Protein AF-A0A1A8R084-F1 (afdb_monomer)

Nearest PDB structures (foldseek):
  5sy1-assembly1_B  TM=9.649E-01  e=4.635E-43  Danio rerio

Sequence (522 aa):
ISITAISLVIMLILAILARRTKAGDKQKGLAGLLSPVNFLDQTQHKGLAVAVFGVLLCKLWGLLVSPNPLPFTTDAKNKQNWVILGVFYYPALYYPLLACGTLHNKVGYVLGSLLSWTHFGVLVWQKIDCPKTPLIHKYYSLFSSLPQIACLAFLSFQYPLLLFKGFKSSETADATEDLNSSYYGDYVKKMLSEKKSRNISTSSADKPKLSQRVRDAVKSYVYTPEDAFRFPLKLAISCVVSFITLYQMGLVLISLVVPTIQTARYGVDEDIANVLAGFQIILSPDKREVVRIVVYYMWCVEVCYISAMTLSSLVNLVLLMRSMVLHRSNLKGLYRGDIYNVYNCQRSLRASRPALVCWMGYTSFTAAHICIGMIIQTFVFFLCLLITVFLVIIPILQRQNLIVFHILWSMWPFWLMILLAVLFQHITARFCFIKKTAGTHDLNNRGNLFLLTYLLFPVNVLIGVLLALWRLIITALFNIVHMGRLDISLLNRNVEAFDPAYRCYAHYLKIEVSQSHPVMKA

Solvent-accessible surface area (backbone atoms only — not comparable to full-atom values): 28818 Å² total; per-residue (Å²): 113,69,68,59,51,53,37,51,53,50,45,52,52,51,33,53,47,49,69,71,43,88,62,54,78,91,41,50,42,88,94,51,37,68,47,45,67,73,62,73,44,54,82,64,84,53,64,64,60,37,27,52,53,40,35,51,51,44,51,55,52,48,37,73,71,40,85,62,49,45,98,86,54,88,70,64,90,54,43,69,63,45,41,58,51,40,68,56,46,54,58,63,57,54,40,49,55,40,37,21,64,62,65,80,38,71,68,26,25,53,54,29,25,55,51,27,44,52,56,37,50,53,50,52,52,55,44,69,80,53,44,66,41,97,80,78,33,59,49,44,70,47,63,66,39,46,65,34,51,53,26,30,51,51,43,42,51,47,28,50,51,52,38,54,48,51,64,70,41,71,84,77,69,67,95,63,58,79,71,67,41,67,63,36,56,48,35,53,51,48,58,59,49,53,67,72,63,66,70,76,78,87,67,86,75,72,85,70,55,71,69,54,52,51,50,51,52,52,53,71,37,52,72,72,91,53,98,74,64,72,66,51,38,57,56,58,34,25,54,52,38,34,52,53,39,53,50,53,50,51,50,49,58,48,49,61,48,51,56,53,54,50,51,56,52,73,69,62,48,63,65,54,45,56,53,36,47,73,72,74,50,79,85,56,97,46,47,70,57,39,40,54,52,53,47,49,53,50,49,50,52,52,52,29,47,54,50,15,46,52,50,36,51,50,52,51,55,51,50,51,37,35,47,54,46,50,49,51,53,44,53,53,33,51,75,72,64,41,41,45,82,67,64,78,41,91,67,83,60,68,83,45,75,70,30,52,56,28,44,74,45,44,50,59,51,46,28,52,33,38,52,53,22,47,55,54,33,22,53,51,42,23,53,54,39,45,54,44,40,65,61,44,51,48,18,65,75,70,72,44,80,54,60,60,59,51,54,55,57,72,42,45,67,61,57,49,51,54,53,50,51,54,50,50,51,56,48,44,45,60,74,62,28,47,41,80,54,99,92,45,83,43,84,37,66,64,69,62,51,52,52,51,53,60,72,41,41,71,60,48,53,57,52,47,53,54,52,51,53,48,52,51,52,54,51,52,53,50,47,48,71,48,46,41,49,36,91,54,53,90,51,58,85,95,49,29,78,74,32,66,51,24,38,30,41,53,25,27,54,35,42,50,54,67,74,47,39,58,79,82,63,83

Secondary structure (DSSP, 8-state):
-HHHHHHHHHHHHHHHHHHHTT--GGGB-GGGPBPS--TT-SSS--HHHHHHHHHHHHHHHHHHH-SS-STT----TTHHHHHHHHHHHHHHHHHHHHHHHHS-SHHHHHHHHHHHHHHHHHHHHHHHH----SSSSTTHHHHHHHHHHHHHHHHHHHHHHHHHHHHHHTTT--TTGGGG-HHHHHHHHHHHHHHHS-------PPPPPHHHHHHHHHHHHSPPP-TT----HHHHHHHHHHHHHHHHHHHHHHHHHHHHHHHHHHT--THHHHHHHHTT----S-HHHHHHHHHHHHHHHHHHHHHHHHHHHHHHHHHHHHHHHHHHHHHHHHHHT-HHHHHSS-------HHHHHHHHHHHHHHHHHHHHHHHHHHHHHHHHHHHHIIIIIHHHHH----HHHHHHHHTHHHHHHHHHHHHHHHHHIIIIIEEEETTEEEE--HHHHHHHHHHTHHHHHHHHHHHHHHHHHHHHHHHHHHTT-SSS-SS-GGGGGG-HHHHHHHHHHHHHHHH--HHHH-

Structure (mmCIF, N/CA/C/O backbone):
data_AF-A0A1A8R084-F1
#
_entry.id   AF-A0A1A8R084-F1
#
loop_
_atom_site.group_PDB
_atom_site.id
_atom_site.type_symbol
_atom_site.label_atom_id
_atom_site.label_alt_id
_atom_site.label_comp_id
_atom_site.label_asym_id
_atom_site.label_entity_id
_atom_site.label_seq_id
_atom_site.pdbx_PDB_ins_code
_atom_site.Cartn_x
_atom_site.Cartn_y
_atom_site.Cartn_z
_atom_site.occupancy
_atom_site.B_iso_or_equiv
_atom_site.auth_seq_id
_atom_site.auth_comp_id
_atom_site.auth_asym_id
_atom_site.auth_atom_id
_atom_site.pdbx_PDB_model_num
ATOM 1 N N . ILE A 1 1 ? -5.254 -15.218 -30.954 1.00 58.19 1 ILE A N 1
ATOM 2 C CA . ILE A 1 1 ? -4.369 -15.859 -31.958 1.00 58.19 1 ILE A CA 1
ATOM 3 C C . ILE A 1 1 ? -3.667 -14.812 -32.837 1.00 58.19 1 ILE A C 1
ATOM 5 O O . ILE A 1 1 ? -2.457 -14.892 -32.996 1.00 58.19 1 ILE A O 1
ATOM 9 N N . SER A 1 2 ? -4.361 -13.780 -33.335 1.00 74.44 2 SER A N 1
ATOM 10 C CA . SER A 1 2 ? -3.740 -12.710 -34.144 1.00 74.44 2 SER A CA 1
ATOM 11 C C . SER A 1 2 ? -2.675 -11.888 -33.392 1.00 74.44 2 SER A C 1
ATOM 13 O O . SER A 1 2 ? -1.547 -11.771 -33.856 1.00 74.44 2 SER A O 1
ATOM 15 N N . ILE A 1 3 ? -2.981 -11.380 -32.192 1.00 80.25 3 ILE A N 1
ATOM 16 C CA . ILE A 1 3 ? -2.055 -10.525 -31.414 1.00 80.25 3 ILE A CA 1
ATOM 17 C C . ILE A 1 3 ? -0.789 -11.277 -30.966 1.00 80.25 3 ILE A C 1
ATOM 19 O O . ILE A 1 3 ? 0.303 -10.716 -30.957 1.00 80.25 3 ILE A O 1
ATOM 23 N N . THR A 1 4 ? -0.913 -12.561 -30.624 1.00 79.75 4 THR A N 1
ATOM 24 C CA . THR A 1 4 ? 0.227 -13.409 -30.239 1.00 79.75 4 THR A CA 1
ATOM 25 C C . THR A 1 4 ? 1.189 -13.630 -31.397 1.00 79.75 4 THR A C 1
ATOM 27 O O . THR A 1 4 ? 2.398 -13.563 -31.197 1.00 79.75 4 THR A O 1
ATOM 30 N N . ALA A 1 5 ? 0.662 -13.838 -32.607 1.00 84.12 5 ALA A N 1
ATOM 31 C CA . ALA A 1 5 ? 1.480 -13.970 -33.806 1.00 84.12 5 ALA A CA 1
ATOM 32 C C . ALA A 1 5 ? 2.237 -12.665 -34.104 1.00 84.12 5 ALA A C 1
ATOM 34 O O . ALA A 1 5 ? 3.441 -12.699 -34.340 1.00 84.12 5 ALA A O 1
ATOM 35 N N . ILE A 1 6 ? 1.564 -11.513 -33.995 1.00 84.88 6 ILE A N 1
ATOM 36 C CA . ILE A 1 6 ? 2.183 -10.190 -34.186 1.00 84.88 6 ILE A CA 1
ATOM 37 C C . ILE A 1 6 ? 3.309 -9.954 -33.166 1.00 84.88 6 ILE A C 1
ATOM 39 O O . ILE A 1 6 ? 4.409 -9.554 -33.543 1.00 84.88 6 ILE A O 1
ATOM 43 N N . SER A 1 7 ? 3.060 -10.243 -31.885 1.00 84.38 7 SER A N 1
ATOM 44 C CA . SER A 1 7 ? 4.057 -10.108 -30.813 1.00 84.38 7 SER A CA 1
ATOM 45 C C . SER A 1 7 ? 5.300 -10.973 -31.082 1.00 84.38 7 SER A C 1
ATOM 47 O O . SER A 1 7 ? 6.428 -10.486 -30.987 1.00 84.38 7 SER A O 1
ATOM 49 N N . LEU A 1 8 ? 5.108 -12.221 -31.525 1.00 85.00 8 LEU A N 1
ATOM 50 C CA . LEU A 1 8 ? 6.197 -13.145 -31.852 1.00 85.00 8 LEU A CA 1
ATOM 51 C C . LEU A 1 8 ? 7.014 -12.685 -33.070 1.00 85.00 8 LEU A C 1
ATOM 53 O O . LEU A 1 8 ? 8.244 -12.686 -33.012 1.00 85.00 8 LEU A O 1
ATOM 57 N N . VAL A 1 9 ? 6.353 -12.235 -34.141 1.00 87.25 9 VAL A N 1
ATOM 58 C CA . VAL A 1 9 ? 7.026 -11.681 -35.331 1.00 87.25 9 VAL A CA 1
ATOM 59 C C . VAL A 1 9 ? 7.894 -10.481 -34.949 1.00 87.25 9 VAL A C 1
ATOM 61 O O . VAL A 1 9 ? 9.052 -10.399 -35.357 1.00 87.25 9 VAL A O 1
ATOM 64 N N . ILE A 1 10 ? 7.379 -9.580 -34.111 1.00 84.44 10 ILE A N 1
ATOM 65 C CA . ILE A 1 10 ? 8.134 -8.403 -33.671 1.00 84.44 10 ILE A CA 1
ATOM 66 C C . ILE A 1 10 ? 9.321 -8.804 -32.791 1.00 84.44 10 ILE A C 1
ATOM 68 O O . ILE A 1 10 ? 10.407 -8.260 -32.981 1.00 84.44 10 ILE A O 1
ATOM 72 N N . MET A 1 11 ? 9.182 -9.792 -31.899 1.00 83.69 11 MET A N 1
ATOM 73 C CA . MET A 1 11 ? 10.332 -10.312 -31.143 1.00 83.69 11 MET A CA 1
ATOM 74 C C . MET A 1 11 ? 11.445 -10.840 -32.054 1.00 83.69 11 MET A C 1
ATOM 76 O O . MET A 1 11 ? 12.617 -10.553 -31.809 1.00 83.69 11 MET A O 1
ATOM 80 N N . LEU A 1 12 ? 11.098 -11.571 -33.118 1.00 84.31 12 LEU A N 1
ATOM 81 C CA . LEU A 1 12 ? 12.080 -12.078 -34.082 1.00 84.31 12 LEU A CA 1
ATOM 82 C C . LEU A 1 12 ? 12.770 -10.939 -34.844 1.00 84.31 12 LEU A C 1
ATOM 84 O O . LEU A 1 12 ? 13.995 -10.946 -34.978 1.00 84.31 12 LEU A O 1
ATOM 88 N N . ILE A 1 13 ? 12.014 -9.926 -35.281 1.00 84.62 13 ILE A N 1
ATOM 89 C CA . ILE A 1 13 ? 12.566 -8.728 -35.936 1.00 84.62 13 ILE A CA 1
ATOM 90 C C . ILE A 1 13 ? 13.545 -8.007 -35.000 1.00 84.62 13 ILE A C 1
ATOM 92 O O . ILE A 1 13 ? 14.652 -7.656 -35.412 1.00 84.62 13 ILE A O 1
ATOM 96 N N . LEU A 1 14 ? 13.170 -7.828 -33.731 1.00 79.81 14 LEU A N 1
ATOM 97 C CA . LEU A 1 14 ? 14.016 -7.207 -32.711 1.00 79.81 14 LEU A CA 1
ATOM 98 C C . LEU A 1 14 ? 15.291 -8.023 -32.454 1.00 79.81 14 LEU A C 1
ATOM 100 O O . LEU A 1 14 ? 16.368 -7.441 -32.340 1.00 79.81 14 LEU A O 1
ATOM 104 N N . ALA A 1 15 ? 15.205 -9.355 -32.430 1.00 80.62 15 ALA A N 1
ATOM 105 C CA . ALA A 1 15 ? 16.372 -10.225 -32.284 1.00 80.62 15 ALA A CA 1
ATOM 106 C C . ALA A 1 15 ? 17.337 -10.117 -33.481 1.00 80.62 15 ALA A C 1
ATOM 108 O O . ALA A 1 15 ? 18.554 -10.076 -33.296 1.00 80.62 15 ALA A O 1
ATOM 109 N N . ILE A 1 16 ? 16.816 -10.019 -34.710 1.00 82.81 16 ILE A N 1
ATOM 110 C CA . ILE A 1 16 ? 17.635 -9.798 -35.914 1.00 82.81 16 ILE A CA 1
ATOM 111 C C . ILE A 1 16 ? 18.295 -8.415 -35.863 1.00 82.81 16 ILE A C 1
ATOM 113 O O . ILE A 1 16 ? 19.494 -8.297 -36.122 1.00 82.81 16 ILE A O 1
ATOM 117 N N . LEU A 1 17 ? 17.542 -7.376 -35.489 1.00 77.00 17 LEU A N 1
ATOM 118 C CA . LEU A 1 17 ? 18.061 -6.015 -35.328 1.00 77.00 17 LEU A CA 1
ATOM 119 C C . LEU A 1 17 ? 19.170 -5.957 -34.275 1.00 77.00 17 LEU A C 1
ATOM 121 O O . LEU A 1 17 ? 20.210 -5.374 -34.551 1.00 77.00 17 LEU A O 1
ATOM 125 N N . ALA A 1 18 ? 18.996 -6.621 -33.131 1.00 72.19 18 ALA A N 1
ATOM 126 C CA . ALA A 1 18 ? 19.987 -6.685 -32.055 1.00 72.19 18 ALA A CA 1
ATOM 127 C C . ALA A 1 18 ? 21.287 -7.404 -32.442 1.00 72.19 18 ALA A C 1
ATOM 129 O O . ALA A 1 18 ? 22.337 -7.149 -31.854 1.00 72.19 18 ALA A O 1
ATOM 130 N N . ARG A 1 19 ? 21.225 -8.334 -33.405 1.00 74.06 19 ARG A N 1
ATOM 131 C CA . ARG A 1 19 ? 22.420 -8.970 -33.980 1.00 74.06 19 ARG A CA 1
ATOM 132 C C . ARG A 1 19 ? 23.123 -8.064 -34.988 1.00 74.06 19 ARG A C 1
ATOM 134 O O . ARG A 1 19 ? 24.340 -8.144 -35.112 1.00 74.06 19 ARG A O 1
ATOM 141 N N . ARG A 1 20 ? 22.364 -7.240 -35.719 1.00 72.31 20 ARG A N 1
ATOM 142 C CA . ARG A 1 20 ? 22.883 -6.336 -36.759 1.00 72.31 20 ARG A CA 1
ATOM 143 C C . ARG A 1 20 ? 23.459 -5.048 -36.186 1.00 72.31 20 ARG A C 1
ATOM 145 O O . ARG A 1 20 ? 24.485 -4.577 -36.666 1.00 72.31 20 ARG A O 1
ATOM 152 N N . THR A 1 21 ? 22.822 -4.473 -35.173 1.00 63.50 21 THR A N 1
ATOM 153 C CA . THR A 1 21 ? 23.419 -3.383 -34.410 1.00 63.50 21 THR A CA 1
ATOM 154 C C . THR A 1 21 ? 24.486 -3.988 -33.502 1.00 63.50 21 THR A C 1
ATOM 156 O O . THR A 1 21 ? 24.261 -5.019 -32.870 1.00 63.50 21 THR A O 1
ATOM 159 N N . LYS A 1 22 ? 25.672 -3.373 -33.406 1.00 58.94 22 LYS A N 1
ATOM 160 C CA . LYS A 1 22 ? 26.651 -3.696 -32.351 1.00 58.94 22 LYS A CA 1
ATOM 161 C C . LYS A 1 22 ? 26.116 -3.205 -30.994 1.00 58.94 22 LYS A C 1
ATOM 163 O O . LYS A 1 22 ? 26.756 -2.404 -30.324 1.00 58.94 22 LYS A O 1
ATOM 168 N N . ALA A 1 23 ? 24.910 -3.633 -30.617 1.00 56.34 23 ALA A N 1
ATOM 169 C CA . ALA A 1 23 ? 24.348 -3.419 -29.297 1.00 56.34 23 ALA A CA 1
ATOM 170 C C . ALA A 1 23 ? 25.354 -3.989 -28.293 1.00 56.34 23 ALA A C 1
ATOM 172 O O . ALA A 1 23 ? 25.722 -5.167 -28.391 1.00 56.34 23 ALA A O 1
ATOM 173 N N . GLY A 1 24 ? 25.870 -3.129 -27.412 1.00 56.88 24 GLY A N 1
ATOM 174 C CA . GLY A 1 24 ? 26.932 -3.496 -26.479 1.00 56.88 24 GLY A CA 1
ATOM 175 C C . GLY A 1 24 ? 26.531 -4.700 -25.626 1.00 56.88 24 GLY A C 1
ATOM 176 O O . GLY A 1 24 ? 25.343 -4.924 -25.386 1.00 56.88 24 GLY A O 1
ATOM 177 N N . ASP A 1 25 ? 27.512 -5.457 -25.129 1.00 52.22 25 ASP A N 1
ATOM 178 C CA . ASP A 1 25 ? 27.296 -6.705 -24.370 1.00 52.22 25 ASP A CA 1
ATOM 179 C C . ASP A 1 25 ? 26.306 -6.566 -23.198 1.00 52.22 25 ASP A C 1
ATOM 181 O O . ASP A 1 25 ? 25.647 -7.527 -22.816 1.00 52.22 25 ASP A O 1
ATOM 185 N N . LYS A 1 26 ? 26.114 -5.347 -22.676 1.00 53.00 26 LYS A N 1
ATOM 186 C CA . LYS A 1 26 ? 25.152 -5.015 -21.610 1.00 53.00 26 LYS A CA 1
ATOM 187 C C . LYS A 1 26 ? 23.672 -5.082 -22.031 1.00 53.00 26 LYS A C 1
ATOM 189 O O . LYS A 1 26 ? 22.803 -5.063 -21.163 1.00 53.00 26 LYS A O 1
ATOM 194 N N . GLN A 1 27 ? 23.366 -5.125 -23.329 1.00 55.97 27 GLN A N 1
ATOM 195 C CA . GLN A 1 27 ? 21.995 -5.132 -23.867 1.00 55.97 27 GLN A CA 1
ATOM 196 C C . GLN A 1 27 ? 21.533 -6.513 -24.355 1.00 55.97 27 GLN A C 1
ATOM 198 O O . GLN A 1 27 ? 20.348 -6.676 -24.657 1.00 55.97 27 GLN A O 1
ATOM 203 N N . LYS A 1 28 ? 22.431 -7.507 -24.409 1.00 60.41 28 LYS A N 1
ATOM 204 C CA . LYS A 1 28 ? 22.127 -8.876 -24.846 1.00 60.41 28 LYS A CA 1
ATOM 205 C C . LYS A 1 28 ? 21.840 -9.764 -23.633 1.00 60.41 28 LYS A C 1
ATOM 207 O O . LYS A 1 28 ? 22.674 -9.914 -22.747 1.00 60.41 28 LYS A O 1
ATOM 212 N N . GLY A 1 29 ? 20.641 -10.337 -23.584 1.00 60.38 29 GLY A N 1
ATOM 213 C CA . GLY A 1 29 ? 20.258 -11.360 -22.614 1.00 60.38 29 GLY A CA 1
ATOM 214 C C . GLY A 1 29 ? 20.706 -12.766 -23.030 1.00 60.38 29 GLY A C 1
ATOM 215 O O . GLY A 1 29 ? 21.324 -12.966 -24.080 1.00 60.38 29 GLY A O 1
ATOM 216 N N . LEU A 1 30 ? 20.342 -13.764 -22.219 1.00 57.88 30 LEU A N 1
ATOM 217 C CA . LEU A 1 30 ? 20.530 -15.178 -22.556 1.00 57.88 30 LEU A CA 1
ATOM 218 C C . LEU A 1 30 ? 19.811 -15.479 -23.891 1.00 57.88 30 LEU A C 1
ATOM 220 O O . LEU A 1 30 ? 18.666 -15.073 -24.075 1.00 57.88 30 LEU A O 1
ATOM 224 N N . ALA A 1 31 ? 20.496 -16.146 -24.827 1.00 63.75 31 ALA A N 1
ATOM 225 C CA . ALA A 1 31 ? 20.059 -16.410 -26.211 1.00 63.75 31 ALA A CA 1
ATOM 226 C C . ALA A 1 31 ? 20.015 -15.202 -27.183 1.00 63.75 31 ALA A C 1
ATOM 228 O O . ALA A 1 31 ? 19.530 -15.333 -28.309 1.00 63.75 31 ALA A O 1
ATOM 229 N N . GLY A 1 32 ? 20.567 -14.041 -26.808 1.00 64.06 32 GLY A N 1
ATOM 230 C CA . GLY A 1 32 ? 20.700 -12.892 -27.715 1.00 64.06 32 GLY A CA 1
ATOM 231 C C . GLY A 1 32 ? 19.421 -12.070 -27.916 1.00 64.06 32 GLY A C 1
ATOM 232 O O . GLY A 1 32 ? 19.376 -11.246 -28.828 1.00 64.06 32 GLY A O 1
ATOM 233 N N . LEU A 1 33 ? 18.398 -12.267 -27.072 1.00 72.25 33 LEU A N 1
ATOM 234 C CA . LEU A 1 33 ? 17.266 -11.340 -26.954 1.00 72.25 33 LEU A CA 1
ATOM 235 C C . LEU A 1 33 ? 17.710 -10.013 -26.321 1.00 72.25 33 LEU A C 1
ATOM 237 O O . LEU A 1 33 ? 18.658 -9.969 -25.537 1.00 72.25 33 LEU A O 1
ATOM 241 N N . LEU A 1 34 ? 16.989 -8.935 -26.624 1.00 73.44 34 LEU A N 1
ATOM 242 C CA . LEU A 1 34 ? 17.232 -7.618 -26.033 1.00 73.44 34 LEU A CA 1
ATOM 243 C C . LEU A 1 34 ? 16.818 -7.579 -24.557 1.00 73.44 34 LEU A C 1
ATOM 245 O O . LEU A 1 34 ? 15.772 -8.093 -24.161 1.00 73.44 34 LEU A O 1
ATOM 249 N N . SER A 1 35 ? 17.598 -6.901 -23.724 1.00 79.06 35 SER A N 1
ATOM 250 C CA . SER A 1 35 ? 17.113 -6.514 -22.398 1.00 79.06 35 SER A CA 1
ATOM 251 C C . SER A 1 35 ? 15.937 -5.529 -22.541 1.00 79.06 35 SER A C 1
ATOM 253 O O . SER A 1 35 ? 16.025 -4.609 -23.360 1.00 79.06 35 SER A O 1
ATOM 255 N N . PRO A 1 36 ? 14.828 -5.697 -21.788 1.00 76.44 36 PRO A N 1
ATOM 256 C CA . PRO A 1 36 ? 13.613 -4.915 -21.997 1.00 76.44 36 PRO A CA 1
ATOM 257 C C . PRO A 1 36 ? 13.759 -3.446 -21.604 1.00 76.44 36 PRO A C 1
ATOM 259 O O . PRO A 1 36 ? 13.189 -2.616 -22.291 1.00 76.44 36 PRO A O 1
ATOM 262 N N . VAL A 1 37 ? 14.471 -3.120 -20.515 1.00 81.62 37 VAL A N 1
ATOM 263 C CA . VAL A 1 37 ? 14.805 -1.750 -20.065 1.00 81.62 37 VAL A CA 1
ATOM 264 C C . VAL A 1 37 ? 16.014 -1.823 -19.124 1.00 81.62 37 VAL A C 1
ATOM 266 O O . VAL A 1 37 ? 16.172 -2.804 -18.391 1.00 81.62 37 VAL A O 1
ATOM 269 N N . ASN A 1 38 ? 16.846 -0.777 -19.082 1.00 83.75 38 ASN A N 1
ATOM 270 C CA . ASN A 1 38 ? 17.882 -0.647 -18.061 1.00 83.75 38 ASN A CA 1
ATOM 271 C C . ASN A 1 38 ? 17.291 -0.140 -16.730 1.00 83.75 38 ASN A C 1
ATOM 273 O O . ASN A 1 38 ? 17.146 1.056 -16.502 1.00 83.75 38 ASN A O 1
ATOM 277 N N . PHE A 1 39 ? 16.968 -1.059 -15.816 1.00 84.56 39 PHE A N 1
ATOM 278 C CA . PHE A 1 39 ? 16.387 -0.715 -14.509 1.00 84.56 39 PHE A CA 1
ATOM 279 C C . PHE A 1 39 ? 17.301 0.087 -13.577 1.00 84.56 39 PHE A C 1
ATOM 281 O O . PHE A 1 39 ? 16.792 0.710 -12.647 1.00 84.56 39 PHE A O 1
ATOM 288 N N . LEU A 1 40 ? 18.616 0.048 -13.806 1.00 83.06 40 LEU A N 1
ATOM 289 C CA . LEU A 1 40 ? 19.619 0.730 -12.983 1.00 83.06 40 LEU A CA 1
ATOM 290 C C . LEU A 1 40 ? 19.962 2.124 -13.514 1.00 83.06 40 LEU A C 1
ATOM 292 O O . LEU A 1 40 ? 20.861 2.788 -12.982 1.00 83.06 40 LEU A O 1
ATOM 296 N N . ASP A 1 41 ? 19.288 2.563 -14.575 1.00 79.69 41 ASP A N 1
ATOM 297 C CA . ASP A 1 41 ? 19.438 3.910 -15.087 1.00 79.69 41 ASP A CA 1
ATOM 298 C C . ASP A 1 41 ? 18.463 4.891 -14.420 1.00 79.69 41 ASP A C 1
ATOM 300 O O . ASP A 1 41 ? 17.285 4.598 -14.196 1.00 79.69 41 ASP A O 1
ATOM 304 N N . GLN A 1 42 ? 18.974 6.070 -14.072 1.00 76.31 42 GLN A N 1
ATOM 305 C CA . GLN A 1 42 ? 18.219 7.115 -13.376 1.00 76.31 42 GLN A CA 1
ATOM 306 C C . GLN A 1 42 ? 17.759 8.230 -14.322 1.00 76.31 42 GLN A C 1
ATOM 308 O O . GLN A 1 42 ? 16.790 8.939 -14.002 1.00 76.31 42 GLN A O 1
ATOM 313 N N . THR A 1 43 ? 18.440 8.390 -15.460 1.00 75.44 43 THR A N 1
ATOM 314 C CA . THR A 1 43 ? 18.221 9.472 -16.429 1.00 75.44 43 THR A CA 1
ATOM 315 C C . THR A 1 43 ? 17.225 9.083 -17.519 1.00 75.44 43 THR A C 1
ATOM 317 O O . THR A 1 43 ? 16.499 9.964 -17.983 1.00 75.44 43 THR A O 1
ATOM 320 N N . GLN A 1 44 ? 17.107 7.787 -17.835 1.00 74.94 44 GLN A N 1
ATOM 321 C CA . GLN A 1 44 ? 16.188 7.262 -18.846 1.00 74.94 44 GLN A CA 1
ATOM 322 C C . GLN A 1 44 ? 14.722 7.684 -18.626 1.00 74.94 44 GLN A C 1
ATOM 324 O O . GLN A 1 44 ? 14.216 7.787 -17.499 1.00 74.94 44 GLN A O 1
ATOM 329 N N . HIS A 1 45 ? 13.997 7.876 -19.733 1.00 80.19 45 HIS A N 1
ATOM 330 C CA . HIS A 1 45 ? 12.557 8.121 -19.730 1.00 80.19 45 HIS A CA 1
ATOM 331 C C . HIS A 1 45 ? 11.776 6.958 -19.093 1.00 80.19 45 HIS A C 1
ATOM 333 O O . HIS A 1 45 ? 11.626 5.879 -19.660 1.00 80.19 45 HIS A O 1
ATOM 339 N N . LYS A 1 46 ? 11.204 7.215 -17.913 1.00 86.19 46 LYS A N 1
ATOM 340 C CA . LYS A 1 46 ? 10.561 6.202 -17.052 1.00 86.19 46 LYS A CA 1
ATOM 341 C C . LYS A 1 46 ? 9.151 5.812 -17.495 1.00 86.19 46 LYS A C 1
ATOM 343 O O . LYS A 1 46 ? 8.660 4.752 -17.115 1.00 86.19 46 LYS A O 1
ATOM 348 N N . GLY A 1 47 ? 8.498 6.667 -18.286 1.00 87.25 47 GLY A N 1
ATOM 349 C CA . GLY A 1 47 ? 7.077 6.545 -18.624 1.00 87.25 47 GLY A CA 1
ATOM 350 C C . GLY A 1 47 ? 6.717 5.231 -19.318 1.00 87.25 47 GLY A C 1
ATOM 351 O O . GLY A 1 47 ? 5.713 4.620 -18.968 1.00 87.25 47 GLY A O 1
ATOM 352 N N . LEU A 1 48 ? 7.558 4.764 -20.248 1.00 89.88 48 LEU A N 1
ATOM 353 C CA . LEU A 1 48 ? 7.329 3.522 -20.998 1.00 89.88 48 LEU A CA 1
ATOM 354 C C . LEU A 1 48 ? 7.264 2.307 -20.063 1.00 89.88 48 LEU A C 1
ATOM 356 O O . LEU A 1 48 ? 6.290 1.558 -20.075 1.00 89.88 48 LEU A O 1
ATOM 360 N N . ALA A 1 49 ? 8.273 2.154 -19.201 1.00 91.44 49 ALA A N 1
ATOM 361 C CA . ALA A 1 49 ? 8.335 1.051 -18.249 1.00 91.44 49 ALA A CA 1
ATOM 362 C C . ALA A 1 49 ? 7.160 1.091 -17.267 1.00 91.44 49 ALA A C 1
ATOM 364 O O . ALA A 1 49 ? 6.467 0.094 -17.081 1.00 91.44 49 ALA A O 1
ATOM 365 N N . VAL A 1 50 ? 6.893 2.264 -16.691 1.00 93.94 50 VAL A N 1
ATOM 366 C CA . VAL A 1 50 ? 5.790 2.471 -15.745 1.00 93.94 50 VAL A CA 1
ATOM 367 C C . VAL A 1 50 ? 4.442 2.067 -16.354 1.00 93.94 50 VAL A C 1
ATOM 369 O O . VAL A 1 50 ? 3.682 1.335 -15.719 1.00 93.94 50 VAL A O 1
ATOM 372 N N . ALA A 1 51 ? 4.161 2.483 -17.591 1.00 94.06 51 ALA A N 1
ATOM 373 C CA . ALA A 1 51 ? 2.900 2.169 -18.252 1.00 94.06 51 ALA A CA 1
ATOM 374 C C . ALA A 1 51 ? 2.754 0.672 -18.570 1.00 94.06 51 ALA A C 1
ATOM 376 O O . ALA A 1 51 ? 1.698 0.100 -18.301 1.00 94.06 51 ALA A O 1
ATOM 377 N N . VAL A 1 52 ? 3.801 0.004 -19.073 1.00 94.38 52 VAL A N 1
ATOM 378 C CA . VAL A 1 52 ? 3.724 -1.438 -19.377 1.00 94.38 52 VAL A CA 1
ATOM 379 C C . VAL A 1 52 ? 3.550 -2.273 -18.106 1.00 94.38 52 VAL A C 1
ATOM 381 O O . VAL A 1 52 ? 2.716 -3.178 -18.090 1.00 94.38 52 VAL A O 1
ATOM 384 N N . PHE A 1 53 ? 4.261 -1.956 -17.018 1.00 94.19 53 PHE A N 1
ATOM 385 C CA . PHE A 1 53 ? 4.049 -2.634 -15.731 1.00 94.19 53 PHE A CA 1
ATOM 386 C C . PHE A 1 53 ? 2.634 -2.397 -15.178 1.00 94.19 53 PHE A C 1
ATOM 388 O O . PHE A 1 53 ? 2.040 -3.319 -14.619 1.00 94.19 53 PHE A O 1
ATOM 395 N N . GLY A 1 54 ? 2.059 -1.209 -15.393 1.00 94.44 54 GLY A N 1
ATOM 396 C CA . GLY A 1 54 ? 0.657 -0.929 -15.073 1.00 94.44 54 GLY A CA 1
ATOM 397 C C . GLY A 1 54 ? -0.328 -1.799 -15.866 1.00 94.44 54 GLY A C 1
ATOM 398 O O . GLY A 1 54 ? -1.251 -2.374 -15.284 1.00 94.44 54 GLY A O 1
ATOM 399 N N . VAL A 1 55 ? -0.102 -1.972 -17.175 1.00 94.56 55 VAL A N 1
ATOM 400 C CA . VAL A 1 55 ? -0.911 -2.867 -18.028 1.00 94.56 55 VAL A CA 1
ATOM 401 C C . VAL A 1 55 ? -0.789 -4.324 -17.579 1.00 94.56 55 VAL A C 1
ATOM 403 O O . VAL A 1 55 ? -1.807 -5.011 -17.463 1.00 94.56 55 VAL A O 1
ATOM 406 N N . LEU A 1 56 ? 0.431 -4.785 -17.290 1.00 94.00 56 LEU A N 1
ATOM 407 C CA . LEU A 1 56 ? 0.691 -6.145 -16.810 1.00 94.00 56 LEU A CA 1
ATOM 408 C C . LEU A 1 56 ? -0.043 -6.434 -15.500 1.00 94.00 56 LEU A C 1
ATOM 410 O O . LEU A 1 56 ? -0.701 -7.468 -15.391 1.00 94.00 56 LEU A O 1
ATOM 414 N N . LEU A 1 57 ? 0.007 -5.504 -14.542 1.00 93.94 57 LEU A N 1
ATOM 415 C CA . LEU A 1 57 ? -0.719 -5.633 -13.281 1.00 93.94 57 LEU A CA 1
ATOM 416 C C . LEU A 1 57 ? -2.234 -5.748 -13.513 1.00 93.94 57 LEU A C 1
ATOM 418 O O . LEU A 1 57 ? -2.875 -6.621 -12.935 1.00 93.94 57 LEU A O 1
ATOM 422 N N . CYS A 1 58 ? -2.808 -4.919 -14.390 1.00 93.12 58 CYS A N 1
ATOM 423 C CA . CYS A 1 58 ? -4.241 -4.978 -14.698 1.00 93.12 58 CYS A CA 1
ATOM 424 C C . CYS A 1 58 ? -4.648 -6.311 -15.348 1.00 93.12 58 CYS A C 1
ATOM 426 O O . CYS A 1 58 ? -5.725 -6.836 -15.067 1.00 93.12 58 CYS A O 1
ATOM 428 N N . LYS A 1 59 ? -3.795 -6.891 -16.203 1.00 90.69 59 LYS A N 1
ATOM 429 C CA . LYS A 1 59 ? -4.051 -8.220 -16.782 1.00 90.69 59 LYS A CA 1
ATOM 430 C C . LYS A 1 59 ? -3.919 -9.342 -15.763 1.00 90.69 59 LYS A C 1
ATOM 432 O O . LYS A 1 59 ? -4.743 -10.251 -15.780 1.00 90.69 59 LYS A O 1
ATOM 437 N N . LEU A 1 60 ? -2.949 -9.254 -14.857 1.00 90.44 60 LEU A N 1
ATOM 438 C CA . LEU A 1 60 ? -2.808 -10.198 -13.750 1.00 90.44 60 LEU A CA 1
ATOM 439 C C . LEU A 1 60 ? -4.017 -10.135 -12.806 1.00 90.44 60 LEU A C 1
ATOM 441 O O . LEU A 1 60 ? -4.504 -11.167 -12.359 1.00 90.44 60 LEU A O 1
ATOM 445 N N . TRP A 1 61 ? -4.560 -8.941 -12.579 1.00 88.94 61 TRP A N 1
ATOM 446 C CA . TRP A 1 61 ? -5.811 -8.767 -11.847 1.00 88.94 61 TRP A CA 1
ATOM 447 C C . TRP A 1 61 ? -6.988 -9.463 -12.544 1.00 88.94 61 TRP A C 1
ATOM 449 O O . TRP A 1 61 ? -7.695 -10.273 -11.943 1.00 88.94 61 TRP A O 1
ATOM 459 N N . GLY A 1 62 ? -7.153 -9.217 -13.848 1.00 84.62 62 GLY A N 1
ATOM 460 C CA . GLY A 1 62 ? -8.182 -9.871 -14.658 1.00 84.62 62 GLY A CA 1
ATOM 461 C C . GLY A 1 62 ? -8.046 -11.397 -14.710 1.00 84.62 62 GLY A C 1
ATOM 462 O O . GLY A 1 62 ? -9.057 -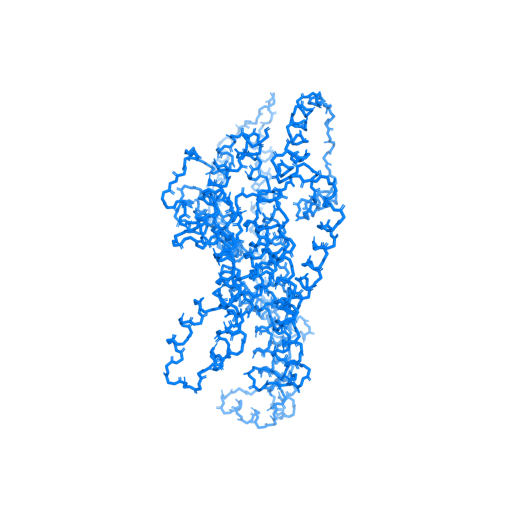12.089 -14.766 1.00 84.62 62 GLY A O 1
ATOM 463 N N . LEU A 1 63 ? -6.821 -11.927 -14.639 1.00 86.44 63 LEU A N 1
ATOM 464 C CA . LEU A 1 63 ? -6.540 -13.365 -14.615 1.00 86.44 63 LEU A CA 1
ATOM 465 C C . LEU A 1 63 ? -7.124 -14.057 -13.373 1.00 86.44 63 LEU A C 1
ATOM 467 O O . LEU A 1 63 ? -7.626 -15.173 -13.483 1.00 86.44 63 LEU A O 1
ATOM 471 N N . LEU A 1 64 ? -7.074 -13.398 -12.211 1.00 83.44 64 LEU A N 1
ATOM 472 C CA . LEU A 1 64 ? -7.610 -13.935 -10.954 1.00 83.44 64 LEU A CA 1
ATOM 473 C C . LEU A 1 64 ? -9.142 -13.945 -10.943 1.00 83.44 64 LEU A C 1
ATOM 475 O O . LEU A 1 64 ? -9.759 -14.881 -10.439 1.00 83.44 64 LEU A O 1
ATOM 479 N N . VAL A 1 65 ? -9.746 -12.902 -11.513 1.00 82.69 65 VAL A N 1
ATOM 480 C CA . VAL A 1 65 ? -11.194 -12.676 -11.456 1.00 82.69 65 VAL A CA 1
ATOM 481 C C . VAL A 1 65 ? -11.942 -13.401 -12.582 1.00 82.69 65 VAL A C 1
ATOM 483 O O . VAL A 1 65 ? -13.063 -13.863 -12.384 1.00 82.69 65 VAL A O 1
ATOM 486 N N . SER A 1 66 ? -11.338 -13.536 -13.766 1.00 79.69 66 SER A N 1
ATOM 487 C CA . SER A 1 66 ? -11.997 -14.123 -14.937 1.00 79.69 66 SER A CA 1
ATOM 488 C C . SER A 1 66 ? -12.298 -15.624 -14.760 1.00 79.69 66 SER A C 1
ATOM 490 O O . SER A 1 66 ? -11.469 -16.369 -14.221 1.00 79.69 66 SER A O 1
ATOM 492 N N . PRO A 1 67 ? -13.455 -16.121 -15.245 1.00 74.44 67 PRO A N 1
ATOM 493 C CA . PRO A 1 67 ? -13.711 -17.557 -15.346 1.00 74.44 67 PRO A CA 1
ATOM 494 C C . PRO A 1 67 ? -12.775 -18.221 -16.366 1.00 74.44 67 PRO A C 1
ATOM 496 O O . PRO A 1 67 ? -12.241 -19.289 -16.079 1.00 74.44 67 PRO A O 1
ATOM 499 N N . ASN A 1 68 ? -12.498 -17.539 -17.485 1.00 76.12 68 ASN A N 1
ATOM 500 C CA . ASN A 1 68 ? -11.598 -17.996 -18.543 1.00 76.12 68 ASN A CA 1
ATOM 501 C C . ASN A 1 68 ? -10.298 -17.170 -18.500 1.00 76.12 68 ASN A C 1
ATOM 503 O O . ASN A 1 68 ? -10.295 -16.009 -18.926 1.00 76.12 68 ASN A O 1
ATOM 507 N N . PRO A 1 69 ? -9.206 -17.713 -17.929 1.00 73.25 69 PRO A N 1
ATOM 508 C CA . PRO A 1 69 ? -7.967 -16.966 -17.698 1.00 73.25 69 PRO A CA 1
ATOM 509 C C . PRO A 1 69 ? -7.192 -16.641 -18.985 1.00 73.25 69 PRO A C 1
ATOM 511 O O . PRO A 1 69 ? -6.504 -15.617 -19.061 1.00 73.25 69 PRO A O 1
ATOM 514 N N . LEU A 1 70 ? -7.301 -17.503 -19.999 1.00 79.88 70 LEU A N 1
ATOM 515 C CA . LEU A 1 70 ? -6.585 -17.392 -21.265 1.00 79.88 70 LEU A CA 1
ATOM 516 C C . LEU A 1 70 ? -7.569 -17.262 -22.432 1.00 79.88 70 LEU A C 1
ATOM 518 O O . LEU A 1 70 ? -8.609 -17.915 -22.436 1.00 79.88 70 LEU A O 1
ATOM 522 N N . PRO A 1 71 ? -7.241 -16.460 -23.461 1.00 73.50 71 PRO A N 1
ATOM 523 C CA . PRO A 1 71 ? -8.159 -16.178 -24.566 1.00 73.50 71 PRO A CA 1
ATOM 524 C C . PRO A 1 71 ? -8.359 -17.356 -25.534 1.00 73.50 71 PRO A C 1
ATOM 526 O O . PRO A 1 71 ? -9.143 -17.240 -26.467 1.00 73.50 71 PRO A O 1
ATOM 529 N N . PHE A 1 72 ? -7.620 -18.454 -25.363 1.00 74.38 72 PHE A N 1
ATOM 530 C CA . PHE A 1 72 ? -7.636 -19.626 -26.245 1.00 74.38 72 PHE A CA 1
ATOM 531 C C . PHE A 1 72 ? -8.117 -20.904 -25.548 1.00 74.38 72 PHE A C 1
ATOM 533 O O . PHE A 1 72 ? -8.125 -21.958 -26.177 1.00 74.38 72 PHE A O 1
ATOM 540 N N . THR A 1 73 ? -8.517 -20.835 -24.274 1.00 70.00 73 THR A N 1
ATOM 541 C CA . THR A 1 73 ? -9.020 -22.000 -23.537 1.00 70.00 73 THR A CA 1
ATOM 542 C C . THR A 1 73 ? -10.455 -21.764 -23.086 1.00 70.00 73 THR A C 1
ATOM 544 O O . THR A 1 73 ? -10.795 -20.715 -22.543 1.00 70.00 73 THR A O 1
ATOM 547 N N . THR A 1 74 ? -11.309 -22.753 -23.334 1.00 66.06 74 THR A N 1
ATOM 548 C CA . THR A 1 74 ? -12.696 -22.810 -22.846 1.00 66.06 74 THR A CA 1
ATOM 549 C C . THR A 1 74 ? -12.869 -23.851 -21.738 1.00 66.06 74 THR A C 1
ATOM 551 O O . THR A 1 74 ? -13.938 -23.945 -21.142 1.00 66.06 74 THR A O 1
ATOM 554 N N . ASP A 1 75 ? -11.819 -24.628 -21.445 1.00 70.12 75 ASP A N 1
ATOM 555 C CA . ASP A 1 75 ? -11.850 -25.698 -20.453 1.00 70.12 75 ASP A CA 1
ATOM 556 C C . ASP A 1 75 ? -11.701 -25.158 -19.022 1.00 70.12 75 ASP A C 1
ATOM 558 O O . ASP A 1 75 ? -10.628 -24.711 -18.601 1.00 70.12 75 ASP A O 1
ATOM 562 N N . ALA A 1 76 ? -12.795 -25.243 -18.265 1.00 66.69 76 ALA A N 1
ATOM 563 C CA . ALA A 1 76 ? -12.870 -24.832 -16.870 1.00 66.69 76 ALA A CA 1
ATOM 564 C C . ALA A 1 76 ? -12.257 -25.855 -15.894 1.00 66.69 76 ALA A C 1
ATOM 566 O O . ALA A 1 76 ? -11.914 -25.473 -14.772 1.00 66.69 76 ALA A O 1
ATOM 567 N N . LYS A 1 77 ? -12.079 -27.130 -16.289 1.00 74.56 77 LYS A N 1
ATOM 568 C CA . LYS A 1 77 ? -11.630 -28.197 -15.368 1.00 74.56 77 LYS A CA 1
ATOM 569 C C . LYS A 1 77 ? -10.206 -27.974 -14.855 1.00 74.56 77 LYS A C 1
ATOM 571 O O . LYS A 1 77 ? -9.929 -28.233 -13.691 1.00 74.56 77 LYS A O 1
ATOM 576 N N . ASN A 1 78 ? -9.326 -27.421 -15.692 1.00 80.31 78 ASN A N 1
ATOM 577 C CA . ASN A 1 78 ? -7.915 -27.174 -15.370 1.00 80.31 78 ASN A CA 1
ATOM 578 C C . ASN A 1 78 ? -7.585 -25.686 -15.148 1.00 80.31 78 ASN A C 1
ATOM 580 O O . ASN A 1 78 ? -6.457 -25.253 -15.400 1.00 80.31 78 ASN A O 1
ATOM 584 N N . LYS A 1 79 ? -8.551 -24.878 -14.678 1.00 80.81 79 LYS A N 1
ATOM 585 C CA . LYS A 1 79 ? -8.397 -23.416 -14.514 1.00 80.81 79 LYS A CA 1
ATOM 586 C C . LYS A 1 79 ? -7.100 -23.020 -13.800 1.00 80.81 79 LYS A C 1
ATOM 588 O O . LYS A 1 79 ? -6.440 -22.072 -14.216 1.00 80.81 79 LYS A O 1
ATOM 593 N N . GLN A 1 80 ? -6.717 -23.743 -12.751 1.00 85.00 80 GLN A N 1
ATOM 594 C CA . GLN A 1 80 ? -5.542 -23.420 -11.940 1.00 85.00 80 GLN A CA 1
ATOM 595 C C . GLN A 1 80 ? -4.233 -23.522 -12.744 1.00 85.00 80 GLN A C 1
ATOM 597 O O . GLN A 1 80 ? -3.406 -22.613 -12.691 1.00 85.00 80 GLN A O 1
ATOM 602 N N . ASN A 1 81 ? -4.097 -24.553 -13.583 1.00 85.75 81 ASN A N 1
ATOM 603 C CA . ASN A 1 81 ? -2.949 -24.721 -14.481 1.00 85.75 81 ASN A CA 1
ATOM 604 C C . ASN A 1 81 ? -2.910 -23.616 -15.547 1.00 85.75 81 ASN A C 1
ATOM 606 O O . ASN A 1 81 ? -1.847 -23.076 -15.858 1.00 85.75 81 ASN A O 1
ATOM 610 N N . TRP A 1 82 ? -4.077 -23.216 -16.058 1.00 84.94 82 TRP A N 1
ATOM 611 C CA . TRP A 1 82 ? -4.184 -22.112 -17.011 1.00 84.94 82 TRP A CA 1
ATOM 612 C C . TRP A 1 82 ? -3.842 -20.751 -16.397 1.00 84.94 82 TRP A C 1
ATOM 614 O O . TRP A 1 82 ? -3.242 -19.915 -17.071 1.00 84.94 82 TRP A O 1
ATOM 624 N N . VAL A 1 83 ? -4.162 -20.530 -15.119 1.00 86.56 83 VAL A N 1
ATOM 625 C CA . VAL A 1 83 ? -3.726 -19.335 -14.382 1.00 86.56 83 VAL A CA 1
ATOM 626 C C . VAL A 1 83 ? -2.203 -19.313 -14.255 1.00 86.56 83 VAL A C 1
ATOM 628 O O . VAL A 1 83 ? -1.595 -18.288 -14.556 1.00 86.56 83 VAL A O 1
ATOM 631 N N . ILE A 1 84 ? -1.572 -20.439 -13.900 1.00 89.75 84 ILE A N 1
ATOM 632 C CA . ILE A 1 84 ? -0.104 -20.538 -13.819 1.00 89.75 84 ILE A CA 1
ATOM 633 C C . ILE A 1 84 ? 0.532 -20.174 -15.167 1.00 89.75 84 ILE A C 1
ATOM 635 O O . ILE A 1 84 ? 1.419 -19.324 -15.217 1.00 89.75 84 ILE A O 1
ATOM 639 N N . LEU A 1 85 ? 0.036 -20.742 -16.271 1.00 89.31 85 LEU A N 1
ATOM 640 C CA . LEU A 1 85 ? 0.520 -20.406 -17.613 1.00 89.31 85 LEU A CA 1
ATOM 641 C C . LEU A 1 85 ? 0.273 -18.927 -17.968 1.00 89.31 85 LEU A C 1
ATOM 643 O O . LEU A 1 85 ? 1.135 -18.274 -18.560 1.00 89.31 85 LEU A O 1
ATOM 647 N N . GLY A 1 86 ? -0.875 -18.377 -17.565 1.00 87.25 86 GLY A N 1
ATOM 648 C CA . GLY A 1 86 ? -1.243 -16.974 -17.759 1.00 87.25 86 GLY A CA 1
ATOM 649 C C . GLY A 1 86 ? -0.247 -15.986 -17.153 1.00 87.25 86 GLY A C 1
ATOM 650 O O . GLY A 1 86 ? 0.064 -14.974 -17.786 1.00 87.25 86 GLY A O 1
ATOM 651 N N . VAL A 1 87 ? 0.310 -16.300 -15.979 1.00 91.00 87 VAL A N 1
ATOM 652 C CA . VAL A 1 87 ? 1.325 -15.464 -15.310 1.00 91.00 87 VAL A CA 1
ATOM 653 C C . VAL A 1 87 ? 2.584 -15.301 -16.168 1.00 91.00 87 VAL A C 1
ATOM 655 O O . VAL A 1 87 ? 3.180 -14.226 -16.159 1.00 91.00 87 VAL A O 1
ATOM 658 N N . PHE A 1 88 ? 2.962 -16.312 -16.955 1.00 91.31 88 PHE A N 1
ATOM 659 C CA . PHE A 1 88 ? 4.108 -16.239 -17.872 1.00 91.31 88 PHE A CA 1
ATOM 660 C C . PHE A 1 88 ? 3.737 -15.691 -19.255 1.00 91.31 88 PHE A C 1
ATOM 662 O O . PHE A 1 88 ? 4.534 -14.998 -19.890 1.00 91.31 88 PHE A O 1
ATOM 669 N N . TYR A 1 89 ? 2.512 -15.951 -19.709 1.00 90.69 89 TYR A N 1
ATOM 670 C CA . TYR A 1 89 ? 2.028 -15.543 -21.024 1.00 90.69 89 TYR A CA 1
ATOM 671 C C . TYR A 1 89 ? 1.923 -14.019 -21.189 1.00 90.69 89 TYR A C 1
ATOM 673 O O . TYR A 1 89 ? 2.387 -13.482 -22.193 1.00 90.69 89 TYR A O 1
ATOM 681 N N . TYR A 1 90 ? 1.340 -13.293 -20.226 1.00 90.94 90 TYR A N 1
ATOM 682 C CA . TYR A 1 90 ? 1.151 -11.841 -20.373 1.00 90.94 90 TYR A CA 1
ATOM 683 C C . TYR A 1 90 ? 2.468 -11.046 -20.411 1.00 90.94 90 TYR A C 1
ATOM 685 O O . TYR A 1 90 ? 2.593 -10.181 -21.282 1.00 90.94 90 TYR A O 1
ATOM 693 N N . PRO A 1 91 ? 3.472 -11.322 -19.553 1.00 91.94 91 PRO A N 1
ATOM 694 C CA . PRO A 1 91 ? 4.797 -10.726 -19.699 1.00 91.94 91 PRO A CA 1
ATOM 695 C C . PRO A 1 91 ? 5.412 -10.979 -21.077 1.00 91.94 91 PRO A C 1
ATOM 697 O O . PRO A 1 91 ? 5.928 -10.040 -21.677 1.00 91.94 91 PRO A O 1
ATOM 700 N N . ALA A 1 92 ? 5.300 -12.200 -21.611 1.00 90.00 92 ALA A N 1
ATOM 701 C CA . ALA A 1 92 ? 5.794 -12.521 -22.950 1.00 90.00 92 ALA A CA 1
ATOM 702 C C . ALA A 1 92 ? 5.040 -11.754 -24.052 1.00 90.00 92 ALA A C 1
ATOM 704 O O . ALA A 1 92 ? 5.657 -11.248 -24.985 1.00 90.00 92 ALA A O 1
ATOM 705 N N . LEU A 1 93 ? 3.718 -11.599 -23.919 1.00 90.62 93 LEU A N 1
ATOM 706 C CA . LEU A 1 93 ? 2.882 -10.868 -24.875 1.00 90.62 93 LEU A CA 1
ATOM 707 C C . LEU A 1 93 ? 3.268 -9.383 -24.975 1.00 90.62 93 LEU A C 1
ATOM 709 O O . LEU A 1 93 ? 3.354 -8.854 -26.083 1.00 90.62 93 LEU A O 1
ATOM 713 N N . TYR A 1 94 ? 3.481 -8.720 -23.832 1.00 91.38 94 TYR A N 1
ATOM 714 C CA . TYR A 1 94 ? 3.764 -7.280 -23.759 1.00 91.38 94 TYR A CA 1
ATOM 715 C C . TYR A 1 94 ? 5.259 -6.935 -23.772 1.00 91.38 94 TYR A C 1
ATOM 717 O O . TYR A 1 94 ? 5.607 -5.758 -23.878 1.00 91.38 94 TYR A O 1
ATOM 725 N N . TYR A 1 95 ? 6.149 -7.926 -23.701 1.00 90.44 95 TYR A N 1
ATOM 726 C CA . TYR A 1 95 ? 7.599 -7.731 -23.763 1.00 90.44 95 TYR A CA 1
ATOM 727 C C . TYR A 1 95 ? 8.064 -6.881 -24.966 1.00 90.44 95 TYR A C 1
ATOM 729 O O . TYR A 1 95 ? 8.873 -5.971 -24.746 1.00 90.44 95 TYR A O 1
ATOM 737 N N . PRO A 1 96 ? 7.536 -7.062 -26.199 1.00 90.44 96 PRO A N 1
ATOM 738 C CA . PRO A 1 96 ? 7.947 -6.248 -27.343 1.00 90.44 96 PRO A CA 1
ATOM 739 C C . PRO A 1 96 ? 7.730 -4.749 -27.160 1.00 90.44 96 PRO A C 1
ATOM 741 O O . PRO A 1 96 ? 8.528 -3.968 -27.664 1.00 90.44 96 PRO A O 1
ATOM 744 N N . LEU A 1 97 ? 6.705 -4.327 -26.405 1.00 90.00 97 LEU A N 1
ATOM 745 C CA . LEU A 1 97 ? 6.484 -2.904 -26.128 1.00 90.00 97 LEU A CA 1
ATOM 746 C C . LEU A 1 97 ? 7.709 -2.301 -25.425 1.00 90.00 97 LEU A C 1
ATOM 748 O O . LEU A 1 97 ? 8.225 -1.267 -25.848 1.00 90.00 97 LEU A O 1
ATOM 752 N N . LEU A 1 98 ? 8.235 -2.970 -24.396 1.00 89.06 98 LEU A N 1
ATOM 753 C CA . LEU A 1 98 ? 9.430 -2.494 -23.694 1.00 89.06 98 LEU A CA 1
ATOM 754 C C . LEU A 1 98 ? 10.675 -2.557 -24.578 1.00 89.06 98 LEU A C 1
ATOM 756 O O . LEU A 1 98 ? 11.399 -1.568 -24.681 1.00 89.06 98 LEU A O 1
ATOM 760 N N . ALA A 1 99 ? 10.874 -3.677 -25.272 1.00 86.25 99 ALA A N 1
ATOM 761 C CA . ALA A 1 99 ? 12.038 -3.880 -26.129 1.00 86.25 99 ALA A CA 1
ATOM 762 C C . ALA A 1 99 ? 12.109 -2.879 -27.303 1.00 86.25 99 ALA A C 1
ATOM 764 O O . ALA A 1 99 ? 13.193 -2.459 -27.698 1.00 86.25 99 ALA A O 1
ATOM 765 N N . CYS A 1 100 ? 10.970 -2.418 -27.831 1.00 85.00 100 CYS A N 1
ATOM 766 C CA . CYS A 1 100 ? 10.931 -1.344 -28.828 1.00 85.00 100 CYS A CA 1
ATOM 767 C C . CYS A 1 100 ? 11.510 -0.017 -28.305 1.00 85.00 100 CYS A C 1
ATOM 769 O O . CYS A 1 100 ? 12.057 0.760 -29.087 1.00 85.00 100 CYS A O 1
ATOM 771 N N . GLY A 1 101 ? 11.403 0.242 -26.998 1.00 79.00 101 GLY A N 1
ATOM 772 C CA . GLY A 1 101 ? 11.917 1.454 -26.364 1.00 79.00 101 GLY A CA 1
ATOM 773 C C . GLY A 1 101 ? 13.432 1.460 -26.151 1.00 79.00 101 GLY A C 1
ATOM 774 O O . GLY A 1 101 ? 14.005 2.540 -26.063 1.00 79.00 101 GLY A O 1
ATOM 775 N N . THR A 1 102 ? 14.092 0.298 -26.091 1.00 76.06 102 THR A N 1
ATOM 776 C CA . THR A 1 102 ? 15.540 0.213 -25.805 1.00 76.06 102 THR A CA 1
ATOM 777 C C . THR A 1 102 ? 16.425 0.394 -27.021 1.00 76.06 102 THR A C 1
ATOM 779 O O . THR A 1 102 ? 17.589 0.755 -26.878 1.00 76.06 102 THR A O 1
ATOM 782 N N . LEU A 1 103 ? 15.886 0.165 -28.219 1.00 71.75 103 LEU A N 1
ATOM 783 C CA . LEU A 1 103 ? 16.639 0.329 -29.457 1.00 71.75 103 LEU A CA 1
ATOM 784 C C . LEU A 1 103 ? 16.867 1.794 -29.836 1.00 71.75 103 LEU A C 1
ATOM 786 O O . LEU A 1 103 ? 17.718 2.037 -30.678 1.00 71.75 103 LEU A O 1
ATOM 790 N N . HIS A 1 104 ? 16.087 2.737 -29.289 1.00 74.56 104 HIS A N 1
ATOM 791 C CA . HIS A 1 104 ? 16.127 4.178 -29.599 1.00 74.56 104 HIS A CA 1
ATOM 792 C C . HIS A 1 104 ? 16.163 4.541 -31.102 1.00 74.56 104 HIS A C 1
ATOM 794 O O . HIS A 1 104 ? 16.476 5.666 -31.477 1.00 74.56 104 HIS A O 1
ATOM 800 N N . ASN A 1 105 ? 15.749 3.614 -31.969 1.00 79.06 105 ASN A N 1
ATOM 801 C CA . ASN A 1 105 ? 15.791 3.741 -33.421 1.00 79.06 105 ASN A CA 1
ATOM 802 C C . ASN A 1 105 ? 14.393 3.986 -33.998 1.00 79.06 105 ASN A C 1
ATOM 804 O O . ASN A 1 105 ? 13.391 3.517 -33.451 1.00 79.06 105 ASN A O 1
ATOM 808 N N . LYS A 1 106 ? 14.329 4.621 -35.179 1.00 83.75 106 LYS A N 1
ATOM 809 C CA . LYS A 1 106 ? 13.075 4.896 -35.916 1.00 83.75 106 LYS A CA 1
ATOM 810 C C . LYS A 1 106 ? 12.203 3.638 -36.067 1.00 83.75 106 LYS A C 1
ATOM 812 O O . LYS A 1 106 ? 11.012 3.675 -35.779 1.00 83.75 106 LYS A O 1
ATOM 817 N N . VAL A 1 107 ? 12.816 2.503 -36.420 1.00 85.31 107 VAL A N 1
ATOM 818 C CA . VAL A 1 107 ? 12.130 1.203 -36.563 1.00 85.31 107 VAL A CA 1
ATOM 819 C C . VAL A 1 107 ? 11.482 0.750 -35.250 1.00 85.31 107 VAL A C 1
ATOM 821 O O . VAL A 1 107 ? 10.339 0.299 -35.253 1.00 85.31 107 VAL A O 1
ATOM 824 N N . GLY A 1 108 ? 12.179 0.909 -34.119 1.00 85.25 108 GLY A N 1
ATOM 825 C CA . GLY A 1 108 ? 11.666 0.532 -32.800 1.00 85.25 108 GLY A CA 1
ATOM 826 C C . GLY A 1 108 ? 10.415 1.325 -32.426 1.00 85.25 108 GLY A C 1
ATOM 827 O O . GLY A 1 108 ? 9.414 0.735 -32.022 1.00 85.25 108 GLY A O 1
ATOM 828 N N . TYR A 1 109 ? 10.426 2.643 -32.639 1.00 88.31 109 TYR A N 1
ATOM 829 C CA . TYR A 1 109 ? 9.273 3.490 -32.328 1.00 88.31 109 TYR A CA 1
ATOM 830 C C . TYR A 1 109 ? 8.078 3.273 -33.268 1.00 88.31 109 TYR A C 1
ATOM 832 O O . TYR A 1 109 ? 6.939 3.338 -32.805 1.00 88.31 109 TYR A O 1
ATOM 840 N N . VAL A 1 110 ? 8.300 2.965 -34.554 1.00 91.44 110 VAL A N 1
ATOM 841 C CA . VAL A 1 110 ? 7.215 2.597 -35.487 1.00 91.44 110 VAL A CA 1
ATOM 842 C C . VAL A 1 110 ? 6.536 1.299 -35.039 1.00 91.44 110 VAL A C 1
ATOM 844 O O . VAL A 1 110 ? 5.313 1.261 -34.901 1.00 91.44 110 VAL A O 1
ATOM 847 N N . LEU A 1 111 ? 7.322 0.260 -34.731 1.00 90.25 111 LEU A N 1
ATOM 848 C CA . LEU A 1 111 ? 6.796 -1.020 -34.242 1.00 90.25 111 LEU A CA 1
ATOM 849 C C . LEU A 1 111 ? 6.074 -0.866 -32.893 1.00 90.25 111 LEU A C 1
ATOM 851 O O . LEU A 1 111 ? 4.982 -1.407 -32.713 1.00 90.25 111 LEU A O 1
ATOM 855 N N . GLY A 1 112 ? 6.635 -0.082 -31.966 1.00 91.00 112 GLY A N 1
ATOM 856 C CA . GLY A 1 112 ? 6.008 0.222 -30.676 1.00 91.00 112 GLY A CA 1
ATOM 857 C C . GLY A 1 112 ? 4.702 1.015 -30.810 1.00 91.00 112 GLY A C 1
ATOM 858 O O . GLY A 1 112 ? 3.732 0.744 -30.096 1.00 91.00 112 GLY A O 1
ATOM 859 N N . SER A 1 113 ? 4.629 1.944 -31.767 1.00 92.19 113 SER A N 1
ATOM 860 C CA . SER A 1 113 ? 3.401 2.692 -32.072 1.00 92.19 113 SER A CA 1
ATOM 86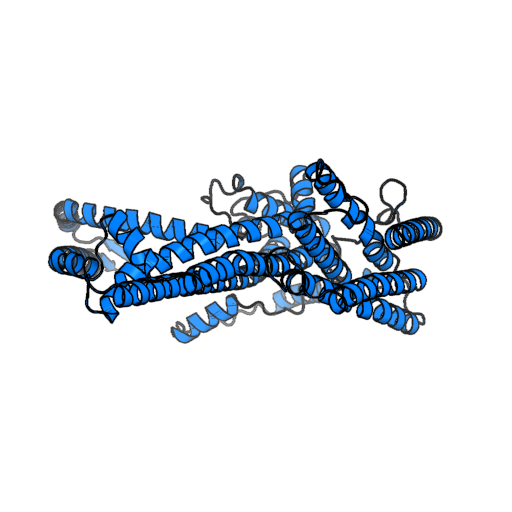1 C C . SER A 1 113 ? 2.316 1.755 -32.601 1.00 92.19 113 SER A C 1
ATOM 863 O O . SER A 1 113 ? 1.228 1.707 -32.038 1.00 92.19 113 SER A O 1
ATOM 865 N N . LEU A 1 114 ? 2.625 0.916 -33.594 1.00 92.69 114 LEU A N 1
ATOM 866 C CA . LEU A 1 114 ? 1.663 -0.050 -34.134 1.00 92.69 114 LEU A CA 1
ATOM 867 C C . LEU A 1 114 ? 1.141 -1.019 -33.055 1.00 92.69 114 LEU A C 1
ATOM 869 O O . LEU A 1 114 ? -0.062 -1.270 -32.957 1.00 92.69 114 LEU A O 1
ATOM 873 N N . LEU A 1 115 ? 2.028 -1.531 -32.197 1.00 91.81 115 LEU A N 1
ATOM 874 C CA . LEU A 1 115 ? 1.649 -2.414 -31.090 1.00 91.81 115 LEU A CA 1
ATOM 875 C C . LEU A 1 115 ? 0.781 -1.720 -30.036 1.00 91.81 115 LEU A C 1
ATOM 877 O O . LEU A 1 115 ? -0.211 -2.281 -29.574 1.00 91.81 115 LEU A O 1
ATOM 881 N N . SER A 1 116 ? 1.135 -0.499 -29.640 1.00 93.81 116 SER A N 1
ATOM 882 C CA . SER A 1 116 ? 0.339 0.241 -28.656 1.00 93.81 116 SER A CA 1
ATOM 883 C C . SER A 1 116 ? -1.052 0.578 -29.199 1.00 93.81 116 SER A C 1
ATOM 885 O O . SER A 1 116 ? -2.035 0.387 -28.485 1.00 93.81 116 SER A O 1
ATOM 887 N N . TRP A 1 117 ? -1.157 0.970 -30.472 1.00 94.31 117 TRP A N 1
ATOM 888 C CA . TRP A 1 117 ? -2.427 1.280 -31.133 1.00 94.31 117 TRP A CA 1
ATOM 889 C C . TRP A 1 117 ? -3.306 0.043 -31.311 1.00 94.31 117 TRP A C 1
ATOM 891 O O . TRP A 1 117 ? -4.504 0.109 -31.051 1.00 94.31 117 TRP A O 1
ATOM 901 N N . THR A 1 118 ? -2.729 -1.102 -31.684 1.00 92.81 118 THR A N 1
ATOM 902 C CA . THR A 1 118 ? -3.484 -2.362 -31.802 1.00 92.81 118 THR A CA 1
ATOM 903 C C . THR A 1 118 ? -4.025 -2.826 -30.450 1.00 92.81 118 THR A C 1
ATOM 905 O O . THR A 1 118 ? -5.213 -3.128 -30.338 1.00 92.81 118 THR A O 1
ATOM 908 N N . HIS A 1 119 ? -3.205 -2.829 -29.394 1.00 92.44 119 HIS A N 1
ATOM 909 C CA . HIS A 1 119 ? -3.671 -3.187 -28.051 1.00 92.44 119 HIS A CA 1
ATOM 910 C C . HIS A 1 119 ? -4.711 -2.208 -27.499 1.00 92.44 119 HIS A C 1
ATOM 912 O O . HIS A 1 119 ? -5.673 -2.643 -26.862 1.00 92.44 119 HIS A O 1
ATOM 918 N N . PHE A 1 120 ? -4.521 -0.908 -27.727 1.00 94.06 120 PHE A N 1
ATOM 919 C CA . PHE A 1 120 ? -5.461 0.126 -27.310 1.00 94.06 120 PHE A CA 1
ATOM 920 C C . PHE A 1 120 ? -6.791 0.010 -28.061 1.00 94.06 120 PHE A C 1
ATOM 922 O O . PHE A 1 120 ? -7.837 -0.104 -27.426 1.00 94.06 120 PHE A O 1
ATOM 929 N N . GLY A 1 121 ? -6.747 -0.054 -29.394 1.00 93.38 121 GLY A N 1
ATOM 930 C CA . GLY A 1 121 ? -7.925 -0.148 -30.254 1.00 93.38 121 GLY A CA 1
ATOM 931 C C . GLY A 1 121 ? -8.766 -1.385 -29.955 1.00 93.38 121 GLY A C 1
ATOM 932 O O . GLY A 1 121 ? -9.967 -1.262 -29.741 1.00 93.38 121 GLY A O 1
ATOM 933 N N . VAL A 1 122 ? -8.137 -2.561 -29.829 1.00 91.62 122 VAL A N 1
ATOM 934 C CA . VAL A 1 122 ? -8.853 -3.802 -29.478 1.00 91.62 122 VAL A CA 1
ATOM 935 C C . VAL A 1 122 ? -9.502 -3.700 -28.097 1.00 91.62 122 VAL A C 1
ATOM 937 O O . VAL A 1 122 ? -10.642 -4.125 -27.928 1.00 91.62 122 VAL A O 1
ATOM 940 N N . LEU A 1 123 ? -8.806 -3.139 -27.103 1.00 91.25 123 LEU A N 1
ATOM 941 C CA . LEU A 1 123 ? -9.367 -3.004 -25.759 1.00 91.25 123 LEU A CA 1
ATOM 942 C C . LEU A 1 123 ? -10.561 -2.045 -25.738 1.00 91.25 123 LEU A C 1
ATOM 944 O O . LEU A 1 123 ? -11.577 -2.366 -25.128 1.00 91.25 123 LEU A O 1
ATOM 948 N N . VAL A 1 124 ? -10.438 -0.884 -26.381 1.00 93.56 124 VAL A N 1
ATOM 949 C CA . VAL A 1 124 ? -11.508 0.120 -26.437 1.00 93.56 124 VAL A CA 1
ATOM 950 C C . VAL A 1 124 ? -12.716 -0.436 -27.185 1.00 93.56 124 VAL A C 1
ATOM 952 O O . VAL A 1 124 ? -13.822 -0.377 -26.655 1.00 93.56 124 VAL A O 1
ATOM 955 N N . TRP A 1 125 ? -12.496 -1.067 -28.341 1.00 92.69 125 TRP A N 1
ATOM 956 C CA . TRP A 1 125 ? -13.546 -1.730 -29.116 1.00 92.69 125 TRP A CA 1
ATOM 957 C C . TRP A 1 125 ? -14.325 -2.730 -28.254 1.00 92.69 125 TRP A C 1
ATOM 959 O O . TRP A 1 125 ? -15.542 -2.629 -28.124 1.00 92.69 125 TRP A O 1
ATOM 969 N N . GLN A 1 126 ? -13.626 -3.654 -27.583 1.00 88.69 126 GLN A N 1
ATOM 970 C CA . GLN A 1 126 ? -14.263 -4.679 -26.745 1.00 88.69 126 GLN A CA 1
ATOM 971 C C . GLN A 1 126 ? -15.130 -4.094 -25.622 1.00 88.69 126 GLN A C 1
ATOM 973 O O . GLN A 1 126 ? -16.113 -4.713 -25.213 1.00 88.69 126 GLN A O 1
ATOM 978 N N . LYS A 1 127 ? -14.756 -2.927 -25.088 1.00 89.88 127 LYS A N 1
ATOM 979 C CA . LYS A 1 127 ? -15.486 -2.275 -23.992 1.00 89.88 127 LYS A CA 1
ATOM 980 C C . LYS A 1 127 ? -16.663 -1.434 -24.471 1.00 89.88 127 LYS A C 1
ATOM 982 O O . LYS A 1 127 ? -17.607 -1.282 -23.699 1.00 89.88 127 LYS A O 1
ATOM 987 N N . ILE A 1 128 ? -16.615 -0.918 -25.700 1.00 90.31 128 ILE A N 1
ATOM 988 C CA . ILE A 1 128 ? -17.728 -0.195 -26.326 1.00 90.31 128 ILE A CA 1
ATOM 989 C C . ILE A 1 128 ? -18.853 -1.169 -26.688 1.00 90.31 128 ILE A C 1
ATOM 991 O O . ILE A 1 128 ? -20.000 -0.906 -26.335 1.00 90.31 128 ILE A O 1
ATOM 995 N N . ASP A 1 129 ? -18.524 -2.307 -27.304 1.00 88.62 129 ASP A N 1
ATOM 996 C CA . ASP A 1 129 ? -19.530 -3.293 -27.726 1.00 88.62 129 ASP A CA 1
ATOM 997 C C . ASP A 1 129 ? -20.207 -3.980 -26.532 1.00 88.62 129 ASP A C 1
ATOM 999 O O . ASP A 1 129 ? -21.428 -4.129 -26.487 1.00 88.62 129 ASP A O 1
ATOM 1003 N N . CYS A 1 130 ? -19.417 -4.376 -25.528 1.00 85.12 130 CYS A N 1
ATOM 1004 C CA . CYS A 1 130 ? -19.894 -5.153 -24.383 1.00 85.12 130 CYS A CA 1
ATOM 1005 C C . CYS A 1 130 ? -19.496 -4.505 -23.044 1.00 85.12 130 CYS A C 1
ATOM 1007 O O . CYS A 1 130 ? -18.652 -5.038 -22.313 1.00 85.12 130 CYS A O 1
ATOM 1009 N N . PRO A 1 131 ? -20.123 -3.376 -22.658 1.00 83.00 131 PRO A N 1
ATOM 1010 C CA . PRO A 1 131 ? -19.826 -2.709 -21.391 1.00 83.00 131 PRO A CA 1
ATOM 1011 C C . PRO A 1 131 ? -20.385 -3.469 -20.180 1.00 83.00 131 PRO A C 1
ATOM 1013 O O . PRO A 1 131 ? -19.899 -3.293 -19.060 1.00 83.00 131 PRO A O 1
ATOM 1016 N N . LYS A 1 132 ? -21.418 -4.299 -20.392 1.00 84.88 132 LYS A N 1
ATOM 1017 C CA . LYS A 1 132 ? -22.113 -5.046 -19.341 1.00 84.88 132 LYS A CA 1
ATOM 1018 C C . LYS A 1 132 ? -21.639 -6.494 -19.308 1.00 84.88 132 LYS A C 1
ATOM 1020 O O . LYS A 1 132 ? -21.759 -7.201 -20.301 1.00 84.88 132 LYS A O 1
ATOM 1025 N N . THR A 1 133 ? -21.149 -6.946 -18.156 1.00 79.50 133 THR A N 1
ATOM 1026 C CA . THR A 1 133 ? -20.674 -8.329 -17.967 1.00 79.50 133 THR A CA 1
ATOM 1027 C C . THR A 1 133 ? -21.218 -8.923 -16.666 1.00 79.50 133 THR A C 1
ATOM 1029 O O . THR A 1 133 ? -21.071 -8.270 -15.630 1.00 79.50 133 THR A O 1
ATOM 1032 N N . PRO A 1 134 ? -21.767 -10.152 -16.665 1.00 75.50 134 PRO A N 1
ATOM 1033 C CA . PRO A 1 134 ? -22.395 -10.770 -15.490 1.00 75.50 134 PRO A CA 1
ATOM 1034 C C . PRO A 1 134 ? -21.377 -11.378 -14.501 1.00 75.50 134 PRO A C 1
ATOM 1036 O O . PRO A 1 134 ? -21.593 -12.459 -13.975 1.00 75.50 134 PRO A O 1
ATOM 1039 N N . LEU A 1 135 ? -20.229 -10.726 -14.284 1.00 72.00 135 LEU A N 1
ATOM 1040 C CA . LEU A 1 135 ? -19.098 -11.330 -13.566 1.00 72.00 135 LEU A CA 1
ATOM 1041 C C . LEU A 1 135 ? -19.157 -11.108 -12.046 1.00 72.00 135 LEU A C 1
ATOM 1043 O O . LEU A 1 135 ? -19.219 -12.057 -11.282 1.00 72.00 135 LEU A O 1
ATOM 1047 N N . ILE A 1 136 ? -19.131 -9.844 -11.617 1.00 74.56 136 ILE A N 1
ATOM 1048 C CA . ILE A 1 136 ? -19.229 -9.434 -10.201 1.00 74.56 136 ILE A CA 1
ATOM 1049 C C . ILE A 1 136 ? -20.321 -8.377 -10.075 1.00 74.56 136 ILE A C 1
ATOM 1051 O O . ILE A 1 136 ? -21.251 -8.498 -9.293 1.00 74.56 136 ILE A O 1
ATOM 1055 N N . HIS A 1 137 ? -20.224 -7.341 -10.905 1.00 80.31 137 HIS A N 1
ATOM 1056 C CA . HIS A 1 137 ? -21.217 -6.286 -11.010 1.00 80.31 137 HIS A CA 1
ATOM 1057 C C . HIS A 1 137 ? -21.399 -5.914 -12.482 1.00 80.31 137 HIS A C 1
ATOM 1059 O O . HIS A 1 137 ? -20.465 -6.059 -13.279 1.00 80.31 137 HIS A O 1
ATOM 1065 N N . LYS A 1 138 ? -22.577 -5.382 -12.830 1.00 83.44 138 LYS A N 1
ATOM 1066 C CA . LYS A 1 138 ? -22.989 -5.054 -14.205 1.00 83.44 138 LYS A CA 1
ATOM 1067 C C . LYS A 1 138 ? -21.907 -4.316 -15.000 1.00 83.44 138 LYS A C 1
ATOM 1069 O O . LYS A 1 138 ? -21.679 -4.662 -16.149 1.00 83.44 138 LYS A O 1
ATOM 1074 N N . TYR A 1 139 ? -21.205 -3.366 -14.376 1.00 86.75 139 TYR A N 1
ATOM 1075 C CA . TYR A 1 139 ? -20.154 -2.545 -15.003 1.00 86.75 139 TYR A CA 1
ATOM 1076 C C . TYR A 1 139 ? -18.733 -2.812 -14.476 1.00 86.75 139 TYR A C 1
ATOM 1078 O O . TYR A 1 139 ? -17.812 -2.048 -14.763 1.00 86.75 139 TYR A O 1
ATOM 1086 N N . TYR A 1 140 ? -18.521 -3.883 -13.707 1.00 88.56 140 TYR A N 1
ATOM 1087 C CA . TYR A 1 140 ? -17.226 -4.168 -13.074 1.00 88.56 140 TYR A CA 1
ATOM 1088 C C . TYR A 1 140 ? -16.074 -4.251 -14.088 1.00 88.56 140 TYR A C 1
ATOM 1090 O O . TYR A 1 140 ? -15.022 -3.639 -13.908 1.00 88.56 140 TYR A O 1
ATOM 1098 N N . SER A 1 141 ? -16.297 -4.974 -15.190 1.00 88.12 141 SER A N 1
ATOM 1099 C CA . SER A 1 141 ? -15.300 -5.181 -16.245 1.00 88.12 141 SER A CA 1
ATOM 1100 C C . SER A 1 141 ? -14.862 -3.869 -16.903 1.00 88.12 141 SER A C 1
ATOM 1102 O O . SER A 1 141 ? -13.698 -3.742 -17.289 1.00 88.12 141 SER A O 1
ATOM 1104 N N . LEU A 1 142 ? -15.761 -2.885 -17.016 1.00 90.06 142 LEU A N 1
ATOM 1105 C CA . LEU A 1 142 ? -15.445 -1.558 -17.542 1.00 90.06 142 LEU A CA 1
ATOM 1106 C C . LEU A 1 142 ? -14.547 -0.794 -16.561 1.00 90.06 142 LEU A C 1
ATOM 1108 O O . LEU A 1 142 ? -13.431 -0.420 -16.927 1.00 90.06 142 LEU A O 1
ATOM 1112 N N . PHE A 1 143 ? -14.985 -0.649 -15.306 1.00 91.81 143 PHE A N 1
ATOM 1113 C CA . PHE A 1 143 ? -14.244 0.091 -14.278 1.00 91.81 143 PHE A CA 1
ATOM 1114 C C . PHE A 1 143 ? -12.862 -0.511 -13.998 1.00 91.81 143 PHE A C 1
ATOM 1116 O O . PHE A 1 143 ? -11.870 0.214 -13.972 1.00 91.81 143 PHE A O 1
ATOM 1123 N N . SER A 1 144 ? -12.751 -1.839 -13.903 1.00 91.56 144 SER A N 1
ATOM 1124 C CA . SER A 1 144 ? -11.460 -2.502 -13.671 1.00 91.56 144 SER A CA 1
ATOM 1125 C C . SER A 1 144 ? -10.477 -2.291 -14.832 1.00 91.56 144 SER A C 1
ATOM 1127 O O . SER A 1 144 ? -9.263 -2.270 -14.626 1.00 91.56 144 SER A O 1
ATOM 1129 N N . SER A 1 145 ? -10.976 -2.063 -16.053 1.00 91.69 145 SER A N 1
ATOM 1130 C CA . SER A 1 145 ? -10.129 -1.794 -17.219 1.00 91.69 145 SER A CA 1
ATOM 1131 C C . SER A 1 145 ? -9.684 -0.335 -17.372 1.00 91.69 145 SER A C 1
ATOM 1133 O O . SER A 1 145 ? -8.799 -0.082 -18.186 1.00 91.69 145 SER A O 1
ATOM 1135 N N . LEU A 1 146 ? -10.211 0.616 -16.588 1.00 94.19 146 LEU A N 1
ATOM 1136 C CA . LEU A 1 146 ? -9.861 2.040 -16.714 1.00 94.19 146 LEU A CA 1
ATOM 1137 C C . LEU A 1 146 ? -8.355 2.327 -16.561 1.00 94.19 146 LEU A C 1
ATOM 1139 O O . LEU A 1 146 ? -7.810 3.011 -17.431 1.00 94.19 146 LEU A O 1
ATOM 1143 N N . PRO A 1 147 ? -7.634 1.779 -15.558 1.00 95.44 147 PRO A N 1
ATOM 1144 C CA . PRO A 1 147 ? -6.189 1.987 -15.468 1.00 95.44 147 PRO A CA 1
ATOM 1145 C C . PRO A 1 147 ? -5.449 1.378 -16.664 1.00 95.44 147 PRO A C 1
ATOM 1147 O O . PRO A 1 147 ? -4.484 1.953 -17.158 1.00 95.44 147 PRO A O 1
ATOM 1150 N N . GLN A 1 148 ? -5.937 0.245 -17.184 1.00 94.31 148 GLN A N 1
ATOM 1151 C CA . GLN A 1 148 ? -5.358 -0.404 -18.358 1.00 94.31 148 GLN A CA 1
ATOM 1152 C C . GLN A 1 148 ? -5.519 0.464 -19.618 1.00 94.31 148 GLN A C 1
ATOM 1154 O O . GLN A 1 148 ? -4.566 0.604 -20.385 1.00 94.31 148 GLN A O 1
ATOM 1159 N N . ILE A 1 149 ? -6.702 1.058 -19.818 1.00 95.00 149 ILE A N 1
ATOM 1160 C CA . ILE A 1 149 ? -6.992 1.981 -20.925 1.00 95.00 149 ILE A CA 1
ATOM 1161 C C . ILE A 1 149 ? -6.100 3.219 -20.812 1.00 95.00 149 ILE A C 1
ATOM 1163 O O . ILE A 1 149 ? -5.460 3.587 -21.792 1.00 95.00 149 ILE A O 1
ATOM 1167 N N . ALA A 1 150 ? -5.987 3.814 -19.620 1.00 95.44 150 ALA A N 1
ATOM 1168 C CA . ALA A 1 150 ? -5.146 4.987 -19.390 1.00 95.44 150 ALA A CA 1
ATOM 1169 C C . ALA A 1 150 ? -3.655 4.708 -19.661 1.00 95.44 150 ALA A C 1
ATOM 1171 O O . ALA A 1 150 ? -2.991 5.498 -20.334 1.00 95.44 150 ALA A O 1
ATOM 1172 N N . CYS A 1 151 ? -3.124 3.569 -19.200 1.00 95.44 151 CYS A N 1
ATOM 1173 C CA . CYS A 1 151 ? -1.736 3.187 -19.471 1.00 95.44 151 CYS A CA 1
ATOM 1174 C C . CYS A 1 151 ? -1.479 2.927 -20.965 1.00 95.44 151 CYS A C 1
ATOM 1176 O O . CYS A 1 151 ? -0.438 3.332 -21.480 1.00 95.44 151 CYS A O 1
ATOM 1178 N N . LEU A 1 152 ? -2.410 2.280 -21.676 1.00 94.44 152 LEU A N 1
ATOM 1179 C CA . LEU A 1 152 ? -2.278 2.052 -23.120 1.00 94.44 152 LEU A CA 1
ATOM 1180 C C . LEU A 1 152 ? -2.426 3.345 -23.929 1.00 94.44 152 LEU A C 1
ATOM 1182 O O . LEU A 1 152 ? -1.663 3.537 -24.871 1.00 94.44 152 LEU A O 1
ATOM 1186 N N . ALA A 1 153 ? -3.326 4.246 -23.526 1.00 95.12 153 ALA A N 1
ATOM 1187 C CA . ALA A 1 153 ? -3.460 5.573 -24.122 1.00 95.12 153 ALA A CA 1
ATOM 1188 C C . ALA A 1 153 ? -2.161 6.379 -23.967 1.00 95.12 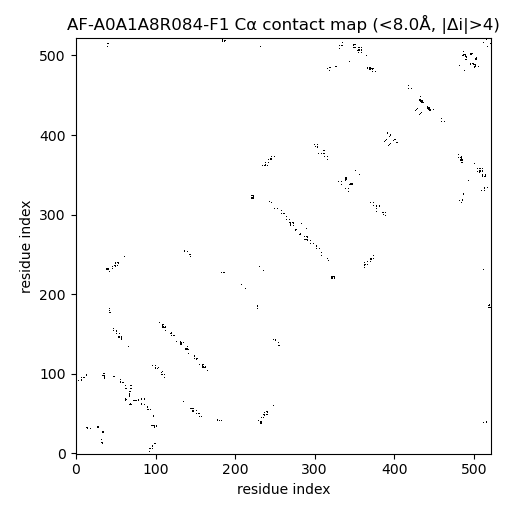153 ALA A C 1
ATOM 1190 O O . ALA A 1 153 ? -1.666 6.982 -24.916 1.00 95.12 153 ALA A O 1
ATOM 1191 N N . PHE A 1 154 ? -1.544 6.339 -22.782 1.00 95.19 154 PHE A N 1
ATOM 1192 C CA . PHE A 1 154 ? -0.242 6.969 -22.571 1.00 95.19 154 PHE A CA 1
ATOM 1193 C C . PHE A 1 154 ? 0.818 6.415 -23.537 1.00 95.19 154 PHE A C 1
ATOM 1195 O O . PHE A 1 154 ? 1.545 7.188 -24.160 1.00 95.19 154 PHE A O 1
ATOM 1202 N N . LEU A 1 155 ? 0.881 5.092 -23.720 1.00 93.25 155 LEU A N 1
ATOM 1203 C CA . LEU A 1 155 ? 1.808 4.474 -24.674 1.00 93.25 155 LEU A CA 1
ATOM 1204 C C . LEU A 1 155 ? 1.506 4.877 -26.125 1.00 93.25 155 LEU A C 1
ATOM 1206 O O . LEU A 1 155 ? 2.443 5.191 -26.862 1.00 93.25 155 LEU A O 1
ATOM 1210 N N . SER A 1 156 ? 0.231 4.927 -26.524 1.00 93.62 156 SER A N 1
ATOM 1211 C CA . SER A 1 156 ? -0.161 5.296 -27.890 1.00 93.62 156 SER A CA 1
ATOM 1212 C C . SER A 1 156 ? 0.200 6.734 -28.252 1.00 93.62 156 SER A C 1
ATOM 1214 O O . SER A 1 156 ? 0.427 7.000 -29.427 1.00 93.62 156 SER A O 1
ATOM 1216 N N . PHE A 1 157 ? 0.295 7.642 -27.273 1.00 93.56 157 PHE A N 1
ATOM 1217 C CA . PHE A 1 157 ? 0.810 9.002 -27.481 1.00 93.56 157 PHE A CA 1
ATOM 1218 C C . PHE A 1 157 ? 2.339 9.080 -27.373 1.00 93.56 157 PHE A C 1
ATOM 1220 O O . PHE A 1 157 ? 2.982 9.796 -28.145 1.00 93.56 157 PHE A O 1
ATOM 1227 N N . GLN A 1 158 ? 2.943 8.336 -26.444 1.00 91.56 158 GLN A N 1
ATOM 1228 C CA . GLN A 1 158 ? 4.369 8.450 -26.145 1.00 91.56 158 GLN A CA 1
ATOM 1229 C C . GLN A 1 158 ? 5.267 7.885 -27.256 1.00 91.56 158 GLN A C 1
ATOM 1231 O O . GLN A 1 158 ? 6.275 8.515 -27.578 1.00 91.56 158 GLN A O 1
ATOM 1236 N N . TYR A 1 159 ? 4.939 6.729 -27.854 1.00 90.25 159 TYR A N 1
ATOM 1237 C CA . TYR A 1 159 ? 5.767 6.169 -28.937 1.00 90.25 159 TYR A CA 1
ATOM 1238 C C . TYR A 1 159 ? 5.808 7.073 -30.180 1.00 90.25 159 TYR A C 1
ATOM 1240 O O . TYR A 1 159 ? 6.917 7.350 -30.645 1.00 90.25 159 TYR A O 1
ATOM 1248 N N . PRO A 1 160 ? 4.677 7.613 -30.681 1.00 91.50 160 PRO A N 1
ATOM 1249 C CA . PRO A 1 160 ? 4.709 8.587 -31.768 1.00 91.50 160 PRO A CA 1
ATOM 1250 C C . PRO A 1 160 ? 5.461 9.863 -31.395 1.00 91.50 160 PRO A C 1
ATOM 1252 O O . PRO A 1 160 ? 6.245 10.358 -32.197 1.00 91.50 160 PRO A O 1
ATOM 1255 N N . LEU A 1 161 ? 5.294 10.381 -30.173 1.00 89.75 161 LEU A N 1
ATOM 1256 C CA . LEU A 1 161 ? 6.021 11.574 -29.730 1.00 89.75 161 LEU A CA 1
ATOM 1257 C C . LEU A 1 161 ? 7.543 11.360 -29.757 1.00 89.75 161 LEU A C 1
ATOM 1259 O O . LEU A 1 161 ? 8.283 12.239 -30.201 1.00 89.75 161 LEU A O 1
ATOM 1263 N N . LEU A 1 162 ? 8.017 10.197 -29.299 1.00 86.25 162 LEU A N 1
ATOM 1264 C CA . LEU A 1 162 ? 9.436 9.832 -29.361 1.00 86.25 162 LEU A CA 1
ATOM 1265 C C . LEU A 1 162 ? 9.913 9.627 -30.805 1.00 86.25 162 LEU A C 1
ATOM 1267 O O . LEU A 1 162 ? 11.026 10.034 -31.131 1.00 86.25 162 LEU A O 1
ATOM 1271 N N . LEU A 1 163 ? 9.064 9.087 -31.685 1.00 87.50 163 LEU A N 1
ATOM 1272 C CA . LEU A 1 163 ? 9.346 8.991 -33.117 1.00 87.50 163 LEU A CA 1
ATOM 1273 C C . LEU A 1 163 ? 9.506 10.382 -33.758 1.00 87.50 163 LEU A C 1
ATOM 1275 O O . LEU A 1 163 ? 10.496 10.621 -34.446 1.00 87.50 163 LEU A O 1
ATOM 1279 N N . PHE A 1 164 ? 8.588 11.318 -33.486 1.00 86.69 164 PHE A N 1
ATOM 1280 C CA . PHE A 1 164 ? 8.661 12.704 -33.971 1.00 86.69 164 PHE A CA 1
ATOM 1281 C C . PHE A 1 164 ? 9.901 13.435 -33.453 1.00 86.69 164 PHE A C 1
ATOM 1283 O O . PHE A 1 164 ? 10.582 14.119 -34.218 1.00 86.69 164 PHE A O 1
ATOM 1290 N N . LYS A 1 165 ? 10.251 13.249 -32.175 1.00 83.94 165 LYS A N 1
ATOM 1291 C CA . LYS A 1 165 ? 11.517 13.762 -31.630 1.00 83.94 165 LYS A CA 1
ATOM 1292 C C . LYS A 1 165 ? 12.727 13.147 -32.329 1.00 83.94 165 LYS A C 1
ATOM 1294 O O . LYS A 1 165 ? 13.670 13.870 -32.625 1.00 83.94 165 LYS A O 1
ATOM 1299 N N . GLY A 1 166 ? 12.678 11.856 -32.651 1.00 73.31 166 GLY A N 1
ATOM 1300 C CA . GLY A 1 166 ? 13.717 11.172 -33.421 1.00 73.31 166 GLY A CA 1
ATOM 1301 C C . GLY A 1 166 ? 13.888 11.715 -34.843 1.00 73.31 166 GLY A C 1
ATOM 1302 O O . GLY A 1 166 ? 14.997 11.689 -35.365 1.00 73.31 166 GLY A O 1
ATOM 1303 N N . PHE A 1 167 ? 12.833 12.252 -35.466 1.00 75.81 167 PHE A N 1
ATOM 1304 C CA . PHE A 1 167 ? 12.958 12.970 -36.740 1.00 75.81 167 PHE A CA 1
ATOM 1305 C C . PHE A 1 167 ? 13.640 14.331 -36.573 1.00 75.81 167 PHE A C 1
ATOM 1307 O O . PHE A 1 167 ? 14.502 14.665 -37.376 1.00 75.81 167 PHE A O 1
ATOM 1314 N N . LYS A 1 168 ? 13.312 15.073 -35.509 1.00 67.31 168 LYS A N 1
ATOM 1315 C CA . LYS A 1 168 ? 13.889 16.399 -35.229 1.00 67.31 168 LYS A CA 1
ATOM 1316 C C . LYS A 1 168 ? 15.339 16.347 -34.721 1.00 67.31 168 LYS A C 1
ATOM 1318 O O . LYS A 1 168 ? 16.100 17.269 -34.959 1.00 67.31 168 LYS A O 1
ATOM 1323 N N . SER A 1 169 ? 15.710 15.280 -34.012 1.00 56.16 169 SER A N 1
ATOM 1324 C CA . SER A 1 169 ? 17.036 15.102 -33.396 1.00 56.16 169 SER A CA 1
ATOM 1325 C C . SER A 1 169 ? 18.045 14.374 -34.293 1.00 56.16 169 SER A C 1
ATOM 1327 O O . SER A 1 169 ? 19.221 14.297 -33.947 1.00 56.16 169 SER A O 1
ATOM 1329 N N . SER A 1 170 ? 17.601 13.836 -35.438 1.00 46.66 170 SER A N 1
ATOM 1330 C CA . SER A 1 170 ? 18.453 13.144 -36.420 1.00 46.66 170 SER A CA 1
ATOM 1331 C C . SER A 1 170 ? 19.485 14.066 -37.088 1.00 46.66 170 SER A C 1
ATOM 1333 O O . SER A 1 170 ? 20.307 13.564 -37.847 1.00 46.66 170 SER A O 1
ATOM 1335 N N . GLU A 1 171 ? 19.439 15.375 -36.828 1.00 42.06 171 GLU A N 1
ATOM 1336 C CA . GLU A 1 171 ? 20.447 16.340 -37.275 1.00 42.06 171 GLU A CA 1
ATOM 1337 C C . GLU A 1 171 ? 21.602 16.529 -36.270 1.00 42.06 171 GLU A C 1
ATOM 1339 O O . GLU A 1 171 ? 22.602 17.127 -36.654 1.00 42.06 171 GLU A O 1
ATOM 1344 N N . THR A 1 172 ? 21.538 16.016 -35.023 1.00 45.16 172 THR A N 1
ATOM 1345 C CA . THR A 1 172 ? 22.570 16.351 -34.009 1.00 45.16 172 THR A CA 1
ATOM 1346 C C . THR A 1 172 ? 22.988 15.308 -32.958 1.00 45.16 172 THR A C 1
ATOM 1348 O O . THR A 1 172 ? 23.976 15.579 -32.284 1.00 45.16 172 THR A O 1
ATOM 1351 N N . ALA A 1 173 ? 22.350 14.145 -32.768 1.00 43.12 173 ALA A N 1
ATOM 1352 C CA . ALA A 1 173 ? 22.662 13.316 -31.584 1.00 43.12 173 ALA A CA 1
ATOM 1353 C C . ALA A 1 173 ? 23.135 11.882 -31.892 1.00 43.12 173 ALA A C 1
ATOM 1355 O O . ALA A 1 173 ? 22.336 11.007 -32.233 1.00 43.12 173 ALA A O 1
ATOM 1356 N N . ASP A 1 174 ? 24.432 11.636 -31.679 1.00 39.66 174 ASP A N 1
ATOM 1357 C CA . ASP A 1 174 ? 24.971 10.306 -31.390 1.00 39.66 174 ASP A CA 1
ATOM 1358 C C . ASP A 1 174 ? 24.510 9.842 -29.997 1.00 39.66 174 ASP A C 1
ATOM 1360 O O . ASP A 1 174 ? 24.318 10.636 -29.075 1.00 39.66 174 ASP A O 1
ATOM 1364 N N . ALA A 1 175 ? 24.373 8.526 -29.822 1.00 43.00 175 ALA A N 1
ATOM 1365 C CA . ALA A 1 175 ? 23.909 7.838 -28.609 1.00 43.00 175 ALA A CA 1
ATOM 1366 C C . ALA A 1 175 ? 24.817 7.999 -27.359 1.00 43.00 175 ALA A C 1
ATOM 1368 O O . ALA A 1 175 ? 24.761 7.195 -26.427 1.00 43.00 175 ALA A O 1
ATOM 1369 N N . THR A 1 176 ? 25.680 9.013 -27.340 1.00 39.69 176 THR A N 1
ATOM 1370 C CA . THR A 1 176 ? 26.622 9.357 -26.269 1.00 39.69 176 THR A CA 1
ATOM 1371 C C . THR A 1 176 ? 26.092 10.439 -25.319 1.00 39.69 176 THR A C 1
ATOM 1373 O O . THR A 1 176 ? 26.644 10.589 -24.228 1.00 39.69 176 THR A O 1
ATOM 1376 N N . GLU A 1 177 ? 24.995 11.135 -25.650 1.00 41.34 177 GLU A N 1
ATOM 1377 C CA . GLU A 1 177 ? 24.393 12.163 -24.775 1.00 41.34 177 GLU A CA 1
ATOM 1378 C C . GLU A 1 177 ? 23.788 11.606 -23.467 1.00 41.34 177 GLU A C 1
ATOM 1380 O O . GLU A 1 177 ? 23.730 12.321 -22.464 1.00 41.34 177 GLU A O 1
ATOM 1385 N N . ASP A 1 178 ? 23.411 10.322 -23.411 1.00 47.53 178 ASP A N 1
ATOM 1386 C CA . ASP A 1 178 ? 22.807 9.721 -22.206 1.00 47.53 178 ASP A CA 1
ATOM 1387 C C . ASP A 1 178 ? 23.800 9.562 -21.037 1.00 47.53 178 ASP A C 1
ATOM 1389 O O . ASP A 1 178 ? 23.396 9.538 -19.869 1.00 47.53 178 ASP A O 1
ATOM 1393 N N . LEU A 1 179 ? 25.106 9.501 -21.328 1.00 49.59 179 LEU A N 1
ATOM 1394 C CA . LEU A 1 179 ? 26.169 9.403 -20.319 1.00 49.59 179 LEU A CA 1
ATOM 1395 C C . LEU A 1 179 ? 26.581 10.763 -19.744 1.00 49.59 179 LEU A C 1
ATOM 1397 O O . LEU A 1 179 ? 27.116 10.804 -18.642 1.00 49.59 179 LEU A O 1
ATOM 1401 N N . ASN A 1 180 ? 26.275 11.866 -20.434 1.00 50.53 180 ASN A N 1
ATOM 1402 C CA . ASN A 1 180 ? 26.667 13.219 -20.032 1.00 50.53 180 ASN A CA 1
ATOM 1403 C C . ASN A 1 180 ? 25.442 14.112 -19.774 1.00 50.53 180 ASN A C 1
ATOM 1405 O O . ASN A 1 180 ? 25.414 15.294 -20.116 1.00 50.53 180 ASN A O 1
ATOM 1409 N N . SER A 1 181 ? 24.380 13.538 -19.193 1.00 63.94 181 SER A N 1
ATOM 1410 C CA . SER A 1 181 ? 23.174 14.311 -18.892 1.00 63.94 181 SER A CA 1
ATOM 1411 C C . SER A 1 181 ? 23.482 15.406 -17.862 1.00 63.94 181 SER A C 1
ATOM 1413 O O . SER A 1 181 ? 24.143 15.143 -16.849 1.00 63.94 181 SER A O 1
ATOM 1415 N N . SER A 1 182 ? 22.923 16.605 -18.066 1.00 73.62 182 SER A N 1
ATOM 1416 C CA . SER A 1 182 ? 23.080 17.751 -17.154 1.00 73.62 182 SER A CA 1
ATOM 1417 C C . SER A 1 182 ? 22.775 17.401 -15.693 1.00 73.62 182 SER A C 1
ATOM 1419 O O . SER A 1 182 ? 23.361 17.979 -14.789 1.00 73.62 182 SER A O 1
ATOM 1421 N N . TYR A 1 183 ? 21.926 16.394 -15.451 1.00 80.81 183 TYR A N 1
ATOM 1422 C CA . TYR A 1 183 ? 21.557 15.923 -14.119 1.00 80.81 183 TYR A CA 1
ATOM 1423 C C . TYR A 1 183 ? 22.754 15.498 -13.258 1.00 80.81 183 TYR A C 1
ATOM 1425 O O . TYR A 1 183 ? 22.796 15.848 -12.080 1.00 80.81 183 TYR A O 1
ATOM 1433 N N . TYR A 1 184 ? 23.706 14.740 -13.808 1.00 81.44 184 TYR A N 1
ATOM 1434 C CA . TYR A 1 184 ? 24.853 14.254 -13.034 1.00 81.44 184 TYR A CA 1
ATOM 1435 C C . TYR A 1 184 ? 25.791 15.410 -12.660 1.00 81.44 184 TYR A C 1
ATOM 1437 O O . TYR A 1 184 ? 26.173 15.544 -11.493 1.00 81.44 184 TYR A O 1
ATOM 1445 N N . GLY A 1 185 ? 26.049 16.314 -13.611 1.00 81.00 185 GLY A N 1
ATOM 1446 C CA . GLY A 1 185 ? 26.794 17.551 -13.371 1.00 81.00 185 GLY A CA 1
ATOM 1447 C C . GLY A 1 185 ? 26.105 18.471 -12.359 1.00 81.00 185 GLY A C 1
ATOM 1448 O O . GLY A 1 185 ? 26.740 18.924 -11.408 1.00 81.00 185 GLY A O 1
ATOM 1449 N N . ASP A 1 186 ? 24.796 18.691 -12.497 1.00 83.69 186 ASP A N 1
ATOM 1450 C CA . ASP A 1 186 ? 23.993 19.514 -11.585 1.00 83.69 186 ASP A CA 1
ATOM 1451 C C . ASP A 1 186 ? 23.947 18.922 -10.172 1.00 83.69 186 ASP A C 1
ATOM 1453 O O . ASP A 1 186 ? 24.013 19.662 -9.187 1.00 83.69 186 ASP A O 1
ATOM 1457 N N . TYR A 1 187 ? 23.887 17.592 -10.051 1.00 83.12 187 TYR A N 1
ATOM 1458 C CA . TYR A 1 187 ? 23.933 16.900 -8.764 1.00 83.12 187 TYR A CA 1
ATOM 1459 C C . TYR A 1 187 ? 25.252 17.170 -8.033 1.00 83.12 187 TYR A C 1
ATOM 1461 O O . TYR A 1 187 ? 25.245 17.612 -6.879 1.00 83.12 187 TYR A O 1
ATOM 1469 N N . VAL A 1 188 ? 26.386 16.962 -8.711 1.00 84.00 188 VAL A N 1
ATOM 1470 C CA . VAL A 1 188 ? 27.721 17.202 -8.140 1.00 84.00 188 VAL A CA 1
ATOM 1471 C C . VAL A 1 188 ? 27.933 18.692 -7.855 1.00 84.00 188 VAL A C 1
ATOM 1473 O O . VAL A 1 188 ? 28.387 19.055 -6.765 1.00 84.00 188 VAL A O 1
ATOM 1476 N N . LYS A 1 189 ? 27.523 19.575 -8.774 1.00 85.56 189 LYS A N 1
ATOM 1477 C CA . LYS A 1 189 ? 27.574 21.034 -8.598 1.00 85.56 189 LYS A CA 1
ATOM 1478 C C . LYS A 1 189 ? 26.771 21.476 -7.379 1.00 85.56 189 LYS A C 1
ATOM 1480 O O . LYS A 1 189 ? 27.269 22.277 -6.585 1.00 85.56 189 LYS A O 1
ATOM 1485 N N . LYS A 1 190 ? 25.570 20.923 -7.176 1.00 84.19 190 LYS A N 1
ATOM 1486 C CA . LYS A 1 190 ? 24.756 21.205 -5.991 1.00 84.19 190 LYS A CA 1
ATOM 1487 C C . LYS A 1 190 ? 25.470 20.759 -4.718 1.00 84.19 190 LYS A C 1
ATOM 1489 O O . LYS A 1 190 ? 25.580 21.573 -3.805 1.00 84.19 190 LYS A O 1
ATOM 1494 N N . MET A 1 191 ? 26.026 19.545 -4.675 1.00 80.81 191 MET A N 1
ATOM 1495 C CA . MET A 1 191 ? 26.783 19.064 -3.506 1.00 80.81 191 MET A CA 1
ATOM 1496 C C . MET A 1 191 ? 27.981 19.964 -3.162 1.00 80.81 191 MET A C 1
ATOM 1498 O O . MET A 1 191 ? 28.199 20.278 -1.990 1.00 80.81 191 MET A O 1
ATOM 1502 N N . LEU A 1 192 ? 28.732 20.426 -4.166 1.00 80.56 192 LEU A N 1
ATOM 1503 C CA . LEU A 1 192 ? 29.854 21.351 -3.969 1.00 80.56 192 LEU A CA 1
ATOM 1504 C C . LEU A 1 192 ? 29.384 22.743 -3.514 1.00 80.56 192 LEU A C 1
ATOM 1506 O O . LEU A 1 192 ? 29.995 23.345 -2.630 1.00 80.56 192 LEU A O 1
ATOM 1510 N N . SER A 1 193 ? 28.278 23.243 -4.072 1.00 77.50 193 SER A N 1
ATOM 1511 C CA . SER A 1 193 ? 27.703 24.544 -3.704 1.00 77.50 193 SER A CA 1
ATOM 1512 C C . SER A 1 193 ? 27.095 24.560 -2.295 1.00 77.50 193 SER A C 1
ATOM 1514 O O . SER A 1 193 ? 27.263 25.541 -1.573 1.00 77.50 193 SER A O 1
ATOM 1516 N N . GLU A 1 194 ? 26.478 23.459 -1.853 1.00 69.38 194 GLU A N 1
ATOM 1517 C CA . GLU A 1 194 ? 25.881 23.318 -0.517 1.00 69.38 194 GLU A CA 1
ATOM 1518 C C . GLU A 1 194 ? 26.957 23.345 0.587 1.00 69.38 194 GLU A C 1
ATOM 1520 O O . GLU A 1 194 ? 26.727 23.857 1.685 1.00 69.38 194 GLU A O 1
ATOM 1525 N N . LYS A 1 195 ? 28.180 22.880 0.282 1.00 61.69 195 LYS A N 1
ATOM 1526 C CA . LYS A 1 195 ? 29.349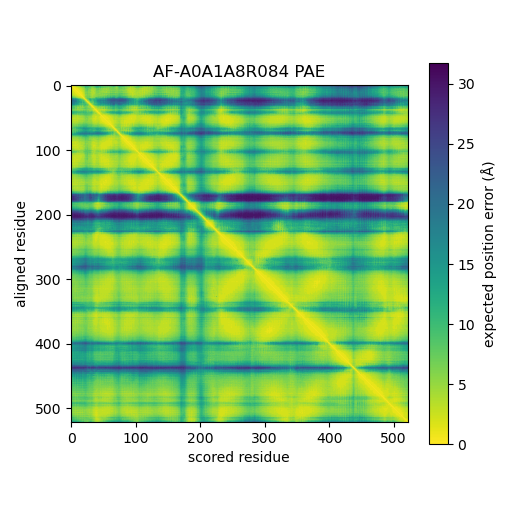 23.052 1.162 1.00 61.69 195 LYS A CA 1
ATOM 1527 C C . LYS A 1 195 ? 29.720 24.531 1.337 1.00 61.69 195 LYS A C 1
ATOM 1529 O O . LYS A 1 195 ? 30.128 24.918 2.427 1.00 61.69 195 LYS A O 1
ATOM 1534 N N . LYS A 1 196 ? 29.552 25.357 0.296 1.00 59.81 196 LYS A N 1
ATOM 1535 C CA . LYS A 1 196 ? 29.839 26.803 0.320 1.00 59.81 196 LYS A CA 1
ATOM 1536 C C . LYS A 1 196 ? 28.737 27.613 1.021 1.00 59.81 196 LYS A C 1
ATOM 1538 O O . LYS A 1 196 ? 29.029 28.666 1.575 1.00 59.81 196 LYS A O 1
ATOM 1543 N N . SER A 1 197 ? 27.492 27.126 1.029 1.00 56.50 197 SER A N 1
ATOM 1544 C CA . SER A 1 197 ? 26.337 27.814 1.631 1.00 56.50 197 SER A CA 1
ATOM 1545 C C . SER A 1 197 ? 26.056 27.446 3.094 1.00 56.50 197 SER A C 1
ATOM 1547 O O . SER A 1 197 ? 25.127 27.989 3.685 1.00 56.50 197 SER A O 1
ATOM 1549 N N . ARG A 1 198 ? 26.837 26.548 3.711 1.00 51.91 198 ARG A N 1
ATOM 1550 C CA . ARG A 1 198 ? 26.734 26.168 5.138 1.00 51.91 198 ARG A CA 1
ATOM 1551 C C . ARG A 1 198 ? 27.278 27.230 6.111 1.00 51.91 198 ARG A C 1
ATOM 1553 O O . ARG A 1 198 ? 27.746 26.896 7.196 1.00 51.91 198 ARG A O 1
ATOM 1560 N N . ASN A 1 199 ? 27.167 28.510 5.767 1.00 45.97 199 ASN A N 1
ATOM 1561 C CA . ASN A 1 199 ? 27.293 29.588 6.743 1.00 45.97 199 ASN A CA 1
ATOM 1562 C C . ASN A 1 199 ? 25.975 29.640 7.520 1.00 45.97 199 ASN A C 1
ATOM 1564 O O . ASN A 1 199 ? 24.994 30.230 7.076 1.00 45.97 199 ASN A O 1
ATOM 1568 N N . ILE A 1 200 ? 25.928 28.901 8.628 1.00 51.31 200 ILE A N 1
ATOM 1569 C CA . ILE A 1 200 ? 24.743 28.740 9.469 1.00 51.31 200 ILE A CA 1
ATOM 1570 C C . ILE A 1 200 ? 24.348 30.116 10.012 1.00 51.31 200 ILE A C 1
ATOM 1572 O O . ILE A 1 200 ? 25.028 30.670 10.871 1.00 51.31 200 ILE A O 1
ATOM 1576 N N . SER A 1 201 ? 23.226 30.656 9.537 1.00 41.44 201 SER A N 1
ATOM 1577 C CA . SER A 1 201 ? 22.529 31.736 10.224 1.00 41.44 201 SER A CA 1
ATOM 1578 C C . SER A 1 201 ? 21.985 31.172 11.537 1.00 41.44 201 SER A C 1
ATOM 1580 O O . SER A 1 201 ? 20.974 30.468 11.555 1.00 41.44 201 SER A O 1
ATOM 1582 N N . THR A 1 202 ? 22.681 31.440 12.637 1.00 38.88 202 THR A N 1
ATOM 1583 C CA . THR A 1 202 ? 22.226 31.163 14.001 1.00 38.88 202 THR A CA 1
ATOM 1584 C C . THR A 1 202 ? 21.124 32.150 14.382 1.00 38.88 202 THR A C 1
ATOM 1586 O O . THR A 1 202 ? 21.332 33.042 15.198 1.00 38.88 202 THR A O 1
ATOM 1589 N N . SER A 1 203 ? 19.947 32.025 13.774 1.00 45.38 203 SER A N 1
ATOM 1590 C CA . SER A 1 203 ? 18.726 32.605 14.326 1.00 45.38 203 SER A CA 1
ATOM 1591 C C . SER A 1 203 ? 17.959 31.488 15.022 1.00 45.38 203 SER A C 1
ATOM 1593 O O . SER A 1 203 ? 17.463 30.544 14.407 1.00 45.38 203 SER A O 1
ATOM 1595 N N . SER A 1 204 ? 17.924 31.555 16.350 1.00 41.66 204 SER A N 1
ATOM 1596 C CA . SER A 1 204 ? 17.076 30.708 17.181 1.00 41.66 204 SER A CA 1
ATOM 1597 C C . SER A 1 204 ? 15.619 30.979 16.809 1.00 41.66 204 SER A C 1
ATOM 1599 O O . SER A 1 204 ? 15.043 31.975 17.241 1.00 41.66 204 SER A O 1
ATOM 1601 N N . ALA A 1 205 ? 15.037 30.134 15.959 1.00 53.38 205 ALA A N 1
ATOM 1602 C CA . ALA A 1 205 ? 13.634 30.250 15.598 1.00 53.38 205 ALA A CA 1
ATOM 1603 C C . ALA A 1 205 ? 12.769 30.053 16.853 1.00 53.38 205 ALA A C 1
ATOM 1605 O O . ALA A 1 205 ? 12.854 29.015 17.519 1.00 53.38 205 ALA A O 1
ATOM 1606 N N . ASP A 1 206 ? 11.945 31.056 17.169 1.00 61.97 206 ASP A N 1
ATOM 1607 C CA . ASP A 1 206 ? 10.914 30.973 18.200 1.00 61.97 206 ASP A CA 1
ATOM 1608 C C . ASP A 1 206 ? 10.074 29.704 18.025 1.00 61.97 206 ASP A C 1
ATOM 1610 O O . ASP A 1 206 ? 9.788 29.270 16.905 1.00 61.97 206 ASP A O 1
ATOM 1614 N N . LYS A 1 207 ? 9.665 29.089 19.144 1.00 59.12 207 LYS A N 1
ATOM 1615 C CA . LYS A 1 207 ? 8.865 27.855 19.123 1.00 59.12 207 LYS A CA 1
ATOM 1616 C C . LYS A 1 207 ? 7.625 28.074 18.239 1.00 59.12 207 LYS A C 1
ATOM 1618 O O . LYS A 1 207 ? 6.777 28.891 18.599 1.00 59.12 207 LYS A O 1
ATOM 1623 N N . PRO A 1 208 ? 7.469 27.332 17.126 1.00 66.75 208 PRO A N 1
ATOM 1624 C CA . PRO A 1 208 ? 6.405 27.605 16.170 1.00 66.75 208 PRO A CA 1
ATOM 1625 C C . PRO A 1 208 ? 5.033 27.369 16.805 1.00 66.75 208 PRO A C 1
ATOM 1627 O O . PRO A 1 208 ? 4.848 26.402 17.561 1.00 66.75 208 PRO A O 1
ATOM 1630 N N . LYS A 1 209 ? 4.071 28.242 16.471 1.00 80.75 209 LYS A N 1
ATOM 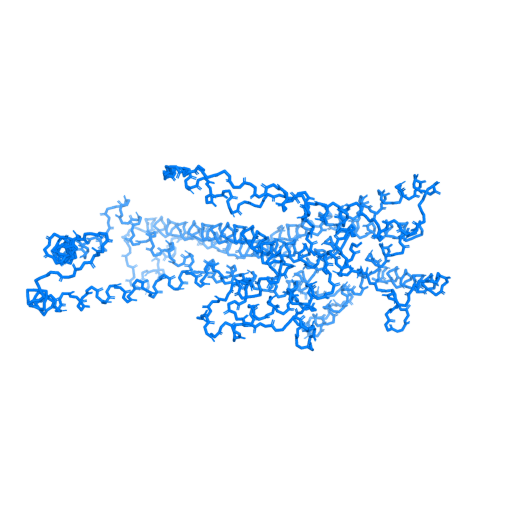1631 C CA . LYS A 1 209 ? 2.662 28.118 16.883 1.00 80.75 209 LYS A CA 1
ATOM 1632 C C . LYS A 1 209 ? 2.102 26.763 16.424 1.00 80.75 209 LYS A C 1
ATOM 1634 O O . LYS A 1 209 ? 2.549 26.195 15.428 1.00 80.75 209 LYS A O 1
ATOM 1639 N N . LEU A 1 210 ? 1.098 26.240 17.130 1.00 74.31 210 LEU A N 1
ATOM 1640 C CA . LEU A 1 210 ? 0.539 24.899 16.884 1.00 74.31 210 LEU A CA 1
ATOM 1641 C C . LEU A 1 210 ? 0.054 24.723 15.428 1.00 74.31 210 LEU A C 1
ATOM 1643 O O . LEU A 1 210 ? 0.294 23.685 14.818 1.00 74.31 210 LEU A O 1
ATOM 1647 N N . SER A 1 211 ? -0.501 25.780 14.825 1.00 72.38 211 SER A N 1
ATOM 1648 C CA . SER A 1 211 ? -0.890 25.818 13.407 1.00 72.38 211 SER A CA 1
ATOM 1649 C C . SER A 1 211 ? 0.292 25.700 12.437 1.00 72.38 211 SER A C 1
ATOM 1651 O O . SER A 1 211 ? 0.180 25.025 11.415 1.00 72.38 211 SER A O 1
ATOM 1653 N N . GLN A 1 212 ? 1.439 26.304 12.758 1.00 77.12 212 GLN A N 1
ATOM 1654 C CA . GLN A 1 212 ? 2.664 26.173 11.966 1.00 77.12 212 GLN A CA 1
ATOM 1655 C C . GLN A 1 212 ? 3.206 24.743 12.054 1.00 77.12 212 GLN A C 1
ATOM 1657 O O . GLN A 1 212 ? 3.499 24.156 11.021 1.00 77.12 212 GLN A O 1
ATOM 1662 N N . ARG A 1 213 ? 3.197 24.120 13.243 1.00 77.56 213 ARG A N 1
ATOM 1663 C CA . ARG A 1 213 ? 3.596 22.707 13.405 1.00 77.56 213 ARG A CA 1
ATOM 1664 C C . ARG A 1 213 ? 2.733 21.747 12.593 1.00 77.56 213 ARG A C 1
ATOM 1666 O O . ARG A 1 213 ? 3.267 20.835 11.973 1.00 77.56 213 ARG A O 1
ATOM 1673 N N . VAL A 1 214 ? 1.414 21.950 12.582 1.00 75.62 214 VAL A N 1
ATOM 1674 C CA . VAL A 1 214 ? 0.497 21.125 11.777 1.00 75.62 214 VAL A CA 1
ATOM 1675 C C . VAL A 1 214 ? 0.754 21.344 10.288 1.00 75.62 214 VAL A C 1
ATOM 1677 O O . VAL A 1 214 ? 0.866 20.378 9.538 1.00 75.62 214 VAL A O 1
ATOM 1680 N N . ARG A 1 215 ? 0.917 22.599 9.853 1.00 77.50 215 ARG A N 1
ATOM 1681 C CA . ARG A 1 215 ? 1.231 22.916 8.455 1.00 77.50 215 ARG A CA 1
ATOM 1682 C C . ARG A 1 215 ? 2.558 22.299 8.017 1.00 77.50 215 ARG A C 1
ATOM 1684 O O . ARG A 1 215 ? 2.631 21.755 6.919 1.00 77.50 215 ARG A O 1
ATOM 1691 N N . ASP A 1 216 ? 3.578 22.353 8.863 1.00 76.69 216 ASP A N 1
ATOM 1692 C CA . ASP A 1 216 ? 4.894 21.781 8.584 1.00 76.69 216 ASP A CA 1
ATOM 1693 C C . ASP A 1 216 ? 4.851 20.249 8.596 1.00 76.69 216 ASP A C 1
ATOM 1695 O O . ASP A 1 216 ? 5.460 19.616 7.735 1.00 76.69 216 ASP A O 1
ATOM 1699 N N . ALA A 1 217 ? 4.051 19.638 9.476 1.00 72.50 217 ALA A N 1
ATOM 1700 C CA . ALA A 1 217 ? 3.801 18.199 9.461 1.00 72.50 217 ALA A CA 1
ATOM 1701 C C . ALA A 1 217 ? 3.113 17.759 8.159 1.00 72.50 217 ALA A C 1
ATOM 1703 O O . ALA A 1 217 ? 3.581 16.817 7.518 1.00 72.50 217 ALA A O 1
ATOM 1704 N N . VAL A 1 218 ? 2.074 18.472 7.712 1.00 73.44 218 VAL A N 1
ATOM 1705 C CA . VAL A 1 218 ? 1.386 18.195 6.437 1.00 73.44 218 VAL A CA 1
ATOM 1706 C C . VAL A 1 218 ? 2.331 18.400 5.253 1.00 73.44 218 VAL A C 1
ATOM 1708 O O . VAL A 1 218 ? 2.427 17.532 4.387 1.00 73.44 218 VAL A O 1
ATOM 1711 N N . LYS A 1 219 ? 3.106 19.491 5.233 1.00 75.81 219 LYS A N 1
ATOM 1712 C CA . LYS A 1 219 ? 4.137 19.721 4.207 1.00 75.81 219 LYS A CA 1
ATOM 1713 C C . LYS A 1 219 ? 5.206 18.631 4.198 1.00 75.81 219 LYS A C 1
ATOM 1715 O O . LYS A 1 219 ? 5.663 18.261 3.128 1.00 75.81 219 LYS A O 1
ATOM 1720 N N . SER A 1 220 ? 5.581 18.089 5.358 1.00 73.31 220 SER A N 1
ATOM 1721 C CA . SER A 1 220 ? 6.538 16.974 5.452 1.00 73.31 220 SER A CA 1
ATOM 1722 C C . SER A 1 220 ? 5.979 15.649 4.920 1.00 73.31 220 SER A C 1
ATOM 1724 O O . SER A 1 220 ? 6.716 14.678 4.726 1.00 73.31 220 SER A O 1
ATOM 1726 N N . TYR A 1 221 ? 4.664 15.594 4.739 1.00 72.69 221 TYR A N 1
ATOM 1727 C CA . TYR A 1 221 ? 3.935 14.423 4.297 1.00 72.69 221 TYR A CA 1
ATOM 1728 C C . TYR A 1 221 ? 3.615 14.481 2.798 1.00 72.69 221 TYR A C 1
ATOM 1730 O O . TYR A 1 221 ? 3.610 13.455 2.118 1.00 72.69 221 TYR A O 1
ATOM 1738 N N . VAL A 1 222 ? 3.409 15.690 2.270 1.00 76.19 222 VAL A N 1
ATOM 1739 C CA . VAL A 1 222 ? 3.252 15.948 0.838 1.00 76.19 222 VAL A CA 1
ATOM 1740 C C . VAL A 1 222 ? 4.618 15.937 0.158 1.00 76.19 222 VAL A C 1
ATOM 1742 O O . VAL A 1 222 ? 5.535 16.664 0.527 1.00 76.19 222 VAL A O 1
ATOM 1745 N N . TYR A 1 223 ? 4.751 15.117 -0.880 1.00 75.75 223 TYR A N 1
ATOM 1746 C CA . TYR A 1 223 ? 5.968 15.059 -1.674 1.00 75.75 223 TYR A CA 1
ATOM 1747 C C . TYR A 1 223 ? 6.127 16.322 -2.532 1.00 75.75 223 TYR A C 1
ATOM 1749 O O . TYR A 1 223 ? 5.318 16.582 -3.422 1.00 75.75 223 TYR A O 1
ATOM 1757 N N . THR A 1 224 ? 7.206 17.071 -2.308 1.00 74.00 224 THR A N 1
ATOM 1758 C CA . THR A 1 224 ? 7.637 18.168 -3.181 1.00 74.00 224 THR A CA 1
ATOM 1759 C C . THR A 1 224 ? 8.819 17.713 -4.049 1.00 74.00 224 THR A C 1
ATOM 1761 O O . THR A 1 224 ? 9.829 17.232 -3.516 1.00 74.00 224 THR A O 1
ATOM 1764 N N . PRO A 1 225 ? 8.730 17.791 -5.391 1.00 70.00 225 PRO A N 1
ATOM 1765 C CA . PRO A 1 225 ? 9.863 17.522 -6.276 1.00 70.00 225 PRO A CA 1
ATOM 1766 C C . PRO A 1 225 ? 11.066 18.403 -5.914 1.00 70.00 225 PRO A C 1
ATOM 1768 O O . PRO A 1 225 ? 10.896 19.552 -5.526 1.00 70.00 225 PRO A O 1
ATOM 1771 N N . GLU A 1 226 ? 12.274 17.850 -5.997 1.00 74.62 226 GLU A N 1
ATOM 1772 C CA . GLU A 1 226 ? 13.514 18.596 -5.779 1.00 74.62 226 GLU A CA 1
ATOM 1773 C C . GLU A 1 226 ? 14.365 18.503 -7.043 1.00 74.62 226 GLU A C 1
ATOM 1775 O O . GLU A 1 226 ? 14.580 17.402 -7.551 1.00 74.62 226 GLU A O 1
ATOM 1780 N N . ASP A 1 227 ? 14.866 19.642 -7.520 1.00 63.06 227 ASP A N 1
ATOM 1781 C CA . ASP A 1 227 ? 15.446 19.766 -8.866 1.00 63.06 227 ASP A CA 1
ATOM 1782 C C . ASP A 1 227 ? 16.661 18.858 -9.110 1.00 63.06 227 ASP A C 1
ATOM 1784 O O . ASP A 1 227 ? 16.868 18.353 -10.209 1.00 63.06 227 ASP A O 1
ATOM 1788 N N . ALA A 1 228 ? 17.432 18.568 -8.061 1.00 72.06 228 ALA A N 1
ATOM 1789 C CA . ALA A 1 228 ? 18.650 17.765 -8.138 1.00 72.06 228 ALA A CA 1
ATOM 1790 C C . ALA A 1 228 ? 18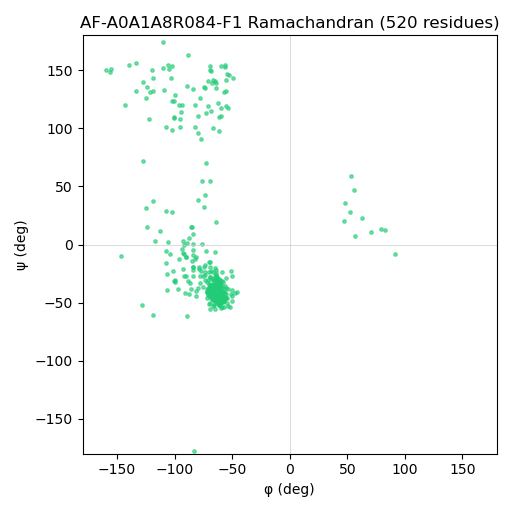.460 16.325 -7.638 1.00 72.06 228 ALA A C 1
ATOM 1792 O O . ALA A 1 228 ? 19.389 15.732 -7.103 1.00 72.06 228 ALA A O 1
ATOM 1793 N N . PHE A 1 229 ? 17.261 15.745 -7.715 1.00 80.69 229 PHE A N 1
ATOM 1794 C CA . PHE A 1 229 ? 17.087 14.335 -7.359 1.00 80.69 229 PHE A CA 1
ATOM 1795 C C . PHE A 1 229 ? 16.076 13.631 -8.259 1.00 80.69 229 PHE A C 1
ATOM 1797 O O . PHE A 1 229 ? 14.890 13.963 -8.283 1.00 80.69 229 PHE A O 1
ATOM 1804 N N . ARG A 1 230 ? 16.539 12.589 -8.953 1.00 83.19 230 ARG A N 1
ATOM 1805 C CA . ARG A 1 230 ? 15.710 11.703 -9.773 1.00 83.19 230 ARG A CA 1
ATOM 1806 C C . ARG A 1 230 ? 15.586 10.335 -9.108 1.00 83.19 230 ARG A C 1
ATOM 1808 O O . ARG A 1 230 ? 16.572 9.735 -8.703 1.00 83.19 230 ARG A O 1
ATOM 1815 N N . PHE A 1 231 ? 14.361 9.817 -9.043 1.00 84.31 231 PHE A N 1
ATOM 1816 C CA . PHE A 1 231 ? 14.105 8.493 -8.472 1.00 84.31 231 PHE A CA 1
ATOM 1817 C C . PHE A 1 231 ? 14.674 7.345 -9.317 1.00 84.31 231 PHE A C 1
ATOM 1819 O O . PHE A 1 231 ? 14.625 7.435 -10.544 1.00 84.31 231 PHE A O 1
ATOM 1826 N N . PRO A 1 232 ? 15.080 6.225 -8.703 1.00 89.81 232 PRO A N 1
ATOM 1827 C CA . PRO A 1 232 ? 15.291 4.965 -9.410 1.00 89.81 232 PRO A CA 1
ATOM 1828 C C . PRO A 1 232 ? 14.072 4.539 -10.235 1.00 89.81 232 PRO A C 1
ATOM 1830 O O . PRO A 1 232 ? 12.926 4.741 -9.811 1.00 89.81 232 PRO A O 1
ATOM 1833 N N . LEU A 1 233 ? 14.298 3.902 -11.389 1.00 89.38 233 LEU A N 1
ATOM 1834 C CA . LEU A 1 233 ? 13.208 3.432 -12.247 1.00 89.38 233 LEU A CA 1
ATOM 1835 C C . LEU A 1 233 ? 12.308 2.420 -11.521 1.00 89.38 233 LEU A C 1
ATOM 1837 O O . LEU A 1 233 ? 11.083 2.536 -11.573 1.00 89.38 233 LEU A O 1
ATOM 1841 N N . LYS A 1 234 ? 12.901 1.469 -10.787 1.00 90.44 234 LYS A N 1
ATOM 1842 C CA . LYS A 1 234 ? 12.138 0.478 -10.010 1.00 90.44 234 LYS A CA 1
ATOM 1843 C C . LYS A 1 234 ? 11.233 1.106 -8.961 1.00 90.44 234 LYS A C 1
ATOM 1845 O O . LYS A 1 234 ? 10.109 0.643 -8.782 1.00 90.44 234 LYS A O 1
ATOM 1850 N N . LEU A 1 235 ? 11.682 2.175 -8.308 1.00 90.69 235 LEU A N 1
ATOM 1851 C CA . LEU A 1 235 ? 10.842 2.883 -7.353 1.00 90.69 235 LEU A CA 1
ATOM 1852 C C . LEU A 1 235 ? 9.651 3.548 -8.052 1.00 90.69 235 LEU A C 1
ATOM 1854 O O . LEU A 1 235 ? 8.521 3.404 -7.588 1.00 90.69 235 LEU A O 1
ATOM 1858 N N . ALA A 1 236 ? 9.878 4.225 -9.181 1.00 91.25 236 ALA A N 1
ATOM 1859 C CA . ALA A 1 236 ? 8.797 4.848 -9.945 1.00 91.25 236 ALA A CA 1
ATOM 1860 C C . ALA A 1 236 ? 7.745 3.815 -10.389 1.00 91.25 236 ALA A C 1
ATOM 1862 O O . ALA A 1 236 ? 6.546 4.052 -10.237 1.00 91.25 236 ALA A O 1
ATOM 1863 N N . ILE A 1 237 ? 8.194 2.643 -10.854 1.00 93.44 237 ILE A N 1
ATOM 1864 C CA . ILE A 1 237 ? 7.314 1.516 -11.188 1.00 93.44 237 ILE A CA 1
ATOM 1865 C C . ILE A 1 237 ? 6.540 1.062 -9.948 1.00 93.44 237 ILE A C 1
ATOM 1867 O O . ILE A 1 237 ? 5.315 0.986 -10.006 1.00 93.44 237 ILE A O 1
ATOM 1871 N N . SER A 1 238 ? 7.220 0.819 -8.819 1.00 93.81 238 SER A N 1
ATOM 1872 C CA .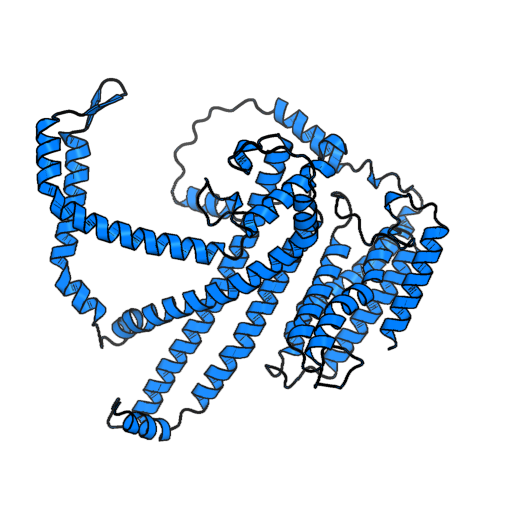 SER A 1 238 ? 6.554 0.380 -7.585 1.00 93.81 238 SER A CA 1
ATOM 1873 C C . SER A 1 238 ? 5.468 1.352 -7.133 1.00 93.81 238 SER A C 1
ATOM 1875 O O . SER A 1 238 ? 4.386 0.908 -6.782 1.00 93.81 238 SER A O 1
ATOM 1877 N N . CYS A 1 239 ? 5.695 2.666 -7.221 1.00 92.69 239 CYS A N 1
ATOM 1878 C CA . CYS A 1 239 ? 4.712 3.668 -6.816 1.00 92.69 239 CYS A CA 1
ATOM 1879 C C . CYS A 1 239 ? 3.424 3.593 -7.649 1.00 92.69 239 CYS A C 1
ATOM 1881 O O . CYS A 1 239 ? 2.324 3.613 -7.098 1.00 92.69 239 CYS A O 1
ATOM 1883 N N . VAL A 1 240 ? 3.547 3.492 -8.975 1.00 93.56 240 VAL A N 1
ATOM 1884 C CA . VAL A 1 240 ? 2.379 3.433 -9.867 1.00 93.56 240 VAL A CA 1
ATOM 1885 C C . VAL A 1 240 ? 1.667 2.090 -9.760 1.00 93.56 240 VAL A C 1
ATOM 1887 O O . VAL A 1 240 ? 0.442 2.055 -9.681 1.00 93.56 240 VAL A O 1
ATOM 1890 N N . VAL A 1 241 ? 2.414 0.988 -9.683 1.00 94.62 241 VAL A N 1
ATOM 1891 C CA . VAL A 1 241 ? 1.857 -0.356 -9.458 1.00 94.62 241 VAL A CA 1
ATOM 1892 C C . VAL A 1 241 ? 1.089 -0.398 -8.131 1.00 94.62 241 VAL A C 1
ATOM 1894 O O . VAL A 1 241 ? -0.037 -0.891 -8.085 1.00 94.62 241 VAL A O 1
ATOM 1897 N N . SER A 1 242 ? 1.645 0.181 -7.067 1.00 95.00 242 SER A N 1
ATOM 1898 C CA . SER A 1 242 ? 0.989 0.333 -5.767 1.00 95.00 242 SER A CA 1
ATOM 1899 C C . SER A 1 242 ? -0.312 1.139 -5.853 1.00 95.00 242 SER A C 1
ATOM 1901 O O . SER A 1 242 ? -1.330 0.722 -5.304 1.00 95.00 242 SER A O 1
ATOM 1903 N N . PHE A 1 243 ? -0.313 2.252 -6.591 1.00 95.38 243 PHE A N 1
ATOM 1904 C CA . PHE A 1 243 ? -1.505 3.081 -6.792 1.00 95.38 243 PHE A CA 1
ATOM 1905 C C . PHE A 1 243 ? -2.602 2.362 -7.595 1.00 95.38 243 PHE A C 1
ATOM 1907 O O . PHE A 1 243 ? -3.772 2.390 -7.216 1.00 95.38 243 PHE A O 1
ATOM 1914 N N . ILE A 1 244 ? -2.236 1.658 -8.671 1.00 95.94 244 ILE A N 1
ATOM 1915 C CA . ILE A 1 244 ? -3.186 0.844 -9.445 1.00 95.94 244 ILE A CA 1
ATOM 1916 C C . ILE A 1 244 ? -3.739 -0.293 -8.576 1.00 95.94 244 ILE A C 1
ATOM 1918 O O . ILE A 1 244 ? -4.934 -0.569 -8.625 1.00 95.94 244 ILE A O 1
ATOM 1922 N N . THR A 1 245 ? -2.902 -0.926 -7.750 1.00 95.69 245 THR A N 1
ATOM 1923 C CA . THR A 1 245 ? -3.345 -1.984 -6.828 1.00 95.69 245 THR A CA 1
ATOM 1924 C C . THR A 1 245 ? -4.363 -1.449 -5.827 1.00 95.69 245 THR A C 1
ATOM 1926 O O . THR A 1 245 ? -5.410 -2.063 -5.643 1.00 95.69 245 THR A O 1
ATOM 1929 N N . LEU A 1 246 ? -4.104 -0.276 -5.239 1.00 95.75 246 LEU A N 1
ATOM 1930 C CA . LEU A 1 246 ? -5.039 0.402 -4.340 1.00 95.75 246 LEU A CA 1
ATOM 1931 C C . LEU A 1 246 ? -6.412 0.609 -5.005 1.00 95.75 246 LEU A C 1
ATOM 1933 O O . LEU A 1 246 ? -7.440 0.281 -4.415 1.00 95.75 246 LEU A O 1
ATOM 1937 N N . TYR A 1 247 ? -6.421 1.077 -6.257 1.00 95.94 247 TYR A N 1
ATOM 1938 C CA . TYR A 1 247 ? -7.646 1.250 -7.042 1.00 95.94 247 TYR A CA 1
ATOM 1939 C C . TYR A 1 247 ? -8.383 -0.076 -7.295 1.00 95.94 247 TYR A C 1
ATOM 1941 O O . TYR A 1 247 ? -9.586 -0.168 -7.051 1.00 95.94 247 TYR A O 1
ATOM 1949 N N . GLN A 1 248 ? -7.675 -1.111 -7.760 1.00 95.00 248 GLN A N 1
ATOM 1950 C CA . GLN A 1 248 ? -8.283 -2.407 -8.090 1.00 95.00 248 GLN A CA 1
ATOM 1951 C C . GLN A 1 248 ? -8.873 -3.098 -6.851 1.00 95.00 248 GLN A C 1
ATOM 1953 O O . GLN A 1 248 ? -9.992 -3.614 -6.902 1.00 95.00 248 GLN A O 1
ATOM 1958 N N . MET A 1 249 ? -8.156 -3.047 -5.723 1.00 94.50 249 MET A N 1
ATOM 1959 C CA . MET A 1 249 ? -8.636 -3.556 -4.437 1.00 94.50 249 MET A CA 1
ATOM 1960 C C . MET A 1 249 ? -9.885 -2.819 -3.967 1.00 94.50 249 MET A C 1
ATOM 1962 O O . MET A 1 249 ? -10.872 -3.458 -3.604 1.00 94.50 249 MET A O 1
ATOM 1966 N N . GLY A 1 250 ? -9.860 -1.483 -4.010 1.00 94.62 250 GLY A N 1
ATOM 1967 C CA . GLY A 1 250 ? -11.010 -0.658 -3.650 1.00 94.62 250 GLY A CA 1
ATOM 1968 C C . GLY A 1 250 ? -12.241 -0.994 -4.488 1.00 94.62 250 GLY A C 1
ATOM 1969 O O . GLY A 1 250 ? -13.326 -1.206 -3.947 1.00 94.62 250 GLY A O 1
ATOM 1970 N N . LEU A 1 251 ? -12.057 -1.132 -5.804 1.00 94.19 251 LEU A N 1
ATOM 1971 C CA . LEU A 1 251 ? -13.132 -1.475 -6.728 1.00 94.19 251 LEU A CA 1
ATOM 1972 C C . LEU A 1 251 ? -13.736 -2.854 -6.438 1.00 94.19 251 LEU A C 1
ATOM 1974 O O . LEU A 1 251 ? -14.960 -2.984 -6.461 1.00 94.19 251 LEU A O 1
ATOM 1978 N N . VAL A 1 252 ? -12.915 -3.877 -6.169 1.00 92.88 252 VAL A N 1
ATOM 1979 C CA . VAL A 1 252 ? -13.418 -5.223 -5.841 1.00 92.88 252 VAL A CA 1
ATOM 1980 C C . VAL A 1 252 ? -14.172 -5.232 -4.523 1.00 92.88 252 VAL A C 1
ATOM 1982 O O . VAL A 1 252 ? -15.284 -5.751 -4.478 1.00 92.88 252 VAL A O 1
ATOM 1985 N N . LEU A 1 253 ? -13.617 -4.622 -3.477 1.00 92.75 253 LEU A N 1
ATOM 1986 C CA . LEU A 1 253 ? -14.252 -4.594 -2.161 1.00 92.75 253 LEU A CA 1
ATOM 1987 C C . LEU A 1 253 ? -15.603 -3.864 -2.188 1.00 92.75 253 LEU A C 1
ATOM 1989 O O . LEU A 1 253 ? -16.551 -4.315 -1.546 1.00 92.75 253 LEU A O 1
ATOM 1993 N N . ILE A 1 254 ? -15.725 -2.784 -2.966 1.00 93.44 254 ILE A N 1
ATOM 1994 C CA . ILE A 1 254 ? -17.003 -2.082 -3.160 1.00 93.44 254 ILE A CA 1
ATOM 1995 C C . ILE A 1 254 ? -17.964 -2.929 -3.999 1.00 93.44 254 ILE A C 1
ATOM 1997 O O . ILE A 1 254 ? -19.099 -3.154 -3.588 1.00 93.44 254 ILE A O 1
ATOM 2001 N N . SER A 1 255 ? -17.512 -3.425 -5.155 1.00 91.69 255 SER A N 1
ATOM 2002 C CA . SER A 1 255 ? -18.376 -4.131 -6.114 1.00 91.69 255 SER A CA 1
ATOM 2003 C C . SER A 1 255 ? -18.877 -5.482 -5.604 1.00 91.69 255 SER A C 1
ATOM 2005 O O . SER A 1 255 ? -19.885 -5.967 -6.103 1.00 91.69 255 SER A O 1
ATOM 2007 N N . LEU A 1 256 ? -18.177 -6.100 -4.650 1.00 89.94 256 LEU A N 1
ATOM 2008 C CA . LEU A 1 256 ? -18.560 -7.386 -4.071 1.00 89.94 256 LEU A CA 1
ATOM 2009 C C . LEU A 1 256 ? -19.523 -7.232 -2.886 1.00 89.94 256 LEU A C 1
ATOM 2011 O O . LEU A 1 256 ? -20.475 -7.997 -2.763 1.00 89.94 256 LEU A O 1
ATOM 2015 N N . VAL A 1 257 ? -19.271 -6.263 -2.003 1.00 92.31 257 VAL A N 1
ATOM 2016 C CA . VAL A 1 257 ? -19.966 -6.177 -0.706 1.00 92.31 257 VAL A CA 1
ATOM 2017 C C . VAL A 1 257 ? -21.145 -5.207 -0.736 1.00 92.31 257 VAL A C 1
ATOM 2019 O O . VAL A 1 257 ? -22.190 -5.491 -0.162 1.00 92.31 257 VAL A O 1
ATOM 2022 N N . VAL A 1 258 ? -21.035 -4.068 -1.426 1.00 92.50 258 VAL A N 1
ATOM 2023 C CA . VAL A 1 258 ? -22.125 -3.077 -1.427 1.00 92.50 258 VAL A CA 1
ATOM 2024 C C . VAL A 1 258 ? -23.382 -3.614 -2.131 1.00 92.50 258 VAL A C 1
ATOM 2026 O O . VAL A 1 258 ? -24.459 -3.519 -1.543 1.00 92.50 258 VAL A O 1
ATOM 2029 N N . PRO A 1 259 ? -23.300 -4.251 -3.320 1.00 91.88 259 PRO A N 1
ATOM 2030 C CA . PRO A 1 259 ? -24.491 -4.786 -3.978 1.00 91.88 259 PRO A CA 1
ATOM 2031 C C . PRO A 1 259 ? -25.181 -5.905 -3.195 1.00 91.88 259 PRO A C 1
ATOM 2033 O O . PRO A 1 259 ? -26.405 -6.008 -3.243 1.00 91.88 259 PRO A O 1
ATOM 2036 N N . THR A 1 260 ? -24.432 -6.735 -2.461 1.00 90.94 260 THR A N 1
ATOM 2037 C CA . THR A 1 260 ? -25.017 -7.815 -1.649 1.00 90.94 260 THR A CA 1
ATOM 2038 C C . THR A 1 260 ? -25.777 -7.253 -0.451 1.00 90.94 260 THR A C 1
ATOM 2040 O O . THR A 1 260 ? -26.911 -7.666 -0.217 1.00 90.94 260 THR A O 1
ATOM 2043 N N . ILE A 1 261 ? -25.229 -6.240 0.233 1.00 91.00 261 ILE A N 1
ATOM 2044 C CA . ILE A 1 261 ? -25.930 -5.524 1.313 1.00 91.00 261 ILE A CA 1
ATOM 2045 C C . ILE A 1 261 ? -27.174 -4.806 0.777 1.00 91.00 261 ILE A C 1
ATOM 2047 O O . ILE A 1 261 ? -28.239 -4.884 1.386 1.00 91.00 261 ILE A O 1
ATOM 2051 N N . GLN A 1 262 ? -27.073 -4.139 -0.375 1.00 91.25 262 GLN A N 1
ATOM 2052 C CA . GLN A 1 262 ? -28.212 -3.449 -0.985 1.00 91.25 262 GLN A CA 1
ATOM 2053 C C . GLN A 1 262 ? -29.315 -4.427 -1.390 1.00 91.25 262 GLN A C 1
ATOM 2055 O O . GLN A 1 262 ? -30.478 -4.180 -1.087 1.00 91.25 262 GLN A O 1
ATOM 2060 N N . THR A 1 263 ? -28.962 -5.556 -2.009 1.00 90.50 263 THR A N 1
ATOM 2061 C CA . THR A 1 263 ? -29.927 -6.609 -2.366 1.00 90.50 263 THR A CA 1
ATOM 2062 C C . THR A 1 263 ? -30.613 -7.160 -1.117 1.00 90.50 263 THR A C 1
ATOM 2064 O O . THR A 1 263 ? -31.836 -7.258 -1.093 1.00 90.50 263 THR A O 1
ATOM 2067 N N . ALA A 1 264 ? -29.848 -7.429 -0.054 1.00 89.06 264 ALA A N 1
ATOM 2068 C CA . ALA A 1 264 ? -30.399 -7.861 1.226 1.00 89.06 264 ALA A CA 1
ATOM 2069 C C . ALA A 1 264 ? -31.335 -6.810 1.843 1.00 89.06 264 ALA A C 1
ATOM 2071 O O . ALA A 1 264 ? -32.356 -7.181 2.402 1.00 89.06 264 ALA A O 1
ATOM 2072 N N . ARG A 1 265 ? -31.030 -5.510 1.708 1.00 89.56 265 ARG A N 1
ATOM 2073 C CA . ARG A 1 265 ? -31.884 -4.412 2.191 1.00 89.56 265 ARG A CA 1
ATOM 2074 C C . ARG A 1 265 ? -33.189 -4.282 1.402 1.00 89.56 265 ARG A C 1
ATOM 2076 O O . ARG A 1 265 ? -34.219 -4.001 2.000 1.00 89.56 265 ARG A O 1
ATOM 2083 N N . TYR A 1 266 ? -33.146 -4.433 0.078 1.00 88.06 266 TYR A N 1
ATOM 2084 C CA . TYR A 1 266 ? -34.347 -4.345 -0.763 1.00 88.06 266 TYR A CA 1
ATOM 2085 C C . TYR A 1 266 ? -35.258 -5.567 -0.627 1.00 88.06 266 TYR A C 1
ATOM 2087 O O . TYR A 1 266 ? -36.453 -5.429 -0.845 1.00 88.06 266 TYR A O 1
ATOM 2095 N N . GLY A 1 267 ? -34.713 -6.729 -0.258 1.00 87.75 267 GLY A N 1
ATOM 2096 C CA . GLY A 1 267 ? -35.488 -7.940 0.027 1.00 87.75 267 GLY A CA 1
ATOM 2097 C C . GLY A 1 267 ? -36.021 -8.029 1.460 1.00 87.75 267 GLY A C 1
ATOM 2098 O O . GLY A 1 267 ? -36.354 -9.128 1.898 1.00 87.75 267 GLY A O 1
ATOM 2099 N N . VAL A 1 268 ? -36.026 -6.927 2.226 1.00 87.75 268 VAL A N 1
ATOM 2100 C CA . VAL A 1 268 ? -36.576 -6.932 3.587 1.00 87.75 268 VAL A CA 1
ATOM 2101 C C . VAL A 1 268 ? -38.091 -6.759 3.541 1.00 87.75 268 VAL A C 1
ATOM 2103 O O . VAL A 1 268 ? -38.573 -5.635 3.429 1.00 87.75 268 VAL A O 1
ATOM 2106 N N . ASP A 1 269 ? -38.816 -7.866 3.699 1.00 86.62 269 ASP A N 1
ATOM 2107 C CA . ASP A 1 269 ? -40.283 -7.908 3.731 1.00 86.62 269 ASP A CA 1
ATOM 2108 C C . ASP A 1 269 ? -40.836 -8.230 5.134 1.00 86.62 269 ASP A C 1
ATOM 2110 O O . ASP A 1 269 ? -40.092 -8.553 6.067 1.00 86.62 269 ASP A O 1
ATOM 2114 N N . GLU A 1 270 ? -42.165 -8.168 5.297 1.00 83.38 270 GLU A N 1
ATOM 2115 C CA . GLU A 1 270 ? -42.853 -8.444 6.573 1.00 83.38 270 GLU A CA 1
ATOM 2116 C C . GLU A 1 270 ? -42.582 -9.865 7.112 1.00 83.38 270 GLU A C 1
ATOM 2118 O O . GLU A 1 270 ? -42.623 -10.087 8.325 1.00 83.38 270 GLU A O 1
ATOM 2123 N N . ASP A 1 271 ? -42.221 -10.818 6.247 1.00 83.62 271 ASP A N 1
ATOM 2124 C CA . ASP A 1 271 ? -41.873 -12.191 6.632 1.00 83.62 271 ASP A CA 1
ATOM 2125 C C . ASP A 1 271 ? -40.625 -12.280 7.518 1.00 83.62 271 ASP A C 1
ATOM 2127 O O . ASP A 1 271 ? -40.505 -13.199 8.334 1.00 83.62 271 ASP A O 1
ATOM 2131 N N . ILE A 1 272 ? -39.726 -11.295 7.451 1.00 81.38 272 ILE A N 1
ATOM 2132 C CA . ILE A 1 272 ? -38.557 -11.231 8.338 1.00 81.38 272 ILE A CA 1
ATOM 2133 C C . ILE A 1 272 ? -38.979 -11.054 9.796 1.00 81.38 272 ILE A C 1
ATOM 2135 O O . ILE A 1 272 ? -38.310 -11.577 10.688 1.00 81.38 272 ILE A O 1
ATOM 2139 N N . ALA A 1 273 ? -40.111 -10.393 10.059 1.00 75.81 273 ALA A N 1
ATOM 2140 C CA . ALA A 1 273 ? -40.653 -10.301 11.411 1.00 75.81 273 ALA A CA 1
ATOM 2141 C C . ALA A 1 273 ? -41.054 -11.687 11.949 1.00 75.81 273 ALA A C 1
ATOM 2143 O O . ALA A 1 273 ? -40.816 -11.979 13.120 1.00 75.81 273 ALA A O 1
ATOM 2144 N N . ASN A 1 274 ? -41.584 -12.570 11.092 1.00 80.25 274 ASN A N 1
ATOM 2145 C CA . ASN A 1 274 ? -41.923 -13.945 11.473 1.00 80.25 274 ASN A CA 1
ATOM 2146 C C . ASN A 1 274 ? -40.653 -14.777 11.740 1.00 80.25 274 ASN A C 1
ATOM 2148 O O . ASN A 1 274 ? -40.608 -15.549 12.697 1.00 80.25 274 ASN A O 1
ATOM 2152 N N . VAL A 1 275 ? -39.599 -14.587 10.936 1.00 84.25 275 VAL A N 1
ATOM 2153 C CA . VAL A 1 275 ? -38.297 -15.249 11.136 1.00 84.25 275 VAL A CA 1
ATOM 2154 C C . VAL A 1 275 ? -37.649 -14.809 12.454 1.00 84.25 275 VAL A C 1
ATOM 2156 O O . VAL A 1 275 ? -37.221 -15.653 13.239 1.00 84.25 275 VAL A O 1
ATOM 2159 N N . LEU A 1 276 ? -37.618 -13.502 12.735 1.00 82.81 276 LEU A N 1
ATOM 2160 C CA . LEU A 1 276 ? -37.088 -12.945 13.988 1.00 82.81 276 LEU A CA 1
ATOM 2161 C C . LEU A 1 276 ? -37.866 -13.438 15.215 1.00 82.81 276 LEU A C 1
ATOM 2163 O O . LEU A 1 276 ? -37.255 -13.801 16.222 1.00 82.81 276 LEU A O 1
ATOM 2167 N N . ALA A 1 277 ? -39.194 -13.531 15.108 1.00 79.00 277 ALA A N 1
ATOM 2168 C CA . ALA A 1 277 ? -40.035 -14.114 16.148 1.00 79.00 277 ALA A CA 1
ATOM 2169 C C . ALA A 1 277 ? -39.716 -15.604 16.382 1.00 79.00 277 ALA A C 1
ATOM 2171 O O . ALA A 1 277 ? -39.678 -16.047 17.530 1.00 79.00 277 ALA A O 1
ATOM 2172 N N . GLY A 1 278 ? -39.399 -16.363 15.325 1.00 83.31 278 GLY A N 1
ATOM 2173 C CA . GLY A 1 278 ? -38.910 -17.745 15.427 1.00 83.31 278 GLY A CA 1
ATOM 2174 C C . GLY A 1 278 ? -37.589 -17.874 16.199 1.00 83.31 278 GLY A C 1
ATOM 2175 O O . GLY A 1 278 ? -37.388 -18.855 16.912 1.00 83.31 278 GLY A O 1
ATOM 2176 N N . PHE A 1 279 ? -36.730 -16.853 16.138 1.00 82.88 279 PHE A N 1
ATOM 2177 C CA . PHE A 1 279 ? -35.505 -16.745 16.942 1.00 82.88 279 PHE A CA 1
ATOM 2178 C C . PHE A 1 279 ? -35.726 -16.166 18.351 1.00 82.88 279 PHE A C 1
ATOM 2180 O O . PHE A 1 279 ? -34.750 -15.887 19.045 1.00 82.88 279 PHE A O 1
ATOM 2187 N N . GLN A 1 280 ? -36.979 -15.997 18.793 1.00 79.12 280 GLN A N 1
ATOM 2188 C CA . GLN A 1 280 ? -37.346 -15.400 20.088 1.00 79.12 280 GLN A CA 1
ATOM 2189 C C . GLN A 1 280 ? -36.9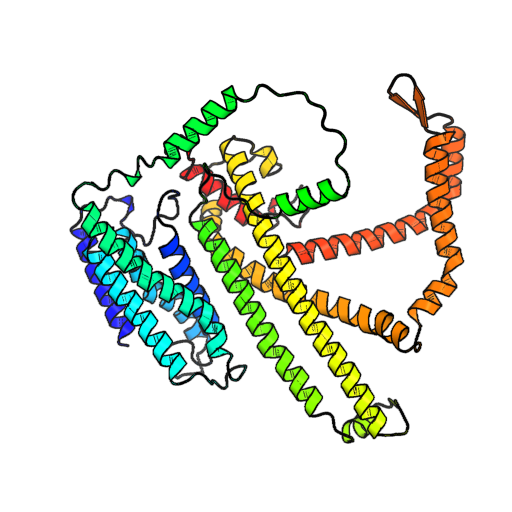20 -13.927 20.244 1.00 79.12 280 GLN A C 1
ATOM 2191 O O . GLN A 1 280 ? -36.792 -13.426 21.361 1.00 79.12 280 GLN A O 1
ATOM 2196 N N . ILE A 1 281 ? -36.717 -13.203 19.137 1.00 82.12 281 ILE A N 1
ATOM 2197 C CA . ILE A 1 281 ? -36.364 -11.779 19.157 1.00 82.12 281 ILE A CA 1
ATOM 2198 C C . ILE A 1 281 ? -37.616 -10.961 18.825 1.00 82.12 281 ILE A C 1
ATOM 2200 O O . ILE A 1 281 ? -37.979 -10.794 17.661 1.00 82.12 281 ILE A O 1
ATOM 2204 N N . ILE A 1 282 ? -38.285 -10.439 19.855 1.00 77.06 282 ILE A N 1
ATOM 2205 C CA . ILE A 1 282 ? -39.477 -9.593 19.704 1.00 77.06 282 ILE A CA 1
ATOM 2206 C C . ILE A 1 282 ? -39.037 -8.126 19.749 1.00 77.06 282 ILE A C 1
ATOM 2208 O O . ILE A 1 282 ? -38.759 -7.594 20.821 1.00 77.06 282 ILE A O 1
ATOM 2212 N N . LEU A 1 283 ? -38.940 -7.478 18.582 1.00 72.00 283 LEU A N 1
ATOM 2213 C CA . LEU A 1 283 ? -38.553 -6.060 18.488 1.00 72.00 283 LEU A CA 1
ATOM 2214 C C . LEU A 1 283 ? -39.732 -5.110 18.752 1.00 72.00 283 LEU A C 1
ATOM 2216 O O . LEU A 1 283 ? -39.571 -4.117 19.453 1.00 72.00 283 LEU A O 1
ATOM 2220 N N . SER A 1 284 ? -40.897 -5.392 18.167 1.00 78.19 284 SER A N 1
ATOM 2221 C CA . SER A 1 284 ? -42.136 -4.620 18.324 1.00 78.19 284 SER A CA 1
ATOM 2222 C C . SER A 1 284 ? -43.338 -5.533 18.034 1.00 78.19 284 SER A C 1
ATOM 2224 O O . SER A 1 284 ? -43.189 -6.480 17.254 1.00 78.19 284 SER A O 1
ATOM 2226 N N . PRO A 1 285 ? -44.518 -5.291 18.637 1.00 76.44 285 PRO A N 1
ATOM 2227 C CA . PRO A 1 285 ? -45.753 -5.986 18.270 1.00 76.44 285 PRO A CA 1
ATOM 2228 C C . PRO A 1 285 ? -46.223 -5.691 16.832 1.00 76.44 285 PRO A C 1
ATOM 2230 O O . PRO A 1 285 ? -46.959 -6.502 16.270 1.00 76.44 285 PRO A O 1
ATOM 2233 N N . ASP A 1 286 ? -45.810 -4.572 16.219 1.00 85.38 286 ASP A N 1
ATOM 2234 C CA . ASP A 1 286 ? -46.171 -4.224 14.837 1.00 85.38 286 ASP A CA 1
ATOM 2235 C C . ASP A 1 286 ? -45.110 -4.698 13.827 1.00 85.38 286 ASP A C 1
ATOM 2237 O O . ASP A 1 286 ? -43.953 -4.268 13.847 1.00 85.38 286 ASP A O 1
ATOM 2241 N N . LYS A 1 287 ? -45.518 -5.553 12.880 1.00 82.94 287 LYS A N 1
ATOM 2242 C CA . LYS A 1 287 ? -44.637 -6.114 11.842 1.00 82.94 287 LYS A CA 1
ATOM 2243 C C . LYS A 1 287 ? -44.042 -5.038 10.931 1.00 82.94 287 LYS A C 1
ATOM 2245 O O . LYS A 1 287 ? -42.881 -5.152 10.533 1.00 82.94 287 LYS A O 1
ATOM 2250 N N . ARG A 1 288 ? -44.792 -3.971 10.630 1.00 84.50 288 ARG A N 1
ATOM 2251 C CA . ARG A 1 288 ? -44.308 -2.874 9.767 1.00 84.50 288 ARG A CA 1
ATOM 2252 C C . ARG A 1 288 ? -43.218 -2.057 10.444 1.00 84.50 288 ARG A C 1
ATOM 2254 O O . ARG A 1 288 ? -42.268 -1.609 9.798 1.00 84.50 288 ARG A O 1
ATOM 2261 N N . GLU A 1 289 ? -43.327 -1.893 11.756 1.00 86.88 289 GLU A N 1
ATOM 2262 C CA . GLU A 1 289 ? -42.298 -1.242 12.552 1.00 86.88 289 GLU A CA 1
ATOM 2263 C C . GLU A 1 289 ? -41.005 -2.069 12.593 1.00 86.88 289 GLU A C 1
ATOM 2265 O O . GLU A 1 289 ? -39.922 -1.497 12.445 1.00 86.88 289 GLU A O 1
ATOM 2270 N N . VAL A 1 290 ? -41.100 -3.401 12.691 1.00 86.25 290 VAL A N 1
ATOM 2271 C CA . VAL A 1 290 ? -39.929 -4.295 12.623 1.00 86.25 290 VAL A CA 1
ATOM 2272 C C . VAL A 1 290 ? -39.180 -4.124 11.300 1.00 86.25 290 VAL A C 1
ATOM 2274 O O . VAL A 1 290 ? -37.962 -3.938 11.316 1.00 86.25 290 VAL A O 1
ATOM 2277 N N . VAL A 1 291 ? -39.889 -4.104 10.164 1.00 88.31 291 VAL A N 1
ATOM 2278 C CA . VAL A 1 291 ? -39.275 -3.873 8.841 1.00 88.31 291 VAL A CA 1
ATOM 2279 C C . VAL A 1 291 ? -38.514 -2.545 8.819 1.00 88.31 291 VAL A C 1
ATOM 2281 O O . VAL A 1 291 ? -37.342 -2.508 8.439 1.00 88.31 291 VAL A O 1
ATOM 2284 N N . ARG A 1 292 ? -39.126 -1.456 9.303 1.00 89.56 292 ARG A N 1
ATOM 2285 C CA . ARG A 1 292 ? -38.479 -0.134 9.373 1.00 89.56 292 ARG A CA 1
ATOM 2286 C C . ARG A 1 292 ? -37.197 -0.157 10.212 1.00 89.56 292 ARG A C 1
ATOM 2288 O O . ARG A 1 292 ? -36.196 0.436 9.806 1.00 89.56 292 ARG A O 1
ATOM 2295 N N . ILE A 1 293 ? -37.214 -0.834 11.361 1.00 88.12 293 ILE A N 1
ATOM 2296 C CA . ILE A 1 293 ? -36.053 -0.943 12.257 1.00 88.12 293 ILE A CA 1
ATOM 2297 C C . ILE A 1 293 ? -34.923 -1.744 11.593 1.00 88.12 293 ILE A C 1
ATOM 2299 O O . ILE A 1 293 ? -33.770 -1.305 11.588 1.00 88.12 293 ILE A O 1
ATOM 2303 N N . VAL A 1 294 ? -35.243 -2.890 10.986 1.00 89.44 294 VAL A N 1
ATOM 2304 C CA . VAL A 1 294 ? -34.258 -3.745 10.304 1.00 89.44 294 VAL A CA 1
ATOM 2305 C C . VAL A 1 294 ? -33.617 -3.009 9.124 1.00 89.44 294 VAL A C 1
ATOM 2307 O O . VAL A 1 294 ? -32.391 -3.010 8.993 1.00 89.44 294 VAL A O 1
ATOM 2310 N N . VAL A 1 295 ? -34.413 -2.311 8.306 1.00 91.81 295 VAL A N 1
ATOM 2311 C CA . VAL A 1 295 ? -33.904 -1.499 7.187 1.00 91.81 295 VAL A CA 1
ATOM 2312 C C . VAL A 1 295 ? -32.977 -0.386 7.682 1.00 91.81 295 VAL A C 1
ATOM 2314 O O . VAL A 1 295 ? -31.922 -0.162 7.082 1.00 91.81 295 VAL A O 1
ATOM 2317 N N . TYR A 1 296 ? -33.325 0.283 8.787 1.00 91.38 296 TYR A N 1
ATOM 2318 C CA . TYR A 1 296 ? -32.486 1.322 9.389 1.00 91.38 296 TYR A CA 1
ATOM 2319 C C . TYR A 1 296 ? -31.116 0.780 9.821 1.00 91.38 296 TYR A C 1
ATOM 2321 O O . TYR A 1 296 ? -30.085 1.359 9.472 1.00 91.38 296 TYR A O 1
ATOM 2329 N N . TYR A 1 297 ? -31.072 -0.363 10.508 1.00 90.44 297 TYR A N 1
ATOM 2330 C CA . TYR A 1 297 ? -29.801 -0.959 10.927 1.00 90.44 297 TYR A CA 1
ATOM 2331 C C . TYR A 1 297 ? -28.973 -1.492 9.752 1.00 90.44 297 TYR A C 1
ATOM 2333 O O . TYR A 1 297 ? -27.757 -1.294 9.729 1.00 90.44 297 TYR A O 1
ATOM 2341 N N . MET A 1 298 ? -29.609 -2.088 8.740 1.00 92.38 298 MET A N 1
ATOM 2342 C CA . MET A 1 298 ? -28.932 -2.491 7.499 1.00 92.38 298 MET A CA 1
ATOM 2343 C C . MET A 1 298 ? -28.318 -1.286 6.768 1.00 92.38 298 MET A C 1
ATOM 2345 O O . MET A 1 298 ? -27.198 -1.373 6.262 1.00 92.38 298 MET A O 1
ATOM 2349 N N . TRP A 1 299 ? -29.003 -0.137 6.764 1.00 94.00 299 TRP A N 1
ATOM 2350 C CA . TRP A 1 299 ? -28.454 1.114 6.235 1.00 94.00 299 TRP A CA 1
ATOM 2351 C C . TRP A 1 299 ? -27.232 1.590 7.034 1.00 94.00 299 TRP A C 1
ATOM 2353 O O . TRP A 1 299 ? -26.216 1.949 6.437 1.00 94.00 299 TRP A O 1
ATOM 2363 N N . CYS A 1 300 ? -27.269 1.525 8.369 1.00 94.38 300 CYS A N 1
ATOM 2364 C CA . CYS A 1 300 ? -26.100 1.844 9.193 1.00 94.38 300 CYS A CA 1
ATOM 2365 C C . CYS A 1 300 ? -24.897 0.945 8.863 1.00 94.38 300 CYS A C 1
ATOM 2367 O O . CYS A 1 300 ? -23.776 1.447 8.771 1.00 94.38 300 CYS A O 1
ATOM 2369 N N . VAL A 1 301 ? -25.115 -0.357 8.642 1.00 95.19 301 VAL A N 1
ATOM 2370 C CA . VAL A 1 301 ? -24.055 -1.303 8.251 1.00 95.19 301 VAL A CA 1
ATOM 2371 C C . VAL A 1 301 ? -23.452 -0.936 6.891 1.00 95.19 301 VAL A C 1
ATOM 2373 O O . VAL A 1 301 ? -22.226 -0.906 6.761 1.00 95.19 301 VAL A O 1
ATOM 2376 N N . GLU A 1 302 ? -24.282 -0.593 5.900 1.00 95.25 302 GLU A N 1
ATOM 2377 C CA . GLU A 1 302 ? -23.819 -0.121 4.585 1.00 95.25 302 GLU A CA 1
ATOM 2378 C C . GLU A 1 302 ? -22.927 1.124 4.722 1.00 95.25 302 GLU A C 1
ATOM 2380 O O . GLU A 1 302 ? -21.809 1.158 4.196 1.00 95.25 302 GLU A O 1
ATOM 2385 N N . VAL A 1 303 ? -23.377 2.125 5.486 1.00 95.62 303 VAL A N 1
ATOM 2386 C CA . VAL A 1 303 ? -22.628 3.371 5.720 1.00 95.62 303 VAL A CA 1
ATOM 2387 C C . VAL A 1 303 ? -21.309 3.104 6.453 1.00 95.62 303 VAL A C 1
ATOM 2389 O O . VAL A 1 303 ? -20.274 3.670 6.084 1.00 95.62 303 VAL A O 1
ATOM 2392 N N . CYS A 1 304 ? -21.301 2.217 7.453 1.00 96.75 304 CYS A N 1
ATOM 2393 C CA . CYS A 1 304 ? -20.081 1.811 8.162 1.00 96.75 304 CYS A CA 1
ATOM 2394 C C . CYS A 1 304 ? -19.065 1.155 7.222 1.00 96.75 304 CYS A C 1
ATOM 2396 O O . CYS A 1 304 ? -17.871 1.439 7.299 1.00 96.75 304 CYS A O 1
ATOM 2398 N N . TYR A 1 305 ? -19.522 0.298 6.309 1.00 96.81 305 TYR A N 1
ATOM 2399 C CA . TYR A 1 305 ? -18.631 -0.368 5.362 1.00 96.81 305 TYR A CA 1
ATOM 2400 C C . TYR A 1 305 ? -18.027 0.614 4.349 1.00 96.81 305 TYR A C 1
ATOM 2402 O O . TYR A 1 305 ? -16.814 0.617 4.124 1.00 96.81 305 TYR A O 1
ATOM 2410 N N . ILE A 1 306 ? -18.848 1.500 3.775 1.00 96.19 306 ILE A N 1
ATOM 2411 C CA . ILE A 1 306 ? -18.384 2.515 2.817 1.00 96.19 306 ILE A CA 1
ATOM 2412 C C . ILE A 1 306 ? -17.392 3.483 3.485 1.00 96.19 306 ILE A C 1
ATOM 2414 O O . ILE A 1 306 ? -16.351 3.818 2.909 1.00 96.19 306 ILE A O 1
ATOM 2418 N N . SER A 1 307 ? -17.664 3.906 4.721 1.00 96.44 307 SER A N 1
ATOM 2419 C CA . SER A 1 307 ? -16.749 4.772 5.477 1.00 96.44 307 SER A CA 1
ATOM 2420 C C . SER A 1 307 ? -15.438 4.063 5.844 1.00 96.44 307 SER A C 1
ATOM 2422 O O . SER A 1 307 ? -14.369 4.648 5.672 1.00 96.44 307 SER A O 1
ATOM 2424 N N . ALA A 1 308 ? -15.473 2.785 6.232 1.00 96.88 308 ALA A N 1
ATOM 2425 C CA . ALA A 1 308 ? -14.262 1.992 6.471 1.00 96.88 308 ALA A CA 1
ATOM 2426 C C . ALA A 1 308 ? -13.379 1.875 5.218 1.00 96.88 308 ALA A C 1
ATOM 2428 O O . ALA A 1 308 ? -12.163 2.062 5.289 1.00 96.88 308 ALA A O 1
ATOM 2429 N N . MET A 1 309 ? -13.997 1.615 4.063 1.00 95.38 309 MET A N 1
ATOM 2430 C CA . MET A 1 309 ? -13.322 1.506 2.766 1.00 95.38 309 MET A CA 1
ATOM 2431 C C . MET A 1 309 ? -12.678 2.817 2.307 1.00 95.38 309 MET A C 1
ATOM 2433 O O . MET A 1 309 ? -11.561 2.829 1.782 1.00 95.38 309 MET A O 1
ATOM 2437 N N . THR A 1 310 ? -13.384 3.934 2.474 1.00 95.44 310 THR A N 1
ATOM 2438 C CA . THR A 1 310 ? -12.846 5.257 2.121 1.00 95.44 310 THR A CA 1
ATOM 2439 C C . THR A 1 310 ? -11.711 5.656 3.063 1.00 95.44 310 THR A C 1
ATOM 2441 O O . THR A 1 310 ? -10.687 6.156 2.595 1.00 95.44 310 THR A O 1
ATOM 2444 N N . LEU A 1 311 ? -11.832 5.353 4.361 1.00 95.69 311 LEU A N 1
ATOM 2445 C CA . LEU A 1 311 ? -10.782 5.587 5.350 1.00 95.69 311 LEU A CA 1
ATOM 2446 C C . LEU A 1 311 ? -9.522 4.757 5.065 1.00 95.69 311 LEU A C 1
ATOM 2448 O O . LEU A 1 311 ? -8.428 5.321 5.039 1.00 95.69 311 LEU A O 1
ATOM 2452 N N . SER A 1 312 ? -9.647 3.452 4.796 1.00 96.19 312 SER A N 1
ATOM 2453 C CA . SER A 1 312 ? -8.495 2.596 4.459 1.00 96.19 312 SER A CA 1
ATOM 2454 C C . SER A 1 312 ? -7.807 3.046 3.167 1.00 96.19 312 SER A C 1
ATOM 2456 O O . SER A 1 312 ? -6.577 3.136 3.109 1.00 96.19 312 SER A O 1
ATOM 2458 N N . SER A 1 313 ? -8.586 3.431 2.154 1.00 95.38 313 SER A N 1
ATOM 2459 C CA . SER A 1 313 ? -8.050 3.956 0.894 1.00 95.38 313 SER A CA 1
ATOM 2460 C C . SER A 1 313 ? -7.273 5.259 1.100 1.00 95.38 313 SER A C 1
ATOM 2462 O O . SER A 1 313 ? -6.161 5.410 0.586 1.00 95.38 313 SER A O 1
ATOM 2464 N N . LEU A 1 314 ? -7.831 6.190 1.882 1.00 95.12 314 LEU A N 1
ATOM 2465 C CA . LEU A 1 314 ? -7.194 7.470 2.187 1.00 95.12 314 LEU A CA 1
ATOM 2466 C C . LEU A 1 314 ? -5.907 7.276 2.994 1.00 95.12 314 LEU A C 1
ATOM 2468 O O . LEU A 1 314 ? -4.887 7.880 2.663 1.00 95.12 314 LEU A O 1
ATOM 2472 N N . VAL A 1 315 ? -5.930 6.405 4.007 1.00 94.31 315 VAL A N 1
ATOM 2473 C CA . VAL A 1 315 ? -4.753 6.074 4.821 1.00 94.31 315 VAL A CA 1
ATOM 2474 C C . VAL A 1 315 ? -3.634 5.505 3.950 1.00 94.31 315 VAL A C 1
ATOM 2476 O O . VAL A 1 315 ? -2.507 5.988 4.040 1.00 94.31 315 VAL A O 1
ATOM 2479 N N . ASN A 1 316 ? -3.915 4.555 3.052 1.00 94.81 316 ASN A N 1
ATOM 2480 C CA . ASN A 1 316 ? -2.882 4.018 2.157 1.00 94.81 316 ASN A CA 1
ATOM 2481 C C . ASN A 1 316 ? -2.351 5.055 1.166 1.00 94.81 316 ASN A C 1
ATOM 2483 O O . ASN A 1 316 ? -1.145 5.103 0.936 1.00 94.81 316 ASN A O 1
ATOM 2487 N N . LEU A 1 317 ? -3.208 5.916 0.609 1.00 93.94 317 LEU A N 1
ATOM 2488 C CA . LEU A 1 317 ? -2.768 6.991 -0.285 1.00 93.94 317 LEU A CA 1
ATOM 2489 C C . LEU A 1 317 ? -1.787 7.937 0.421 1.00 93.94 317 LEU A C 1
ATOM 2491 O O . LEU A 1 317 ? -0.721 8.263 -0.103 1.00 93.94 317 LEU A O 1
ATOM 2495 N N . VAL A 1 318 ? -2.140 8.331 1.640 1.00 92.25 318 VAL A N 1
ATOM 2496 C CA . VAL A 1 318 ? -1.329 9.148 2.542 1.00 92.25 318 VAL A CA 1
ATOM 2497 C C . VAL A 1 318 ? 0.003 8.407 2.803 1.00 92.25 318 VAL A C 1
ATOM 2499 O O . VAL A 1 318 ? 1.081 8.916 2.474 1.00 92.25 318 VAL A O 1
ATOM 2502 N N . LEU A 1 319 ? -0.027 7.154 3.244 1.00 92.19 319 LEU A N 1
ATOM 2503 C CA . LEU A 1 319 ? 1.190 6.384 3.527 1.00 92.19 319 LEU A CA 1
ATOM 2504 C C . LEU A 1 319 ? 2.104 6.180 2.311 1.00 92.19 319 LEU A C 1
ATOM 2506 O O . LEU A 1 319 ? 3.326 6.210 2.474 1.00 92.19 319 LEU A O 1
ATOM 2510 N N . LEU A 1 320 ? 1.555 6.035 1.103 1.00 92.19 320 LEU A N 1
ATOM 2511 C CA . LEU A 1 320 ? 2.337 5.977 -0.136 1.00 92.19 320 LEU A CA 1
ATOM 2512 C C . LEU A 1 320 ? 3.095 7.284 -0.392 1.00 92.19 320 LEU A C 1
ATOM 2514 O O . LEU A 1 320 ? 4.293 7.250 -0.686 1.00 92.19 320 LEU A O 1
ATOM 2518 N N . MET A 1 321 ? 2.439 8.436 -0.211 1.00 89.88 321 MET A N 1
ATOM 2519 C CA . MET A 1 321 ? 3.089 9.748 -0.324 1.00 89.88 321 MET A CA 1
ATOM 2520 C C . MET A 1 321 ? 4.237 9.888 0.678 1.00 89.88 321 MET A C 1
ATOM 2522 O O . MET A 1 321 ? 5.347 10.288 0.313 1.00 89.88 321 MET A O 1
ATOM 2526 N N . ARG A 1 322 ? 4.011 9.474 1.929 1.00 90.25 322 ARG A N 1
ATOM 2527 C CA . ARG A 1 322 ? 5.055 9.480 2.959 1.00 90.25 322 ARG A CA 1
ATOM 2528 C C . ARG A 1 322 ? 6.196 8.529 2.645 1.00 90.25 322 ARG A C 1
ATOM 2530 O O . ARG A 1 322 ? 7.349 8.884 2.890 1.00 90.25 322 ARG A O 1
ATOM 2537 N N . SER A 1 323 ? 5.894 7.352 2.107 1.00 91.00 323 SER A N 1
ATOM 2538 C CA . SER A 1 323 ? 6.912 6.377 1.731 1.00 91.00 323 SER A CA 1
ATOM 2539 C C . SER A 1 323 ? 7.826 6.919 0.631 1.00 91.00 323 SER A C 1
ATOM 2541 O O . SER A 1 323 ? 9.042 6.770 0.724 1.00 91.00 323 SER A O 1
ATOM 2543 N N . MET A 1 324 ? 7.295 7.669 -0.343 1.00 89.75 324 MET A N 1
ATOM 2544 C CA . MET A 1 324 ? 8.126 8.343 -1.351 1.00 89.75 324 MET A CA 1
ATOM 2545 C C . MET A 1 324 ? 9.096 9.364 -0.742 1.00 89.75 324 MET A C 1
ATOM 2547 O O . MET A 1 324 ? 10.271 9.410 -1.122 1.00 89.75 324 MET A O 1
ATOM 2551 N N . VAL A 1 325 ? 8.625 10.176 0.211 1.00 89.94 325 VAL A N 1
ATOM 2552 C CA . VAL A 1 325 ? 9.467 11.158 0.916 1.00 89.94 325 VAL A CA 1
ATOM 2553 C C . VAL A 1 325 ? 10.558 10.452 1.722 1.00 89.94 325 VAL A C 1
ATOM 2555 O O . VAL A 1 325 ? 11.732 10.816 1.621 1.00 89.94 325 VAL A O 1
ATOM 2558 N N . LEU A 1 326 ? 10.188 9.411 2.473 1.00 89.62 326 LEU A N 1
ATOM 2559 C CA . LEU A 1 326 ? 11.125 8.648 3.295 1.00 89.62 326 LEU A CA 1
ATOM 2560 C C . LEU A 1 326 ? 12.147 7.887 2.438 1.00 89.62 326 LEU A C 1
ATOM 2562 O O . LEU A 1 326 ? 13.326 7.810 2.780 1.00 89.62 326 LEU A O 1
ATOM 2566 N N . HIS A 1 327 ? 11.730 7.361 1.289 1.00 90.31 327 HIS A N 1
ATOM 2567 C CA . HIS A 1 327 ? 12.637 6.694 0.367 1.00 90.31 327 HIS A CA 1
ATOM 2568 C C . HIS A 1 327 ? 13.688 7.654 -0.193 1.00 90.31 327 HIS A C 1
ATOM 2570 O O . HIS A 1 327 ? 14.871 7.315 -0.232 1.00 90.31 327 HIS A O 1
ATOM 2576 N N . ARG A 1 328 ? 13.284 8.877 -0.568 1.00 89.56 328 ARG A N 1
ATOM 2577 C CA . ARG A 1 328 ? 14.224 9.925 -0.990 1.00 89.56 328 ARG A CA 1
ATOM 2578 C C . ARG A 1 328 ? 15.249 10.216 0.107 1.00 89.56 328 ARG A C 1
ATOM 2580 O O . ARG A 1 328 ? 16.442 10.261 -0.190 1.00 89.56 328 ARG A O 1
ATOM 2587 N N . SER A 1 329 ? 14.809 10.435 1.349 1.00 89.69 329 SER A N 1
ATOM 2588 C CA . SER A 1 329 ? 15.731 10.757 2.447 1.00 89.69 329 SER A CA 1
ATOM 2589 C C . SER A 1 329 ? 16.677 9.599 2.756 1.00 89.69 329 SER A C 1
ATOM 2591 O O . SER A 1 329 ? 17.872 9.828 2.925 1.00 89.69 329 SER A O 1
ATOM 2593 N N . ASN A 1 330 ? 16.171 8.364 2.749 1.00 91.75 330 ASN A N 1
ATOM 2594 C CA . ASN A 1 330 ? 16.975 7.162 2.966 1.00 91.75 330 ASN A CA 1
ATOM 2595 C C . ASN A 1 330 ? 18.033 6.987 1.874 1.00 91.75 330 ASN A C 1
ATOM 2597 O O . ASN A 1 330 ? 19.200 6.758 2.179 1.00 91.75 330 ASN A O 1
ATOM 2601 N N . LEU A 1 331 ? 17.655 7.149 0.604 1.00 90.00 331 LEU A N 1
ATOM 2602 C CA . LEU A 1 331 ? 18.586 7.000 -0.511 1.00 90.00 331 LEU A CA 1
ATOM 2603 C C . LEU A 1 331 ? 19.675 8.086 -0.487 1.00 90.00 331 LEU A C 1
ATOM 2605 O O . LEU A 1 331 ? 20.852 7.775 -0.651 1.00 90.00 331 LEU A O 1
ATOM 2609 N N . LYS A 1 332 ? 19.311 9.341 -0.187 1.00 88.75 332 LYS A N 1
ATOM 2610 C CA . LYS A 1 332 ? 20.281 10.435 -0.002 1.00 88.75 332 LYS A CA 1
ATOM 2611 C C . LYS A 1 332 ? 21.209 10.212 1.194 1.00 88.75 332 LYS A C 1
ATOM 2613 O O . LYS A 1 332 ? 22.399 10.489 1.081 1.00 88.75 332 LYS A O 1
ATOM 2618 N N . GLY A 1 333 ? 20.687 9.714 2.317 1.00 88.50 333 GLY A N 1
ATOM 2619 C CA . GLY A 1 333 ? 21.499 9.338 3.477 1.00 88.50 333 GLY A CA 1
ATOM 2620 C C . GLY A 1 333 ? 22.514 8.252 3.121 1.00 88.50 333 GLY A C 1
ATOM 2621 O O . GLY A 1 333 ? 23.695 8.376 3.433 1.00 88.50 333 GLY A O 1
ATOM 2622 N N . LEU A 1 334 ? 22.094 7.241 2.355 1.00 90.25 334 LEU A N 1
ATOM 2623 C CA . LEU A 1 334 ? 22.995 6.194 1.870 1.00 90.25 334 LEU A CA 1
ATOM 2624 C C . LEU A 1 334 ? 24.050 6.717 0.887 1.00 90.25 334 LEU A C 1
ATOM 2626 O O . LEU A 1 334 ? 25.194 6.282 0.976 1.00 90.25 334 LEU A O 1
ATOM 2630 N N . TYR A 1 335 ? 23.718 7.677 0.015 1.00 87.75 335 TYR A N 1
ATOM 2631 C CA . TYR A 1 335 ? 24.711 8.350 -0.841 1.00 87.75 335 TYR A CA 1
ATOM 2632 C C . TYR A 1 335 ? 25.754 9.144 -0.045 1.00 87.75 335 TYR A C 1
ATOM 2634 O O . TYR A 1 335 ? 26.884 9.300 -0.494 1.00 87.75 335 TYR A O 1
ATOM 2642 N N . ARG A 1 336 ? 25.401 9.640 1.147 1.00 86.12 336 ARG A N 1
ATOM 2643 C CA . ARG A 1 336 ? 26.338 10.325 2.054 1.00 86.12 336 ARG A CA 1
ATOM 2644 C C . ARG A 1 336 ? 27.192 9.362 2.883 1.00 86.12 336 ARG A C 1
ATOM 2646 O O . ARG A 1 336 ? 28.141 9.805 3.517 1.00 86.12 336 ARG A O 1
ATOM 2653 N N . GLY A 1 337 ? 26.867 8.069 2.882 1.00 85.25 337 GLY A N 1
ATOM 2654 C CA . GLY A 1 337 ? 27.493 7.083 3.761 1.00 85.25 337 GLY A CA 1
ATOM 2655 C C . GLY A 1 337 ? 26.891 7.029 5.170 1.00 85.25 337 GLY A C 1
ATOM 2656 O O . GLY A 1 337 ? 27.453 6.354 6.031 1.00 85.25 337 GLY A O 1
ATOM 2657 N N . ASP A 1 338 ? 25.730 7.655 5.410 1.00 86.81 338 ASP A N 1
ATOM 2658 C CA . ASP A 1 338 ? 25.015 7.651 6.698 1.00 86.81 338 ASP A CA 1
ATOM 2659 C C . ASP A 1 338 ? 24.292 6.306 6.944 1.00 86.81 338 ASP A C 1
ATOM 2661 O O . ASP A 1 338 ? 23.083 6.238 7.180 1.00 86.81 338 ASP A O 1
ATOM 2665 N N . ILE A 1 339 ? 25.037 5.199 6.870 1.00 85.88 339 ILE A N 1
ATOM 2666 C CA . ILE A 1 339 ? 24.522 3.820 6.930 1.00 85.88 339 ILE A CA 1
ATOM 2667 C C . ILE A 1 339 ? 23.802 3.563 8.258 1.00 85.88 339 ILE A C 1
ATOM 2669 O O . ILE A 1 339 ? 22.719 2.974 8.270 1.00 85.88 339 ILE A O 1
ATOM 2673 N N . TYR A 1 340 ? 24.381 4.031 9.367 1.00 83.31 340 TYR A N 1
ATOM 2674 C CA . TYR A 1 340 ? 23.819 3.829 10.700 1.00 83.31 340 TYR A CA 1
ATOM 2675 C C . TYR A 1 340 ? 22.469 4.534 10.880 1.00 83.31 340 TYR A C 1
ATOM 2677 O O . TYR A 1 340 ? 21.559 3.954 11.462 1.00 83.31 340 TYR A O 1
ATOM 2685 N N . ASN A 1 341 ? 22.299 5.740 10.326 1.00 83.88 341 ASN A N 1
ATOM 2686 C CA . ASN A 1 341 ? 21.041 6.487 10.433 1.00 83.88 341 ASN A CA 1
ATOM 2687 C C . ASN A 1 341 ? 19.899 5.840 9.636 1.00 83.88 341 ASN A C 1
ATOM 2689 O O . ASN A 1 341 ? 18.738 6.003 9.997 1.00 83.88 341 ASN A O 1
ATOM 2693 N N . VAL A 1 342 ? 20.215 5.120 8.555 1.00 82.19 342 VAL A N 1
ATOM 2694 C CA . VAL A 1 342 ? 19.205 4.508 7.674 1.00 82.19 342 VAL A CA 1
ATOM 2695 C C . VAL A 1 342 ? 18.844 3.085 8.107 1.00 82.19 342 VAL A C 1
ATOM 2697 O O . VAL A 1 342 ? 17.672 2.719 8.077 1.00 82.19 342 VAL A O 1
ATOM 2700 N N . TYR A 1 343 ? 19.832 2.275 8.502 1.00 81.06 343 TYR A N 1
ATOM 2701 C CA . TYR A 1 343 ? 19.624 0.863 8.860 1.00 81.06 343 TYR A CA 1
ATOM 2702 C C . TYR A 1 343 ? 19.685 0.576 10.360 1.00 81.06 343 TYR A C 1
ATOM 2704 O O . TYR A 1 343 ? 19.649 -0.594 10.738 1.00 81.06 343 TYR A O 1
ATOM 2712 N N . ASN A 1 344 ? 19.868 1.599 11.203 1.00 79.69 344 ASN A N 1
ATOM 2713 C CA . ASN A 1 344 ? 20.042 1.472 12.654 1.00 79.69 344 ASN A CA 1
ATOM 2714 C C . ASN A 1 344 ? 21.216 0.570 13.099 1.00 79.69 344 ASN A C 1
ATOM 2716 O O . ASN A 1 344 ? 21.353 0.296 14.293 1.00 79.69 344 ASN A O 1
ATOM 2720 N N . CYS A 1 345 ? 22.048 0.113 12.156 1.00 77.38 345 CYS A N 1
ATOM 2721 C CA . CYS A 1 345 ? 23.109 -0.875 12.316 1.00 77.38 345 CYS A CA 1
ATOM 2722 C C . CYS A 1 345 ? 24.168 -0.692 11.212 1.00 77.38 345 CYS A C 1
ATOM 2724 O O . CYS A 1 345 ? 23.848 -0.309 10.082 1.00 77.38 345 CYS A O 1
ATOM 2726 N N . GLN A 1 346 ? 25.430 -1.003 11.518 1.00 77.69 346 GLN A N 1
ATOM 2727 C CA . GLN A 1 346 ? 26.518 -1.005 10.541 1.00 77.69 346 GLN A CA 1
ATOM 2728 C C . GLN A 1 346 ? 26.310 -2.160 9.544 1.00 77.69 346 GLN A C 1
ATOM 2730 O O . GLN A 1 346 ? 26.375 -3.333 9.907 1.00 77.69 346 GLN A O 1
ATOM 2735 N N . ARG A 1 347 ? 26.065 -1.848 8.268 1.00 79.38 347 ARG A N 1
ATOM 2736 C CA . ARG A 1 347 ? 25.926 -2.848 7.195 1.00 79.38 347 ARG A CA 1
ATOM 2737 C C . ARG A 1 347 ? 26.915 -2.559 6.073 1.00 79.38 347 ARG A C 1
ATOM 2739 O O . ARG A 1 347 ? 27.024 -1.425 5.623 1.00 79.38 347 ARG A O 1
ATOM 2746 N N . SER A 1 348 ? 27.601 -3.586 5.567 1.00 80.56 348 SER A N 1
ATOM 2747 C CA . SER A 1 348 ? 28.411 -3.436 4.350 1.00 80.56 348 SER A CA 1
ATOM 2748 C C . SER A 1 348 ? 27.493 -3.193 3.155 1.00 80.56 348 SER A C 1
ATOM 2750 O O . SER A 1 348 ? 26.479 -3.876 3.050 1.00 80.56 348 SER A O 1
ATOM 2752 N N . LEU A 1 349 ? 27.834 -2.284 2.235 1.00 81.69 349 LEU A N 1
ATOM 2753 C CA . LEU A 1 349 ? 27.028 -1.957 1.040 1.00 81.69 349 LEU A CA 1
ATOM 2754 C C . LEU A 1 349 ? 27.298 -2.877 -0.169 1.00 81.69 349 LEU A C 1
ATOM 2756 O O . LEU A 1 349 ? 26.887 -2.594 -1.287 1.00 81.69 349 LEU A O 1
ATOM 2760 N N . ARG A 1 350 ? 27.955 -4.022 0.045 1.00 83.69 350 ARG A N 1
ATOM 2761 C CA . ARG A 1 350 ? 28.330 -4.950 -1.032 1.00 83.69 350 ARG A CA 1
ATOM 2762 C C . ARG A 1 350 ? 27.135 -5.726 -1.590 1.00 83.69 350 ARG A C 1
ATOM 2764 O O . ARG A 1 350 ? 26.356 -6.292 -0.816 1.00 83.69 350 ARG A O 1
ATOM 2771 N N . ALA A 1 351 ? 27.034 -5.824 -2.913 1.00 87.81 351 ALA A N 1
ATOM 2772 C CA . ALA A 1 351 ? 26.053 -6.687 -3.565 1.00 87.81 351 ALA A CA 1
ATOM 2773 C C . ALA A 1 351 ? 26.193 -8.138 -3.065 1.00 87.81 351 ALA A C 1
ATOM 2775 O O . ALA A 1 351 ? 27.296 -8.676 -2.977 1.00 87.81 351 ALA A O 1
ATOM 2776 N N . SER A 1 352 ? 25.072 -8.757 -2.695 1.00 90.88 352 SER A N 1
ATOM 2777 C CA . SER A 1 352 ? 25.022 -10.143 -2.229 1.00 90.88 352 SER A CA 1
ATOM 2778 C C . SER A 1 352 ? 23.891 -10.898 -2.921 1.00 90.88 352 SER A C 1
ATOM 2780 O O . SER A 1 352 ? 22.907 -10.295 -3.352 1.00 90.88 352 SER A O 1
ATOM 2782 N N . ARG A 1 353 ? 24.007 -12.229 -2.995 1.00 92.50 353 ARG A N 1
ATOM 2783 C CA . ARG A 1 353 ? 22.991 -13.105 -3.601 1.00 92.50 353 ARG A CA 1
ATOM 2784 C C . ARG A 1 353 ? 21.572 -12.867 -3.055 1.00 92.50 353 ARG A C 1
ATOM 2786 O O . ARG A 1 353 ? 20.688 -12.616 -3.870 1.00 92.50 353 ARG A O 1
ATOM 2793 N N . PRO A 1 354 ? 21.314 -12.897 -1.729 1.00 91.12 354 PRO A N 1
ATOM 2794 C CA . PRO A 1 354 ? 19.962 -12.656 -1.223 1.00 91.12 354 PRO A CA 1
ATOM 2795 C C . PRO A 1 354 ? 19.495 -11.225 -1.494 1.00 91.12 354 PRO A C 1
ATOM 2797 O O . PRO A 1 354 ? 18.312 -11.012 -1.742 1.00 91.12 354 PRO A O 1
ATOM 2800 N N . ALA A 1 355 ? 20.415 -10.251 -1.516 1.00 91.38 355 ALA A N 1
ATOM 2801 C CA . ALA A 1 355 ? 20.039 -8.885 -1.830 1.00 91.38 355 ALA A CA 1
ATOM 2802 C C . ALA A 1 355 ? 19.531 -8.755 -3.272 1.00 91.38 355 ALA A C 1
ATOM 2804 O O . ALA A 1 355 ? 18.556 -8.046 -3.515 1.00 91.38 355 ALA A O 1
ATOM 2805 N N . LEU A 1 356 ? 20.150 -9.482 -4.209 1.00 93.81 356 LEU A N 1
ATOM 2806 C CA . LEU A 1 356 ? 19.770 -9.459 -5.621 1.00 93.81 356 LEU A CA 1
ATOM 2807 C C . LEU A 1 356 ? 18.377 -10.044 -5.835 1.00 93.81 356 LEU A C 1
ATOM 2809 O O . LEU A 1 356 ? 17.576 -9.451 -6.553 1.00 93.81 356 LEU A O 1
ATOM 2813 N N . VAL A 1 357 ? 18.056 -11.141 -5.146 1.00 94.50 357 VAL A N 1
ATOM 2814 C CA . VAL A 1 357 ? 16.714 -11.743 -5.175 1.00 94.50 357 VAL A CA 1
ATOM 2815 C C . VAL A 1 357 ? 15.658 -10.753 -4.667 1.00 94.50 357 VAL A C 1
ATOM 2817 O O . VAL A 1 357 ? 14.643 -10.542 -5.332 1.00 94.50 357 VAL A O 1
ATOM 2820 N N . CYS A 1 358 ? 15.914 -10.076 -3.542 1.00 93.31 358 CYS A N 1
ATOM 2821 C CA . CYS A 1 358 ? 15.015 -9.040 -3.021 1.00 93.31 358 CYS A CA 1
ATOM 2822 C C . CYS A 1 358 ? 14.853 -7.865 -3.996 1.00 93.31 358 CYS A C 1
ATOM 2824 O O . CYS A 1 358 ? 13.740 -7.380 -4.202 1.00 93.31 358 CYS A O 1
ATOM 2826 N N . TRP A 1 359 ? 15.942 -7.427 -4.635 1.00 94.56 359 TRP A N 1
ATOM 2827 C CA . TRP A 1 359 ? 15.891 -6.362 -5.635 1.00 94.56 359 TRP A CA 1
ATOM 2828 C C . TRP A 1 359 ? 15.062 -6.775 -6.857 1.00 94.56 359 TRP A C 1
ATOM 2830 O O . TRP A 1 359 ? 14.271 -5.968 -7.349 1.00 94.56 359 TRP A O 1
ATOM 2840 N N . MET A 1 360 ? 15.178 -8.022 -7.334 1.00 92.25 360 MET A N 1
ATOM 2841 C CA . MET A 1 360 ? 14.399 -8.543 -8.468 1.00 92.25 360 MET A CA 1
ATOM 2842 C C . MET A 1 360 ? 12.886 -8.451 -8.225 1.00 92.25 360 MET A C 1
ATOM 2844 O O . MET A 1 360 ? 12.179 -7.990 -9.119 1.00 92.25 360 MET A O 1
ATOM 2848 N N . GLY A 1 361 ? 12.415 -8.815 -7.027 1.00 90.06 361 GLY A N 1
ATOM 2849 C CA . GLY A 1 361 ? 10.988 -8.895 -6.684 1.00 90.06 361 GLY A CA 1
ATOM 2850 C C . GLY A 1 361 ? 10.362 -7.655 -6.030 1.00 90.06 361 GLY A C 1
ATOM 2851 O O . GLY A 1 361 ? 9.154 -7.652 -5.803 1.00 90.06 361 GLY A O 1
ATOM 2852 N N . TYR A 1 362 ? 11.137 -6.604 -5.734 1.00 92.81 362 TYR A N 1
ATOM 2853 C CA . TYR A 1 362 ? 10.687 -5.463 -4.918 1.00 92.81 362 TYR A CA 1
ATOM 2854 C C . TYR A 1 362 ? 9.344 -4.851 -5.360 1.00 92.81 362 TYR A C 1
ATOM 2856 O O . TYR A 1 362 ? 8.442 -4.690 -4.543 1.00 92.81 362 TYR A O 1
ATOM 2864 N N . THR A 1 363 ? 9.174 -4.571 -6.656 1.00 92.62 363 THR A N 1
ATOM 2865 C CA . THR A 1 363 ? 7.947 -3.967 -7.215 1.00 92.62 363 THR A CA 1
ATOM 2866 C C . THR A 1 363 ? 6.706 -4.841 -7.044 1.00 92.62 363 THR A C 1
ATOM 2868 O O . THR A 1 363 ? 5.595 -4.334 -6.948 1.00 92.62 363 THR A O 1
ATOM 2871 N N . SER A 1 364 ? 6.879 -6.161 -7.034 1.00 92.56 364 SER A N 1
ATOM 2872 C CA . SER A 1 364 ? 5.775 -7.103 -6.854 1.00 92.56 364 SER A CA 1
ATOM 2873 C C . SER A 1 364 ? 5.408 -7.225 -5.377 1.00 92.56 364 SER A C 1
ATOM 2875 O O . SER A 1 364 ? 4.229 -7.287 -5.032 1.00 92.56 364 SER A O 1
ATOM 2877 N N . PHE A 1 365 ? 6.408 -7.196 -4.490 1.00 93.62 365 PHE A N 1
ATOM 2878 C CA . PHE A 1 365 ? 6.178 -7.213 -3.047 1.00 93.62 365 PHE A CA 1
ATOM 2879 C C . PHE A 1 365 ? 5.434 -5.963 -2.574 1.00 93.62 365 PHE A C 1
ATOM 2881 O O . PHE A 1 365 ? 4.536 -6.098 -1.745 1.00 93.62 365 PHE A O 1
ATOM 2888 N N . THR A 1 366 ? 5.728 -4.778 -3.127 1.00 93.62 366 THR A N 1
ATOM 2889 C CA . THR A 1 366 ? 5.003 -3.539 -2.779 1.00 93.62 366 THR A CA 1
ATOM 2890 C C . THR A 1 366 ? 3.513 -3.665 -3.092 1.00 93.62 366 THR A C 1
ATOM 2892 O O . THR A 1 366 ? 2.678 -3.361 -2.244 1.00 93.62 366 THR A O 1
ATOM 2895 N N . ALA A 1 367 ? 3.173 -4.190 -4.272 1.00 93.69 367 ALA A N 1
ATOM 2896 C CA . ALA A 1 367 ? 1.789 -4.415 -4.680 1.00 93.69 367 ALA A CA 1
ATOM 2897 C C . ALA A 1 367 ? 1.070 -5.412 -3.754 1.00 93.69 367 ALA A C 1
ATOM 2899 O O . ALA A 1 367 ? -0.036 -5.151 -3.283 1.00 93.69 367 ALA A O 1
ATOM 2900 N N . ALA A 1 368 ? 1.719 -6.539 -3.444 1.00 94.25 368 ALA A N 1
ATOM 2901 C CA . ALA A 1 368 ? 1.137 -7.587 -2.609 1.00 94.25 368 ALA A CA 1
ATOM 2902 C C . ALA A 1 368 ? 0.841 -7.116 -1.173 1.00 94.25 368 ALA A C 1
ATOM 2904 O O . ALA A 1 368 ? -0.240 -7.389 -0.651 1.00 94.25 368 ALA A O 1
ATOM 2905 N N . HIS A 1 369 ? 1.756 -6.368 -0.546 1.00 94.00 369 HIS A N 1
ATOM 2906 C CA . HIS A 1 369 ? 1.557 -5.879 0.824 1.00 94.00 369 HIS A CA 1
ATOM 2907 C C . HIS A 1 369 ? 0.441 -4.834 0.905 1.00 94.00 369 HIS A C 1
ATOM 2909 O O . HIS A 1 369 ? -0.315 -4.829 1.871 1.00 94.00 369 HIS A O 1
ATOM 2915 N N . ILE A 1 370 ? 0.272 -3.996 -0.120 1.00 95.06 370 ILE A N 1
ATOM 2916 C CA . ILE A 1 370 ? -0.843 -3.038 -0.181 1.00 95.06 370 ILE A CA 1
ATOM 2917 C C . ILE A 1 370 ? -2.181 -3.755 -0.346 1.00 95.06 370 ILE A C 1
ATOM 2919 O O . ILE A 1 370 ? -3.158 -3.360 0.283 1.00 95.06 370 ILE A O 1
ATOM 2923 N N . CYS A 1 371 ? -2.227 -4.820 -1.152 1.00 94.31 371 CYS A N 1
ATOM 2924 C CA . CYS A 1 371 ? -3.416 -5.658 -1.299 1.00 94.31 371 CYS A CA 1
ATOM 2925 C C . CYS A 1 371 ? -3.875 -6.221 0.055 1.00 94.31 371 CYS A C 1
ATOM 2927 O O . CYS A 1 371 ? -5.011 -5.991 0.474 1.00 94.31 371 CYS A O 1
ATOM 2929 N N . ILE A 1 372 ? -2.965 -6.877 0.778 1.00 94.44 372 ILE A N 1
ATOM 2930 C CA . ILE A 1 372 ? -3.248 -7.443 2.104 1.00 94.44 372 ILE A CA 1
ATOM 2931 C C . ILE A 1 372 ? -3.565 -6.335 3.117 1.00 94.44 372 ILE A C 1
ATOM 2933 O O . ILE A 1 372 ? -4.530 -6.444 3.874 1.00 94.44 372 ILE A O 1
ATOM 2937 N N . GLY A 1 373 ? -2.790 -5.248 3.099 1.00 94.50 373 GLY A N 1
ATOM 2938 C CA . GLY A 1 373 ? -2.982 -4.089 3.964 1.00 94.50 373 GLY A CA 1
ATOM 2939 C C . GLY A 1 373 ? -4.381 -3.494 3.827 1.00 94.50 373 GLY A C 1
ATOM 2940 O O . GLY A 1 373 ? -5.043 -3.282 4.836 1.00 94.50 373 GLY A O 1
ATOM 2941 N N . MET A 1 374 ? -4.873 -3.315 2.599 1.00 94.94 374 MET A N 1
ATOM 2942 C CA . MET A 1 374 ? -6.229 -2.827 2.332 1.00 94.94 374 MET A CA 1
ATOM 2943 C C . MET A 1 374 ? -7.313 -3.752 2.893 1.00 94.94 374 MET A C 1
ATOM 2945 O O . MET A 1 374 ? -8.249 -3.265 3.521 1.00 94.94 374 MET A O 1
ATOM 2949 N N . ILE A 1 375 ? -7.186 -5.072 2.714 1.00 95.12 375 ILE A N 1
ATOM 2950 C CA . ILE A 1 375 ? -8.166 -6.042 3.235 1.00 95.12 375 ILE A CA 1
ATOM 2951 C C . ILE A 1 375 ? -8.234 -5.962 4.765 1.00 95.12 375 ILE A C 1
ATOM 2953 O O . ILE A 1 375 ? -9.316 -5.793 5.329 1.00 95.12 375 ILE A O 1
ATOM 2957 N N . ILE A 1 376 ? -7.079 -6.045 5.434 1.00 95.81 376 ILE A N 1
ATOM 2958 C CA . ILE A 1 376 ? -7.001 -6.047 6.901 1.00 95.81 376 ILE A CA 1
ATOM 2959 C C . ILE A 1 376 ? -7.477 -4.705 7.469 1.00 95.81 376 ILE A C 1
ATOM 2961 O O . ILE A 1 376 ? -8.275 -4.684 8.404 1.00 95.81 376 ILE A O 1
ATOM 2965 N N . GLN A 1 377 ? -7.024 -3.584 6.902 1.00 96.19 377 GLN A N 1
ATOM 2966 C CA . GLN A 1 377 ? -7.411 -2.252 7.368 1.00 96.19 377 GLN A CA 1
ATOM 2967 C C . GLN A 1 377 ? -8.907 -2.002 7.211 1.00 96.19 377 GLN A C 1
ATOM 2969 O O . GLN A 1 377 ? -9.534 -1.548 8.164 1.00 96.19 377 GLN A O 1
ATOM 2974 N N . THR A 1 378 ? -9.493 -2.327 6.054 1.00 96.12 378 THR A N 1
ATOM 2975 C CA . THR A 1 378 ? -10.942 -2.205 5.856 1.00 96.12 378 THR A CA 1
ATOM 2976 C C . THR A 1 378 ? -11.700 -3.047 6.873 1.00 96.12 378 THR A C 1
ATOM 2978 O O . THR A 1 378 ? -12.631 -2.542 7.492 1.00 96.12 378 THR A O 1
ATOM 2981 N N . PHE A 1 379 ? -11.304 -4.307 7.072 1.00 95.38 379 PHE A N 1
ATOM 2982 C CA . PHE A 1 379 ? -11.980 -5.197 8.014 1.00 95.38 379 PHE A CA 1
ATOM 2983 C C . PHE A 1 379 ? -11.946 -4.650 9.447 1.00 95.38 379 PHE A C 1
ATOM 2985 O O . PHE A 1 379 ? -12.983 -4.571 10.106 1.00 95.38 379 PHE A O 1
ATOM 2992 N N . VAL A 1 380 ? -10.777 -4.206 9.916 1.00 95.94 380 VAL A N 1
ATOM 2993 C CA . VAL A 1 380 ? -10.645 -3.657 11.272 1.00 95.94 380 VAL A CA 1
ATOM 2994 C C . VAL A 1 380 ? -11.392 -2.333 11.412 1.00 95.94 380 VAL A C 1
ATOM 2996 O O . VAL A 1 380 ? -12.142 -2.163 12.371 1.00 95.94 380 VAL A O 1
ATOM 2999 N N . PHE A 1 381 ? -11.238 -1.401 10.467 1.00 96.56 381 PHE A N 1
ATOM 3000 C CA . PHE A 1 381 ? -11.955 -0.124 10.521 1.00 96.56 381 PHE A CA 1
ATOM 3001 C C . PHE A 1 381 ? -13.467 -0.318 10.469 1.00 96.56 381 PHE A C 1
ATOM 3003 O O . PHE A 1 381 ? -14.180 0.374 11.189 1.00 96.56 381 PHE A O 1
ATOM 3010 N N . PHE A 1 382 ? -13.955 -1.288 9.697 1.00 96.94 382 PHE A N 1
ATOM 3011 C CA . PHE A 1 382 ? -15.367 -1.646 9.669 1.00 96.94 382 PHE A CA 1
ATOM 3012 C C . PHE A 1 382 ? -15.859 -2.105 11.042 1.00 96.94 382 PHE A C 1
ATOM 3014 O O . PHE A 1 382 ? -16.832 -1.551 11.545 1.00 96.94 382 PHE A O 1
ATOM 3021 N N . LEU A 1 383 ? -15.155 -3.034 11.697 1.00 95.81 383 LEU A N 1
ATOM 3022 C CA . LEU A 1 383 ? -15.509 -3.483 13.047 1.00 95.81 383 LEU A CA 1
ATOM 3023 C C . LEU A 1 383 ? -15.478 -2.337 14.068 1.00 95.81 383 LEU A C 1
ATOM 3025 O O . LEU A 1 383 ? -16.418 -2.180 14.846 1.00 95.81 383 LEU A O 1
ATOM 3029 N N . CYS A 1 384 ? -14.435 -1.503 14.047 1.00 95.12 384 CYS A N 1
ATOM 3030 C CA . CYS A 1 384 ? -14.333 -0.346 14.938 1.00 95.12 384 CYS A CA 1
ATOM 3031 C C . CYS A 1 384 ? -15.482 0.654 14.726 1.00 95.12 384 CYS A C 1
ATOM 3033 O O . CYS A 1 384 ? -16.034 1.175 15.700 1.00 95.12 384 CYS A O 1
ATOM 3035 N N . LEU A 1 385 ? -15.858 0.913 13.470 1.00 96.12 385 LEU A N 1
ATOM 3036 C CA . LEU A 1 385 ? -16.961 1.811 13.135 1.00 96.12 385 LEU A CA 1
ATOM 3037 C C . LEU A 1 385 ? -18.313 1.219 13.527 1.00 96.12 385 LEU A C 1
ATOM 3039 O O . LEU A 1 385 ? -19.108 1.945 14.112 1.00 96.12 385 LEU A O 1
ATOM 3043 N N . LEU A 1 386 ? -18.552 -0.079 13.310 1.00 95.12 386 LEU A N 1
ATOM 3044 C CA . LEU A 1 386 ? -19.778 -0.740 13.770 1.00 95.12 386 LEU A CA 1
ATOM 3045 C C . LEU A 1 386 ? -19.932 -0.627 15.289 1.00 95.12 386 LEU A C 1
ATOM 3047 O O . LEU A 1 386 ? -20.975 -0.185 15.764 1.00 95.12 386 LEU A O 1
ATOM 3051 N N . ILE A 1 387 ? -18.885 -0.961 16.052 1.00 93.69 387 ILE A N 1
ATOM 3052 C CA . ILE A 1 387 ? -18.900 -0.854 17.520 1.00 93.69 387 ILE A CA 1
ATOM 3053 C C . ILE A 1 387 ? -19.209 0.587 17.944 1.00 93.69 387 ILE A C 1
ATOM 3055 O O . ILE A 1 387 ? -20.058 0.813 18.804 1.00 93.69 387 ILE A O 1
ATOM 3059 N N . THR A 1 388 ? -18.572 1.573 17.310 1.00 92.81 388 THR A N 1
ATOM 3060 C CA . THR A 1 388 ? -18.797 2.993 17.619 1.00 92.81 388 THR A CA 1
ATOM 3061 C C . THR A 1 388 ? -20.219 3.434 17.265 1.00 92.81 388 THR A C 1
ATOM 3063 O O . THR A 1 388 ? -20.874 4.121 18.049 1.00 92.81 388 THR A O 1
ATOM 3066 N N . VAL A 1 389 ? -20.730 3.036 16.101 1.00 93.94 389 VAL A N 1
ATOM 3067 C CA . VAL A 1 389 ? -22.065 3.425 15.640 1.00 93.94 389 VAL A CA 1
ATOM 3068 C C . VAL A 1 389 ? -23.147 2.819 16.530 1.00 93.94 389 VAL A C 1
ATOM 3070 O O . VAL A 1 389 ? -24.015 3.552 17.000 1.00 93.94 389 VAL A O 1
ATOM 3073 N N . PHE A 1 390 ? -23.067 1.522 16.826 1.00 90.75 390 PHE A N 1
ATOM 3074 C CA . PHE A 1 390 ? -24.086 0.830 17.617 1.00 90.75 390 PHE A CA 1
ATOM 3075 C C . PHE A 1 390 ? -24.023 1.128 19.115 1.00 90.75 390 PHE A C 1
ATOM 3077 O O . PHE A 1 390 ? -25.074 1.223 19.740 1.00 90.75 390 PHE A O 1
ATOM 3084 N N . LEU A 1 391 ? -22.832 1.280 19.706 1.00 90.19 391 LEU A N 1
ATOM 3085 C CA . LEU A 1 391 ? -22.706 1.486 21.156 1.00 90.19 391 LEU A CA 1
ATOM 3086 C C . LEU A 1 391 ? -22.667 2.958 21.574 1.00 90.19 391 LEU A C 1
ATOM 3088 O O . LEU A 1 391 ? -22.937 3.260 22.736 1.00 90.19 391 LEU A O 1
ATOM 3092 N N . VAL A 1 392 ? -22.316 3.871 20.662 1.00 90.06 392 VAL A N 1
ATOM 3093 C CA . VAL A 1 392 ? -22.150 5.297 20.980 1.00 90.06 392 VAL A CA 1
ATOM 3094 C C . VAL A 1 392 ? -23.122 6.156 20.177 1.00 90.06 392 VAL A C 1
ATOM 3096 O O . VAL A 1 392 ? -23.960 6.826 20.770 1.00 90.06 392 VAL A O 1
ATOM 3099 N N . ILE A 1 393 ? -23.064 6.132 18.842 1.00 90.88 393 ILE A N 1
ATOM 3100 C CA . ILE A 1 393 ? -23.803 7.103 18.010 1.00 90.88 393 ILE A CA 1
ATOM 3101 C C . ILE A 1 393 ? -25.321 6.883 18.073 1.00 90.88 393 ILE A C 1
ATOM 3103 O O . ILE A 1 393 ? -26.061 7.832 18.334 1.00 90.88 393 ILE A O 1
ATOM 3107 N N . ILE A 1 394 ? -25.793 5.651 17.859 1.00 89.19 394 ILE A N 1
ATOM 3108 C CA . ILE A 1 394 ? -27.229 5.333 17.862 1.00 89.19 394 ILE A CA 1
ATOM 3109 C C . ILE A 1 394 ? -27.852 5.574 19.249 1.00 89.19 394 ILE A C 1
ATOM 3111 O O . ILE A 1 394 ? -28.861 6.281 19.305 1.00 89.19 394 ILE A O 1
ATOM 3115 N N . PRO A 1 395 ? -27.260 5.105 20.369 1.00 88.56 395 PRO A N 1
ATOM 3116 C CA . PRO A 1 395 ? -27.793 5.379 21.701 1.00 88.56 395 PRO A CA 1
ATOM 3117 C C . PRO A 1 395 ? -27.857 6.867 22.050 1.00 88.56 395 PRO A C 1
ATOM 3119 O O . PRO A 1 395 ? -28.818 7.299 22.682 1.00 88.56 395 PRO A O 1
ATOM 3122 N N . ILE A 1 396 ? -26.881 7.676 21.612 1.00 88.44 396 ILE A N 1
ATOM 3123 C CA . ILE A 1 396 ? -26.929 9.137 21.792 1.00 88.44 396 ILE A CA 1
ATOM 3124 C C . ILE A 1 396 ? -28.094 9.741 20.999 1.00 88.44 396 ILE A C 1
ATOM 3126 O O . ILE A 1 396 ? -28.824 10.580 21.527 1.00 88.44 396 ILE A O 1
ATOM 3130 N N . LEU A 1 397 ? -28.265 9.328 19.739 1.00 87.00 397 LEU A N 1
ATOM 3131 C CA . LEU A 1 397 ? -29.264 9.902 18.838 1.00 87.00 397 LEU A CA 1
ATOM 3132 C C . LEU A 1 397 ? -30.695 9.529 19.247 1.00 87.00 397 LEU A C 1
ATOM 3134 O O . LEU A 1 397 ? -31.577 10.383 19.254 1.00 87.00 397 LEU A O 1
ATOM 3138 N N . GLN A 1 398 ? -30.919 8.261 19.595 1.00 81.50 398 GLN A N 1
ATOM 3139 C CA . GLN A 1 398 ? -32.237 7.728 19.951 1.00 81.50 398 GLN A CA 1
ATOM 3140 C C . GLN A 1 398 ? -32.545 7.848 21.452 1.00 81.50 398 GLN A C 1
ATOM 3142 O O . GLN A 1 398 ? -33.683 7.625 21.855 1.00 81.50 398 GLN A O 1
ATOM 3147 N N . ARG A 1 399 ? -31.553 8.202 22.288 1.00 79.94 399 ARG A N 1
ATOM 3148 C CA . ARG A 1 399 ? -31.628 8.209 23.767 1.00 79.94 399 ARG A CA 1
ATOM 3149 C C . ARG A 1 399 ? -32.116 6.885 24.371 1.00 79.94 399 ARG A C 1
ATOM 3151 O O . ARG A 1 399 ? -32.684 6.866 25.459 1.00 79.94 399 ARG A O 1
ATOM 3158 N N . GLN A 1 400 ? -31.874 5.777 23.679 1.00 74.62 400 GLN A N 1
ATOM 3159 C CA . GLN A 1 400 ? -32.247 4.426 24.096 1.00 74.62 400 GLN A CA 1
ATOM 3160 C C . GLN A 1 400 ? -30.989 3.560 24.223 1.00 74.62 400 GLN A C 1
ATOM 3162 O O . GLN A 1 400 ? -30.007 3.785 23.523 1.00 74.62 400 GLN A O 1
ATOM 3167 N N . ASN A 1 401 ? -31.006 2.570 25.121 1.00 72.19 401 ASN A N 1
ATOM 3168 C CA . ASN A 1 401 ? -29.914 1.602 25.313 1.00 72.19 401 ASN A CA 1
ATOM 3169 C C . ASN A 1 401 ? -28.533 2.231 25.607 1.00 72.19 401 ASN A C 1
ATOM 3171 O O . ASN A 1 401 ? -27.509 1.831 25.056 1.00 72.19 401 ASN A O 1
ATOM 3175 N N . LEU A 1 402 ? -28.491 3.193 26.537 1.00 81.94 402 LEU A N 1
ATOM 3176 C CA . LEU A 1 402 ? -27.285 3.898 27.004 1.00 81.94 402 LEU A CA 1
ATOM 3177 C C . LEU A 1 402 ? -26.384 3.040 27.923 1.00 81.94 402 LEU A C 1
ATOM 3179 O O . LEU A 1 402 ? -25.884 3.522 28.938 1.00 81.94 402 LEU A O 1
ATOM 3183 N N . ILE A 1 403 ? -26.162 1.767 27.588 1.00 83.19 403 ILE A N 1
ATOM 3184 C CA . ILE A 1 403 ? -25.453 0.800 28.446 1.00 83.19 403 ILE A CA 1
ATOM 3185 C C . ILE A 1 403 ? -24.025 1.274 28.749 1.00 83.19 403 ILE A C 1
ATOM 3187 O O . ILE A 1 403 ? -23.619 1.321 29.909 1.00 83.19 403 ILE A O 1
ATOM 3191 N N . VAL A 1 404 ? -23.275 1.694 27.722 1.00 83.75 404 VAL A N 1
ATOM 3192 C CA . VAL A 1 404 ? -21.893 2.180 27.890 1.00 83.75 404 VAL A CA 1
ATOM 3193 C C . VAL A 1 404 ? -21.854 3.428 28.769 1.00 83.75 404 VAL A C 1
ATOM 3195 O O . VAL A 1 404 ? -21.036 3.506 29.680 1.00 83.75 404 VAL A O 1
ATOM 3198 N N . PHE A 1 405 ? -22.760 4.381 28.541 1.00 84.38 405 PHE A N 1
ATOM 3199 C CA . PHE A 1 405 ? -22.841 5.609 29.334 1.00 84.38 405 PHE A CA 1
ATOM 3200 C C . PHE A 1 405 ? -23.243 5.341 30.782 1.00 84.38 405 PHE A C 1
ATOM 3202 O O . PHE A 1 405 ? -22.711 5.989 31.677 1.00 84.38 405 PHE A O 1
ATOM 3209 N N . HIS A 1 406 ? -24.125 4.370 31.026 1.00 87.25 406 HIS A N 1
ATOM 3210 C CA . HIS A 1 406 ? -24.515 3.978 32.375 1.00 87.25 406 HIS A CA 1
ATOM 3211 C C . HIS A 1 406 ? -23.338 3.376 33.153 1.00 87.25 406 HIS A C 1
ATOM 3213 O O . HIS A 1 406 ? -23.087 3.773 34.289 1.00 87.25 406 HIS A O 1
ATOM 3219 N N . ILE A 1 407 ? -22.561 2.488 32.522 1.00 88.06 407 ILE A N 1
ATOM 3220 C CA . ILE A 1 407 ? -21.339 1.926 33.118 1.00 88.06 407 ILE A CA 1
ATOM 3221 C C . ILE A 1 407 ? -20.314 3.037 33.380 1.00 88.06 407 ILE A C 1
ATOM 3223 O O . ILE A 1 407 ? -19.759 3.124 34.476 1.00 88.06 407 ILE A O 1
ATOM 3227 N N . LEU A 1 408 ? -20.086 3.920 32.400 1.00 86.19 408 LEU A N 1
ATOM 3228 C CA . LEU A 1 408 ? -19.126 5.018 32.534 1.00 86.19 408 LEU A CA 1
ATOM 3229 C C . LEU A 1 408 ? -19.519 5.977 33.663 1.00 86.19 408 LEU A C 1
ATOM 3231 O O . LEU A 1 408 ? -18.663 6.397 34.441 1.00 86.19 408 LEU A O 1
ATOM 3235 N N . TRP A 1 409 ? -20.816 6.285 33.760 1.00 88.31 409 TRP A N 1
ATOM 3236 C CA . TRP A 1 409 ? -21.376 7.109 34.822 1.00 88.31 409 TRP A CA 1
ATOM 3237 C C . TRP A 1 409 ? -21.239 6.423 36.175 1.00 88.31 409 TRP A C 1
ATOM 3239 O O . TRP A 1 409 ? -20.788 7.059 37.111 1.00 88.31 409 TRP A O 1
ATOM 3249 N N . SER A 1 410 ? -21.529 5.127 36.292 1.00 92.25 410 SER A N 1
ATOM 3250 C CA . SER A 1 410 ? -21.352 4.380 37.546 1.00 92.25 410 SER A CA 1
ATOM 3251 C C . SER A 1 410 ? -19.895 4.400 38.042 1.00 92.25 410 SER A C 1
ATOM 3253 O O . SER A 1 410 ? -19.642 4.526 39.240 1.00 92.25 410 SER A O 1
ATOM 3255 N N . MET A 1 411 ? -18.924 4.374 37.123 1.00 91.88 411 MET A N 1
ATOM 3256 C CA . MET A 1 411 ? -17.492 4.366 37.441 1.00 91.88 411 MET A CA 1
ATOM 3257 C C . MET A 1 411 ? -16.857 5.759 37.623 1.00 91.88 411 MET A C 1
ATOM 3259 O O . MET A 1 411 ? -15.639 5.852 37.794 1.00 91.88 411 MET A O 1
ATOM 3263 N N . TRP A 1 412 ? -17.622 6.854 37.607 1.00 92.69 412 TRP A N 1
ATOM 3264 C CA . TRP A 1 412 ? -17.064 8.213 37.686 1.00 92.69 412 TRP A CA 1
ATOM 3265 C C . TRP A 1 412 ? -16.114 8.480 38.881 1.00 92.69 412 TRP A C 1
ATOM 3267 O O . TRP A 1 412 ? -15.082 9.122 38.655 1.00 92.69 412 TRP A O 1
ATOM 3277 N N . PRO A 1 413 ? -16.341 7.966 40.117 1.00 93.75 413 PRO A N 1
ATOM 3278 C CA . PRO A 1 413 ? -15.451 8.243 41.247 1.00 93.75 413 PRO A CA 1
ATOM 3279 C C . PRO A 1 413 ? -14.112 7.515 41.100 1.00 93.75 413 PRO A C 1
ATOM 3281 O O . PRO A 1 413 ? -13.070 8.024 41.507 1.00 93.75 413 PRO A O 1
ATOM 3284 N N . PHE A 1 414 ? -14.128 6.336 40.473 1.00 92.31 414 PHE A N 1
ATOM 3285 C CA . PHE A 1 414 ? -12.931 5.550 40.194 1.00 92.31 414 PHE A CA 1
ATOM 3286 C C . PHE A 1 414 ? -12.006 6.284 39.216 1.00 92.31 414 PHE A C 1
ATOM 3288 O O . PHE A 1 414 ? -10.812 6.439 39.481 1.00 92.31 414 PHE A O 1
ATOM 3295 N N . TRP A 1 415 ? -12.562 6.808 38.118 1.00 92.25 415 TRP A N 1
ATOM 3296 C CA . TRP A 1 415 ? -11.800 7.607 37.153 1.00 92.25 415 TRP A CA 1
ATOM 3297 C C . TRP A 1 415 ? -11.265 8.902 37.773 1.00 92.25 415 TRP A C 1
ATOM 3299 O O . TRP A 1 415 ? -10.122 9.285 37.508 1.00 92.25 415 TRP A O 1
ATOM 3309 N N . LEU A 1 416 ? -12.053 9.543 38.644 1.00 94.31 416 LEU A N 1
ATOM 3310 C CA . LEU A 1 416 ? -11.634 10.735 39.379 1.00 94.31 416 LEU A CA 1
ATOM 3311 C C . LEU A 1 416 ? -10.457 10.444 40.322 1.00 94.31 416 LEU A C 1
ATOM 3313 O O . LEU A 1 416 ? -9.492 11.205 40.334 1.00 94.31 416 LEU A O 1
ATOM 3317 N N . MET A 1 417 ? -10.494 9.335 41.066 1.00 94.50 417 MET A N 1
ATOM 3318 C CA . MET A 1 417 ? -9.392 8.918 41.942 1.00 94.50 417 MET A CA 1
ATOM 3319 C C . MET A 1 417 ? -8.087 8.731 41.155 1.00 94.50 417 MET A C 1
ATOM 3321 O O . MET A 1 417 ? -7.043 9.234 41.572 1.00 94.50 417 MET A O 1
ATOM 3325 N N . ILE A 1 418 ? -8.142 8.052 40.003 1.00 94.31 418 ILE A N 1
ATOM 3326 C CA . ILE A 1 418 ? -6.970 7.849 39.137 1.00 94.31 418 ILE A CA 1
ATOM 3327 C C . ILE A 1 418 ? -6.410 9.191 38.651 1.00 94.31 418 ILE A C 1
ATOM 3329 O O . ILE A 1 418 ? -5.203 9.427 38.747 1.00 94.31 418 ILE A O 1
ATOM 3333 N N . LEU A 1 419 ? -7.277 10.088 38.169 1.00 94.62 419 LEU A N 1
ATOM 3334 C CA . LEU A 1 419 ? -6.885 11.423 37.714 1.00 94.62 419 LEU A CA 1
ATOM 3335 C C . LEU A 1 419 ? -6.202 12.221 38.835 1.00 94.62 419 LEU A C 1
ATOM 3337 O O . LEU A 1 419 ? -5.130 12.793 38.625 1.00 94.62 419 LEU A O 1
ATOM 3341 N N . LEU A 1 420 ? -6.806 12.240 40.026 1.00 95.00 420 LEU A N 1
ATOM 3342 C CA . LEU A 1 420 ? -6.282 12.955 41.187 1.00 95.00 420 LEU A CA 1
ATOM 3343 C C . LEU A 1 420 ? -4.938 12.389 41.644 1.00 95.00 420 LEU A C 1
ATOM 3345 O O . LEU A 1 420 ? -4.039 13.167 41.947 1.00 95.00 420 LEU A O 1
ATOM 3349 N N . ALA A 1 421 ? -4.765 11.066 41.647 1.00 94.12 421 ALA A N 1
ATOM 3350 C CA . ALA A 1 421 ? -3.499 10.440 42.016 1.00 94.12 421 ALA A CA 1
ATOM 3351 C C . ALA A 1 421 ? -2.364 10.811 41.046 1.00 94.12 421 ALA A C 1
ATOM 3353 O O . ALA A 1 421 ? -1.279 11.191 41.489 1.00 94.12 421 ALA A O 1
ATOM 3354 N N . VAL A 1 422 ? -2.620 10.777 39.733 1.00 94.00 422 VAL A N 1
ATOM 3355 C CA . VAL A 1 422 ? -1.642 11.190 38.708 1.00 94.00 422 VAL A CA 1
ATOM 3356 C C . VAL A 1 422 ? -1.303 12.676 38.846 1.00 94.00 422 VAL A C 1
ATOM 3358 O O . VAL A 1 422 ? -0.131 13.061 38.825 1.00 94.00 422 VAL A O 1
ATOM 3361 N N . LEU A 1 423 ? -2.313 13.526 39.040 1.00 94.62 423 LEU A N 1
ATOM 3362 C CA . LEU A 1 423 ? -2.123 14.960 39.246 1.00 94.62 423 LEU A CA 1
ATOM 3363 C C . LEU A 1 423 ? -1.318 15.237 40.524 1.00 94.62 423 LEU A C 1
ATOM 3365 O O . LEU A 1 423 ? -0.367 16.019 40.492 1.00 94.62 423 LEU A O 1
ATOM 3369 N N . PHE A 1 424 ? -1.632 14.544 41.617 1.00 94.50 424 PHE A N 1
ATOM 3370 C CA . PHE A 1 424 ? -0.902 14.634 42.876 1.00 94.50 424 PHE A CA 1
ATOM 3371 C C . PHE A 1 424 ? 0.574 14.238 42.710 1.00 94.50 424 PHE A C 1
ATOM 3373 O O . PHE A 1 424 ? 1.456 14.966 43.173 1.00 94.50 424 PHE A O 1
ATOM 3380 N N . GLN A 1 425 ? 0.867 13.148 41.991 1.00 93.31 425 GLN A N 1
ATOM 3381 C CA . GLN A 1 425 ? 2.240 12.729 41.673 1.00 93.31 425 GLN A CA 1
ATOM 3382 C C . GLN A 1 425 ? 2.992 13.783 40.856 1.00 93.31 425 GLN A C 1
ATOM 3384 O O . GLN A 1 425 ? 4.117 14.138 41.204 1.00 93.31 425 GLN A O 1
ATOM 3389 N N . HIS A 1 426 ? 2.385 14.332 39.800 1.00 93.38 426 HIS A N 1
ATOM 3390 C CA . HIS A 1 426 ? 3.028 15.366 38.982 1.00 93.38 426 HIS A CA 1
ATOM 3391 C C . HIS A 1 426 ? 3.276 16.672 39.754 1.00 93.38 426 HIS A C 1
ATOM 3393 O O . HIS A 1 426 ? 4.334 17.288 39.587 1.00 93.38 426 HIS A O 1
ATOM 3399 N N . ILE A 1 427 ? 2.333 17.093 40.604 1.00 93.62 427 ILE A N 1
ATOM 3400 C CA . ILE A 1 427 ? 2.465 18.298 41.436 1.00 93.62 427 ILE A CA 1
ATOM 3401 C C . ILE A 1 427 ? 3.573 18.105 42.476 1.00 93.62 427 ILE A C 1
ATOM 3403 O O . ILE A 1 427 ? 4.508 18.905 42.525 1.00 93.62 427 ILE A O 1
ATOM 3407 N N . THR A 1 428 ? 3.525 17.031 43.266 1.00 91.44 428 THR A N 1
ATOM 3408 C CA . THR A 1 428 ? 4.540 16.761 44.301 1.00 91.44 428 THR A CA 1
ATOM 3409 C C . THR A 1 428 ? 5.931 16.532 43.706 1.00 91.44 428 THR A C 1
ATOM 3411 O O . THR A 1 428 ? 6.912 17.052 44.241 1.00 91.44 428 THR A O 1
ATOM 3414 N N . ALA A 1 429 ? 6.038 15.870 42.548 1.00 90.44 429 ALA A N 1
ATOM 3415 C CA . ALA A 1 429 ? 7.298 15.752 41.813 1.00 90.44 429 ALA A CA 1
ATOM 3416 C C . ALA A 1 429 ? 7.883 17.123 41.454 1.00 90.44 429 ALA A C 1
ATOM 3418 O O . ALA A 1 429 ? 9.059 17.377 41.712 1.00 90.44 429 ALA A O 1
ATOM 3419 N N . ARG A 1 430 ? 7.067 18.026 40.900 1.00 87.94 430 ARG A N 1
ATOM 3420 C CA . ARG A 1 430 ? 7.534 19.343 40.450 1.00 87.94 430 ARG A CA 1
ATOM 3421 C C . ARG A 1 430 ? 7.864 20.295 41.599 1.00 87.94 430 ARG A C 1
ATOM 3423 O O . ARG A 1 430 ? 8.832 21.039 41.478 1.00 87.94 430 ARG A O 1
ATOM 3430 N N . PHE A 1 431 ? 7.050 20.317 42.654 1.00 87.19 431 PHE A N 1
ATOM 3431 C CA . PHE A 1 431 ? 7.152 21.327 43.714 1.00 87.19 431 PHE A CA 1
ATOM 3432 C C . PHE A 1 431 ? 7.895 20.850 44.966 1.00 87.19 431 PHE A C 1
ATOM 3434 O O . PHE A 1 431 ? 8.522 21.670 45.631 1.00 87.19 431 PHE A O 1
ATOM 3441 N N . CYS A 1 432 ? 7.848 19.558 45.300 1.00 84.75 432 CYS A N 1
ATOM 3442 C CA . CYS A 1 432 ? 8.411 19.040 46.551 1.00 84.75 432 CYS A CA 1
ATOM 3443 C C . CYS A 1 432 ? 9.715 18.259 46.343 1.00 84.75 432 CYS A C 1
ATOM 3445 O O . CYS A 1 432 ? 10.632 18.386 47.155 1.00 84.75 432 CYS A O 1
ATOM 3447 N N . PHE A 1 433 ? 9.807 17.457 45.277 1.00 87.44 433 PHE A N 1
ATOM 3448 C CA . PHE A 1 433 ? 10.926 16.523 45.096 1.00 87.44 433 PHE A CA 1
ATOM 3449 C C . PHE A 1 433 ? 12.004 17.010 44.130 1.00 87.44 433 PHE A C 1
ATOM 3451 O O . PHE A 1 433 ? 13.169 16.685 44.328 1.00 87.44 433 PHE A O 1
ATOM 3458 N N . ILE A 1 434 ? 11.673 17.791 43.101 1.00 88.12 434 ILE A N 1
ATOM 3459 C CA . ILE A 1 434 ? 12.672 18.297 42.149 1.00 88.12 434 ILE A CA 1
ATOM 3460 C C . ILE A 1 434 ? 13.134 19.691 42.581 1.00 88.12 434 ILE A C 1
ATOM 3462 O O . ILE A 1 434 ? 12.375 20.658 42.510 1.00 88.12 434 ILE A O 1
ATOM 3466 N N . LYS A 1 435 ? 14.406 19.817 42.969 1.00 81.94 435 LYS A N 1
ATOM 3467 C CA . LYS A 1 435 ? 15.062 21.107 43.212 1.00 81.94 435 LYS A CA 1
ATOM 3468 C C . LYS A 1 435 ? 15.900 21.478 41.993 1.00 81.94 435 LYS A C 1
ATOM 3470 O O . LYS A 1 435 ? 16.703 20.686 41.507 1.00 81.94 435 LYS A O 1
ATOM 3475 N N . LYS A 1 436 ? 15.708 22.694 41.485 1.00 80.62 436 LYS A N 1
ATOM 3476 C CA . LYS A 1 436 ? 16.533 23.243 40.407 1.00 80.62 436 LYS A CA 1
ATOM 3477 C C . LYS A 1 436 ? 17.638 24.089 41.030 1.00 80.62 436 LYS A C 1
ATOM 3479 O O . LYS A 1 436 ? 17.359 25.173 41.539 1.00 80.62 436 LYS A O 1
ATOM 3484 N N . THR A 1 437 ? 18.872 23.602 40.999 1.00 71.44 437 THR A N 1
ATOM 3485 C CA . THR A 1 437 ? 20.046 24.310 41.532 1.00 71.44 437 THR A CA 1
ATOM 3486 C C . THR A 1 437 ? 21.098 24.416 40.439 1.00 71.44 437 THR A C 1
ATOM 3488 O O . THR A 1 437 ? 21.439 23.421 39.819 1.00 71.44 437 THR A O 1
ATOM 3491 N N . ALA A 1 438 ? 21.563 25.637 40.153 1.00 63.66 438 ALA A N 1
ATOM 3492 C CA . ALA A 1 438 ? 22.681 25.916 39.240 1.00 63.66 438 ALA A CA 1
ATOM 3493 C C . ALA A 1 438 ? 22.643 25.193 37.866 1.00 63.66 438 ALA A C 1
ATOM 3495 O O . ALA A 1 438 ? 23.675 24.816 37.325 1.00 63.66 438 ALA A O 1
ATOM 3496 N N . GLY A 1 439 ? 21.453 25.012 37.279 1.00 71.62 439 GLY A N 1
ATOM 3497 C CA . GLY A 1 439 ? 21.287 24.416 35.945 1.00 71.62 439 GLY A CA 1
ATOM 3498 C C . GLY A 1 439 ? 21.096 22.895 35.917 1.00 71.62 439 GLY A C 1
ATOM 3499 O O . GLY A 1 439 ? 20.702 22.376 34.873 1.00 71.62 439 GLY A O 1
ATOM 3500 N N . THR A 1 440 ? 21.262 22.196 37.044 1.00 69.81 440 THR A N 1
ATOM 3501 C CA . THR A 1 440 ? 20.958 20.764 37.190 1.00 69.81 440 THR A CA 1
ATOM 3502 C C . THR A 1 440 ? 19.660 20.546 37.981 1.00 69.81 440 THR A C 1
ATOM 3504 O O . THR A 1 440 ? 19.226 21.385 38.777 1.00 69.81 440 THR A O 1
ATOM 3507 N N . HIS A 1 441 ? 18.977 19.437 37.693 1.00 78.06 441 HIS A N 1
ATOM 3508 C CA . HIS A 1 441 ? 17.770 19.007 38.399 1.00 78.06 441 HIS A CA 1
ATOM 3509 C C . HIS A 1 441 ? 18.149 17.910 39.396 1.00 78.06 441 HIS A C 1
ATOM 3511 O O . HIS A 1 441 ? 18.428 16.791 38.974 1.00 78.06 441 HIS A O 1
ATOM 3517 N N . ASP A 1 442 ? 18.123 18.226 40.691 1.00 81.69 442 ASP A N 1
ATOM 3518 C CA . ASP A 1 442 ? 18.452 17.280 41.761 1.00 81.69 442 ASP A CA 1
ATOM 3519 C C . ASP A 1 442 ? 17.212 16.882 42.568 1.00 81.69 442 ASP A C 1
ATOM 3521 O O . ASP A 1 442 ? 16.245 17.639 42.699 1.00 81.69 442 ASP A O 1
ATOM 3525 N N . LEU A 1 443 ? 17.246 15.669 43.127 1.00 84.38 443 LEU A N 1
ATOM 3526 C CA . LEU A 1 443 ? 16.196 15.153 44.004 1.00 84.38 443 LEU A CA 1
ATOM 3527 C C . LEU A 1 443 ? 16.392 15.663 45.434 1.00 84.38 443 LEU A C 1
ATOM 3529 O O . LEU A 1 443 ? 17.393 15.357 46.085 1.00 84.38 443 LEU A O 1
ATOM 3533 N N . ASN A 1 444 ? 15.394 16.378 45.936 1.00 84.44 444 ASN A N 1
ATOM 3534 C CA . ASN A 1 444 ? 15.276 16.816 47.316 1.00 84.44 444 ASN A CA 1
ATOM 3535 C C . ASN A 1 444 ? 14.281 15.928 48.088 1.00 84.44 444 ASN A C 1
ATOM 3537 O O . ASN A 1 444 ? 13.363 15.355 47.507 1.00 84.44 444 ASN A O 1
ATOM 3541 N N . ASN A 1 445 ? 14.459 15.834 49.408 1.00 84.06 445 ASN A N 1
ATOM 3542 C CA . ASN A 1 445 ? 13.550 15.145 50.332 1.00 84.06 445 ASN A CA 1
ATOM 3543 C C . ASN A 1 445 ? 13.219 13.678 49.955 1.00 84.06 445 ASN A C 1
ATOM 3545 O O . ASN A 1 445 ? 12.066 13.292 49.752 1.00 84.06 445 ASN A O 1
ATOM 3549 N N . ARG A 1 446 ? 14.266 12.844 49.870 1.00 87.12 446 ARG A N 1
ATOM 3550 C CA . ARG A 1 446 ? 14.176 11.436 49.436 1.00 87.12 446 ARG A CA 1
ATOM 3551 C C . ARG A 1 446 ? 13.292 10.565 50.339 1.00 87.12 446 ARG A C 1
ATOM 3553 O O . ARG A 1 446 ? 12.595 9.698 49.829 1.00 87.12 446 ARG A O 1
ATOM 3560 N N . GLY A 1 447 ? 13.280 10.808 51.653 1.00 90.81 447 GLY A N 1
ATOM 3561 C CA . GLY A 1 447 ? 12.469 10.029 52.599 1.00 90.81 447 GLY A CA 1
ATOM 3562 C C . GLY A 1 447 ? 10.971 10.105 52.289 1.00 90.81 447 GLY A C 1
ATOM 3563 O O . GLY A 1 447 ? 10.311 9.076 52.145 1.00 90.81 447 GLY A O 1
ATOM 3564 N N . ASN A 1 448 ? 10.454 11.318 52.074 1.00 88.81 448 ASN A N 1
ATOM 3565 C CA . ASN A 1 448 ? 9.045 11.520 51.727 1.00 88.81 448 ASN A CA 1
ATOM 3566 C C . ASN A 1 448 ? 8.703 10.991 50.328 1.00 88.81 448 ASN A C 1
ATOM 3568 O O . ASN A 1 448 ? 7.580 10.542 50.107 1.00 88.81 448 ASN A O 1
ATOM 3572 N N . LEU A 1 449 ? 9.663 11.000 49.394 1.00 92.38 449 LEU A N 1
ATOM 3573 C CA . LEU A 1 449 ? 9.490 10.385 48.077 1.00 92.38 449 LEU A CA 1
ATOM 3574 C C . LEU A 1 449 ? 9.281 8.868 48.201 1.00 92.38 449 LEU A C 1
ATOM 3576 O O . LEU A 1 449 ? 8.375 8.324 47.567 1.00 92.38 449 LEU A O 1
ATOM 3580 N N . PHE A 1 450 ? 10.081 8.188 49.027 1.00 93.12 450 PHE A N 1
ATOM 3581 C CA . PHE A 1 450 ? 9.941 6.746 49.249 1.00 93.12 450 PHE A CA 1
ATOM 3582 C C . PHE A 1 450 ? 8.611 6.400 49.925 1.00 93.12 450 PHE A C 1
ATOM 3584 O O . PHE A 1 450 ? 7.912 5.501 49.456 1.00 93.12 450 PHE A O 1
ATOM 3591 N N . LEU A 1 451 ? 8.215 7.161 50.953 1.00 92.56 451 LEU A N 1
ATOM 3592 C CA . LEU A 1 451 ? 6.926 6.979 51.626 1.00 92.56 451 LEU A CA 1
ATOM 3593 C C . LEU A 1 451 ? 5.753 7.167 50.657 1.00 92.56 451 LEU A C 1
ATOM 3595 O O . LEU A 1 451 ? 4.854 6.330 50.603 1.00 92.56 451 LEU A O 1
ATOM 3599 N N . LEU A 1 452 ? 5.775 8.234 49.854 1.00 93.19 452 LEU A N 1
ATOM 3600 C CA . LEU A 1 452 ? 4.700 8.498 48.905 1.00 93.19 452 LEU A CA 1
ATOM 3601 C C . LEU A 1 452 ? 4.616 7.426 47.813 1.00 93.19 452 LEU A C 1
ATOM 3603 O O . LEU A 1 452 ? 3.522 7.019 47.425 1.00 93.19 452 LEU A O 1
ATOM 3607 N N . THR A 1 453 ? 5.767 6.950 47.336 1.00 93.94 453 THR A N 1
ATOM 3608 C CA . THR A 1 453 ? 5.833 5.872 46.341 1.00 93.94 453 THR A CA 1
ATOM 3609 C C . THR A 1 453 ? 5.227 4.579 46.886 1.00 93.94 453 THR A C 1
ATOM 3611 O O . THR A 1 453 ? 4.480 3.915 46.170 1.00 93.94 453 THR A O 1
ATOM 3614 N N . TYR A 1 454 ? 5.493 4.251 48.156 1.00 94.69 454 TYR A N 1
ATOM 3615 C CA . TYR A 1 454 ? 4.900 3.096 48.830 1.00 94.69 454 TYR A CA 1
ATOM 3616 C C . TYR A 1 454 ? 3.379 3.238 48.986 1.00 94.69 454 TYR A C 1
ATOM 3618 O O . TYR A 1 454 ? 2.637 2.336 48.602 1.00 94.69 454 TYR A O 1
ATOM 3626 N N . LEU A 1 455 ? 2.895 4.389 49.469 1.00 94.44 455 LEU A N 1
ATOM 3627 C CA . LEU A 1 455 ? 1.458 4.628 49.666 1.00 94.44 455 LEU A CA 1
ATOM 3628 C C . LEU A 1 455 ? 0.664 4.598 48.352 1.00 94.44 455 LEU A C 1
ATOM 3630 O O . LEU A 1 455 ? -0.457 4.095 48.315 1.00 94.44 455 LEU A O 1
ATOM 3634 N N . LEU A 1 456 ? 1.242 5.105 47.259 1.00 95.06 456 LEU A N 1
ATOM 3635 C CA . LEU A 1 456 ? 0.599 5.117 45.942 1.00 95.06 456 LEU A CA 1
ATOM 3636 C C . LEU A 1 456 ? 0.762 3.807 45.162 1.00 95.06 456 LEU A C 1
ATOM 3638 O O . LEU A 1 456 ? 0.244 3.709 44.048 1.00 95.06 456 LEU A O 1
ATOM 3642 N N . PHE A 1 457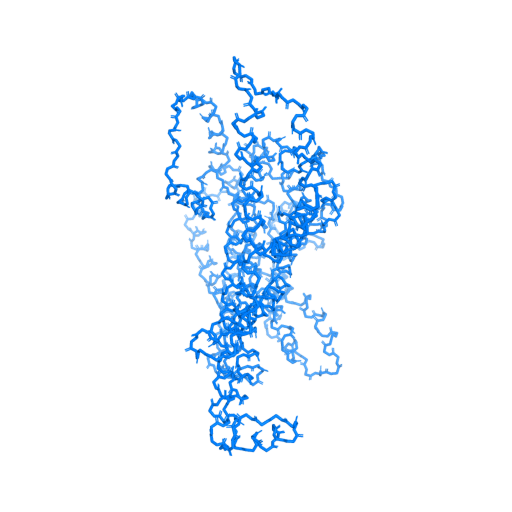 ? 1.440 2.795 45.712 1.00 95.50 457 PHE A N 1
ATOM 3643 C CA . PHE A 1 457 ? 1.687 1.535 45.011 1.00 95.50 457 PHE A CA 1
ATOM 3644 C C . PHE A 1 457 ? 0.399 0.865 44.484 1.00 95.50 457 PHE A C 1
ATOM 3646 O O . PHE A 1 457 ? 0.347 0.602 43.281 1.00 95.50 457 PHE A O 1
ATOM 3653 N N . PRO A 1 458 ? -0.677 0.666 45.278 1.00 95.06 458 PRO A N 1
ATOM 3654 C CA . PRO A 1 458 ? -1.898 0.025 44.775 1.00 95.06 458 PRO A CA 1
ATOM 3655 C C . PRO A 1 458 ? -2.586 0.829 43.663 1.00 95.06 458 PRO A C 1
ATOM 3657 O O . PRO A 1 458 ? -3.076 0.265 42.687 1.00 95.06 458 PRO A O 1
ATOM 3660 N N . VAL A 1 459 ? -2.577 2.162 43.769 1.00 94.56 459 VAL A N 1
ATOM 3661 C CA . VAL A 1 459 ? -3.155 3.047 42.746 1.00 94.56 459 VAL A CA 1
ATOM 3662 C C . VAL A 1 459 ? -2.332 2.992 41.454 1.00 94.56 459 VAL A C 1
ATOM 3664 O O . VAL A 1 459 ? -2.890 2.934 40.358 1.00 94.56 459 VAL A O 1
ATOM 3667 N N . ASN A 1 460 ? -1.005 2.928 41.568 1.00 95.56 460 ASN A N 1
ATOM 3668 C CA . ASN A 1 460 ? -0.102 2.781 40.428 1.00 95.56 460 ASN A CA 1
ATOM 3669 C C . ASN A 1 460 ? -0.251 1.432 39.718 1.00 95.56 460 ASN A C 1
ATOM 3671 O O . ASN A 1 460 ? -0.069 1.381 38.503 1.00 95.56 460 ASN A O 1
ATOM 3675 N N . VAL A 1 461 ? -0.627 0.362 40.426 1.00 96.19 461 VAL A N 1
ATOM 3676 C CA . VAL A 1 461 ? -0.974 -0.920 39.789 1.00 96.19 461 VAL A CA 1
ATOM 3677 C C . VAL A 1 461 ? -2.183 -0.747 38.863 1.00 96.19 461 VAL A C 1
ATOM 3679 O O . VAL A 1 461 ? -2.132 -1.183 37.713 1.00 96.19 461 VAL A O 1
ATOM 3682 N N . LEU A 1 462 ? -3.230 -0.039 39.304 1.00 94.75 462 LEU A N 1
ATOM 3683 C CA . LEU A 1 462 ? -4.412 0.247 38.475 1.00 94.75 462 LEU A CA 1
ATOM 3684 C C . LEU A 1 462 ? -4.065 1.107 37.250 1.00 94.75 462 LEU A C 1
ATOM 3686 O O . LEU A 1 462 ? -4.479 0.794 36.132 1.00 94.75 462 LEU A O 1
ATOM 3690 N N . ILE A 1 463 ? -3.253 2.154 37.435 1.00 94.94 463 ILE A N 1
ATOM 3691 C CA . ILE A 1 463 ? -2.734 2.972 36.324 1.00 94.94 463 ILE A CA 1
ATOM 3692 C C . ILE A 1 463 ? -1.916 2.103 35.357 1.00 94.94 463 ILE A C 1
ATOM 3694 O O . ILE A 1 463 ? -2.055 2.226 34.139 1.00 94.94 463 ILE A O 1
ATOM 3698 N N . GLY A 1 464 ? -1.103 1.186 35.885 1.00 95.94 464 GLY A N 1
ATOM 3699 C CA . GLY A 1 464 ? -0.314 0.235 35.109 1.00 95.94 464 GLY A CA 1
ATOM 3700 C C . GLY A 1 464 ? -1.167 -0.650 34.198 1.00 95.94 464 GLY A C 1
ATOM 3701 O O . GLY A 1 464 ? -0.804 -0.843 33.037 1.00 95.94 464 GLY A O 1
ATOM 3702 N N . VAL A 1 465 ? -2.328 -1.119 34.670 1.00 95.56 465 VAL A N 1
ATOM 3703 C CA . VAL A 1 465 ? -3.286 -1.882 33.845 1.00 95.56 465 VAL A CA 1
ATOM 3704 C C . VAL A 1 465 ? -3.809 -1.034 32.683 1.00 95.56 465 VAL A C 1
ATOM 3706 O O . VAL A 1 465 ? -3.814 -1.496 31.540 1.00 95.56 465 VAL A O 1
ATOM 3709 N N . LEU A 1 466 ? -4.183 0.225 32.932 1.00 94.00 466 LEU A N 1
ATOM 3710 C CA . LEU A 1 466 ? -4.640 1.134 31.874 1.00 94.00 466 LEU A CA 1
ATOM 3711 C C . LEU A 1 466 ? -3.541 1.409 30.838 1.00 94.00 466 LEU A C 1
ATOM 3713 O O . LEU A 1 466 ? -3.806 1.384 29.635 1.00 94.00 466 LEU A O 1
ATOM 3717 N N . LEU A 1 467 ? -2.299 1.616 31.281 1.00 95.25 467 LEU A N 1
ATOM 3718 C CA . LEU A 1 467 ? -1.150 1.799 30.389 1.00 95.25 467 LEU A CA 1
ATOM 3719 C C . LEU A 1 467 ? -0.846 0.535 29.572 1.00 95.25 467 LEU A C 1
ATOM 3721 O O . LEU A 1 467 ? -0.483 0.642 28.399 1.00 95.25 467 LEU A O 1
ATOM 3725 N N . ALA A 1 468 ? -1.018 -0.654 30.154 1.00 96.44 468 ALA A N 1
ATOM 3726 C CA . ALA A 1 468 ? -0.858 -1.922 29.448 1.00 96.44 468 ALA A CA 1
ATOM 3727 C C . ALA A 1 468 ? -1.926 -2.104 28.355 1.00 96.44 468 ALA A C 1
ATOM 3729 O O . ALA A 1 468 ? -1.584 -2.454 27.221 1.00 96.44 468 ALA A O 1
ATOM 3730 N N . LEU A 1 469 ? -3.193 -1.791 28.653 1.00 95.19 469 LEU A N 1
ATOM 3731 C CA . LEU A 1 469 ? -4.274 -1.792 27.661 1.00 95.19 469 LEU A CA 1
ATOM 3732 C C . LEU A 1 469 ? -4.020 -0.763 26.554 1.00 95.19 469 LEU A C 1
ATOM 3734 O O . LEU A 1 469 ? -4.122 -1.085 25.370 1.00 95.19 469 LEU A O 1
ATOM 3738 N N . TRP A 1 470 ? -3.611 0.454 26.916 1.00 94.19 470 TRP A N 1
ATOM 3739 C CA . TRP A 1 470 ? -3.263 1.487 25.941 1.00 94.19 470 TRP A CA 1
ATOM 3740 C C . TRP A 1 470 ? -2.098 1.063 25.038 1.00 94.19 470 TRP A C 1
ATOM 3742 O O . TRP A 1 470 ? -2.151 1.267 23.824 1.00 94.19 470 TRP A O 1
ATOM 3752 N N . ARG A 1 471 ? -1.072 0.404 25.597 1.00 96.19 471 ARG A N 1
ATOM 3753 C CA . ARG A 1 471 ? 0.049 -0.168 24.834 1.00 96.19 471 ARG A CA 1
ATOM 3754 C C . ARG A 1 471 ? -0.427 -1.207 23.819 1.00 96.19 471 ARG A C 1
ATOM 3756 O O . ARG A 1 471 ? 0.082 -1.226 22.698 1.00 96.19 471 ARG A O 1
ATOM 3763 N N . LEU A 1 472 ? -1.393 -2.050 24.177 1.00 96.06 472 LEU A N 1
ATOM 3764 C CA . LEU A 1 472 ? -1.974 -3.024 23.252 1.00 96.06 472 LEU A CA 1
ATOM 3765 C C . LEU A 1 472 ? -2.714 -2.312 22.111 1.00 96.06 472 LEU A C 1
ATOM 3767 O O . LEU A 1 472 ? -2.473 -2.611 20.943 1.00 96.06 472 LEU A O 1
ATOM 3771 N N . ILE A 1 473 ? -3.543 -1.316 22.434 1.00 93.25 473 ILE A N 1
ATOM 3772 C CA . ILE A 1 473 ? -4.334 -0.573 21.442 1.00 93.25 473 ILE A CA 1
ATOM 3773 C C . ILE A 1 473 ? -3.426 0.182 20.462 1.00 93.25 473 ILE A C 1
ATOM 3775 O O . ILE A 1 473 ? -3.586 0.053 19.247 1.00 93.25 473 ILE A O 1
ATOM 3779 N N . ILE A 1 474 ? -2.446 0.943 20.960 1.00 93.25 474 ILE A N 1
ATOM 3780 C CA . ILE A 1 474 ? -1.584 1.757 20.093 1.00 93.25 474 ILE A CA 1
ATOM 3781 C C . ILE A 1 474 ? -0.681 0.895 19.206 1.00 93.25 474 ILE A C 1
ATOM 3783 O O . ILE A 1 474 ? -0.460 1.245 18.049 1.00 93.25 474 ILE A O 1
ATOM 3787 N N . THR A 1 475 ? -0.190 -0.244 19.708 1.00 95.00 475 THR A N 1
ATOM 3788 C CA . THR A 1 475 ? 0.636 -1.158 18.900 1.00 95.00 475 THR A CA 1
ATOM 3789 C C . THR A 1 475 ? -0.194 -1.844 17.817 1.00 95.00 475 THR A C 1
ATOM 3791 O O . THR A 1 475 ? 0.252 -1.903 16.670 1.00 95.00 475 THR A O 1
ATOM 3794 N N . ALA A 1 476 ? -1.422 -2.272 18.128 1.00 93.94 476 ALA A N 1
ATOM 3795 C CA . ALA A 1 476 ? -2.347 -2.819 17.138 1.00 93.94 476 ALA A CA 1
ATOM 3796 C C . ALA A 1 476 ? -2.669 -1.796 16.036 1.00 93.94 476 ALA A C 1
ATOM 3798 O O . ALA A 1 476 ? -2.471 -2.085 14.854 1.00 93.94 476 ALA A O 1
ATOM 3799 N N . LEU A 1 477 ? -3.083 -0.579 16.408 1.00 92.75 477 LEU A N 1
ATOM 3800 C CA . LEU A 1 477 ? -3.384 0.491 15.450 1.00 92.75 477 LEU A CA 1
ATOM 3801 C C . LEU A 1 477 ? -2.170 0.838 14.584 1.00 92.75 477 LEU A C 1
ATOM 3803 O O . LEU A 1 477 ? -2.298 0.954 13.365 1.00 92.75 477 LEU A O 1
ATOM 3807 N N . PHE A 1 478 ? -0.987 0.967 15.189 1.00 93.94 478 PHE A N 1
ATOM 3808 C CA . PHE A 1 478 ? 0.237 1.284 14.458 1.00 93.94 478 PHE A CA 1
ATOM 3809 C C . PHE A 1 478 ? 0.571 0.214 13.411 1.00 93.94 478 PHE A C 1
ATOM 3811 O O . PHE A 1 478 ? 0.827 0.566 12.256 1.00 93.94 478 PHE A O 1
ATOM 3818 N N . ASN A 1 479 ? 0.505 -1.066 13.790 1.00 95.00 479 ASN A N 1
ATOM 3819 C CA . ASN A 1 479 ? 0.792 -2.189 12.898 1.00 95.00 479 ASN A CA 1
ATOM 3820 C C . ASN A 1 479 ? -0.215 -2.289 11.752 1.00 95.00 479 ASN A C 1
ATOM 3822 O O . ASN A 1 479 ? 0.179 -2.504 10.610 1.00 95.00 479 ASN A O 1
ATOM 3826 N N . ILE A 1 480 ? -1.503 -2.089 12.032 1.00 94.38 480 ILE A N 1
ATOM 3827 C CA . ILE A 1 480 ? -2.560 -2.156 11.016 1.00 94.38 480 ILE A CA 1
ATOM 3828 C C . ILE A 1 480 ? -2.406 -1.014 10.010 1.00 94.38 480 ILE A C 1
ATOM 3830 O O . ILE A 1 480 ? -2.420 -1.253 8.803 1.00 94.38 480 ILE A O 1
ATOM 3834 N N . VAL A 1 481 ? -2.183 0.213 10.489 1.00 93.25 481 VAL A N 1
ATOM 3835 C CA . VAL A 1 481 ? -1.962 1.384 9.628 1.00 93.25 481 VAL A CA 1
ATOM 3836 C C . VAL A 1 481 ? -0.718 1.189 8.757 1.00 93.25 481 VAL A C 1
ATOM 3838 O O . VAL A 1 481 ? -0.775 1.431 7.558 1.00 93.25 481 VAL A O 1
ATOM 3841 N N . HIS A 1 482 ? 0.392 0.699 9.312 1.00 93.62 482 HIS A N 1
ATOM 3842 C CA . HIS A 1 482 ? 1.657 0.573 8.578 1.00 93.62 482 HIS A CA 1
ATOM 3843 C C . HIS A 1 482 ? 1.834 -0.758 7.831 1.00 93.62 482 HIS A C 1
ATOM 3845 O O . HIS A 1 482 ? 2.848 -0.925 7.161 1.00 93.62 482 HIS A O 1
ATOM 3851 N N . MET A 1 483 ? 0.856 -1.669 7.867 1.00 91.94 483 MET A N 1
ATOM 3852 C CA . MET A 1 483 ? 0.943 -3.005 7.255 1.00 91.94 483 MET A CA 1
ATOM 3853 C C . MET A 1 483 ? 1.299 -2.981 5.758 1.00 91.94 483 MET A C 1
ATOM 3855 O O . MET A 1 483 ? 2.042 -3.828 5.272 1.00 91.94 483 MET A O 1
ATOM 3859 N N . GLY A 1 484 ? 0.785 -1.997 5.012 1.00 89.44 484 GLY A N 1
ATOM 3860 C CA . GLY A 1 484 ? 1.034 -1.864 3.571 1.00 89.44 484 GLY A CA 1
ATOM 3861 C C . GLY A 1 484 ? 2.418 -1.313 3.203 1.00 89.44 484 GLY A C 1
ATOM 3862 O O . GLY A 1 484 ? 2.700 -1.127 2.018 1.00 89.44 484 GLY A O 1
ATOM 3863 N N . ARG A 1 485 ? 3.274 -1.004 4.186 1.00 92.12 485 ARG A N 1
ATOM 3864 C CA . ARG A 1 485 ? 4.582 -0.371 3.979 1.00 92.12 485 ARG A CA 1
ATOM 3865 C C . ARG A 1 485 ? 5.723 -1.373 4.110 1.00 92.12 485 ARG A C 1
ATOM 3867 O O . ARG A 1 485 ? 5.712 -2.240 4.967 1.00 92.12 485 ARG A O 1
ATOM 3874 N N . LEU A 1 486 ? 6.744 -1.193 3.274 1.00 92.62 486 LEU A N 1
ATOM 3875 C CA . LEU A 1 486 ? 7.974 -1.996 3.298 1.00 92.62 486 LEU A CA 1
ATOM 3876 C C . LEU A 1 486 ? 9.176 -1.215 3.848 1.00 92.62 486 LEU A C 1
ATOM 3878 O O . LEU A 1 486 ? 10.209 -1.794 4.157 1.00 92.62 486 LEU A O 1
ATOM 3882 N N . ASP A 1 487 ? 9.076 0.110 3.920 1.00 91.12 487 ASP A N 1
ATOM 3883 C CA . ASP A 1 487 ? 10.164 1.012 4.303 1.00 91.12 487 ASP A CA 1
ATOM 3884 C C . ASP A 1 487 ? 10.333 1.170 5.822 1.00 91.12 487 ASP A C 1
ATOM 3886 O O . ASP A 1 487 ? 11.276 1.822 6.270 1.00 91.12 487 ASP A O 1
ATOM 3890 N N . ILE A 1 488 ? 9.442 0.562 6.606 1.00 92.19 488 ILE A N 1
ATOM 3891 C CA . ILE A 1 488 ? 9.465 0.526 8.067 1.00 92.19 488 ILE A CA 1
ATOM 3892 C C . ILE A 1 488 ? 9.356 -0.924 8.542 1.00 92.19 488 ILE A C 1
ATOM 3894 O O . ILE A 1 488 ? 8.597 -1.699 7.970 1.00 92.19 488 ILE A O 1
ATOM 3898 N N . SER A 1 489 ? 10.113 -1.276 9.581 1.00 93.50 489 SER A N 1
ATOM 3899 C CA . SER A 1 489 ? 9.954 -2.552 10.283 1.00 93.50 489 SER A CA 1
ATOM 3900 C C . SER A 1 489 ? 8.843 -2.437 11.323 1.00 93.50 489 SER A C 1
ATOM 3902 O O . SER A 1 489 ? 8.834 -1.484 12.106 1.00 93.50 489 SER A O 1
ATOM 3904 N N . LEU A 1 490 ? 7.942 -3.420 11.367 1.00 93.31 490 LEU A N 1
ATOM 3905 C CA . LEU A 1 490 ? 6.925 -3.523 12.428 1.00 93.31 490 LEU A CA 1
ATOM 3906 C C . LEU A 1 490 ? 7.473 -4.185 13.704 1.00 93.31 490 LEU A C 1
ATOM 3908 O O . LEU A 1 490 ? 6.842 -4.150 14.761 1.00 93.31 490 LEU A O 1
ATOM 3912 N N . LEU A 1 491 ? 8.656 -4.795 13.613 1.00 93.56 491 LEU A N 1
ATOM 3913 C CA . LEU A 1 491 ? 9.349 -5.414 14.737 1.00 93.56 491 LEU A CA 1
ATOM 3914 C C . LEU A 1 491 ? 10.244 -4.414 15.481 1.00 93.56 491 LEU A C 1
ATOM 3916 O O . LEU A 1 491 ? 10.608 -3.360 14.961 1.00 93.56 491 LEU A O 1
ATOM 3920 N N . ASN A 1 492 ? 10.640 -4.785 16.702 1.00 92.31 492 ASN A N 1
ATOM 3921 C CA . ASN A 1 492 ? 11.580 -4.014 17.514 1.00 92.31 492 ASN A CA 1
ATOM 3922 C C . ASN A 1 492 ? 12.939 -3.839 16.803 1.00 92.31 492 ASN A C 1
ATOM 3924 O O . ASN A 1 492 ? 13.375 -4.707 16.047 1.00 92.31 492 ASN A O 1
ATOM 3928 N N . ARG A 1 493 ? 13.656 -2.762 17.139 1.00 88.19 493 ARG A N 1
ATOM 3929 C CA . ARG A 1 493 ? 14.933 -2.353 16.535 1.00 88.19 493 ARG A CA 1
ATOM 3930 C C . ARG A 1 493 ? 15.981 -3.470 16.459 1.00 88.19 493 ARG A C 1
ATOM 3932 O O . ARG A 1 493 ? 16.684 -3.607 15.465 1.00 88.19 493 ARG A O 1
ATOM 3939 N N . ASN A 1 494 ? 16.071 -4.303 17.494 1.00 88.06 494 ASN A N 1
ATOM 3940 C CA . ASN A 1 494 ? 17.066 -5.381 17.559 1.00 88.06 494 ASN A CA 1
ATOM 3941 C C . ASN A 1 494 ? 16.751 -6.561 16.620 1.00 88.06 494 ASN A C 1
ATOM 3943 O O . ASN A 1 494 ? 17.629 -7.370 16.337 1.00 88.06 494 ASN A O 1
ATOM 3947 N N . VAL A 1 495 ? 15.506 -6.672 16.150 1.00 91.69 495 VAL A N 1
ATOM 3948 C CA . VAL A 1 495 ? 14.990 -7.805 15.364 1.00 91.69 495 VAL A CA 1
ATOM 3949 C C . VAL A 1 495 ? 14.404 -7.372 14.014 1.00 91.69 495 VAL A C 1
ATOM 3951 O O . VAL A 1 495 ? 13.758 -8.169 13.342 1.00 91.69 495 VAL A O 1
ATOM 3954 N N . GLU A 1 496 ? 14.693 -6.147 13.558 1.00 90.50 496 GLU A N 1
ATOM 3955 C CA . GLU A 1 496 ? 14.240 -5.611 12.258 1.00 90.50 496 GLU A CA 1
ATOM 3956 C C . GLU A 1 496 ? 14.632 -6.505 11.069 1.00 90.50 496 GLU A C 1
ATOM 3958 O O . GLU A 1 496 ? 13.953 -6.539 10.049 1.00 90.50 496 GLU A O 1
ATOM 3963 N N . ALA A 1 497 ? 15.738 -7.249 11.176 1.00 87.81 497 ALA A N 1
ATOM 3964 C CA . ALA A 1 497 ? 16.204 -8.139 10.113 1.00 87.81 497 ALA A CA 1
ATOM 3965 C C . ALA A 1 497 ? 15.297 -9.365 9.884 1.00 87.81 497 ALA A C 1
ATOM 3967 O O . ALA A 1 497 ? 15.387 -9.987 8.821 1.00 87.81 497 ALA A O 1
ATOM 3968 N N . PHE A 1 498 ? 14.452 -9.715 10.860 1.00 91.62 498 PHE A N 1
ATOM 3969 C CA . PHE A 1 498 ? 13.487 -10.808 10.741 1.00 91.62 498 PHE A CA 1
ATOM 3970 C C . PHE A 1 498 ? 12.179 -10.379 10.076 1.00 91.62 498 PHE A C 1
ATOM 3972 O O . PHE A 1 498 ? 11.431 -11.244 9.630 1.00 91.62 498 PHE A O 1
ATOM 3979 N N . ASP A 1 499 ? 11.924 -9.073 9.952 1.00 94.38 499 ASP A N 1
ATOM 3980 C CA . ASP A 1 499 ? 10.793 -8.566 9.183 1.00 94.38 499 ASP A CA 1
ATOM 3981 C C . ASP A 1 499 ? 11.084 -8.742 7.675 1.00 94.38 499 ASP A C 1
ATOM 3983 O O . ASP A 1 499 ? 12.002 -8.103 7.140 1.00 94.38 499 ASP A O 1
ATOM 3987 N N . PRO A 1 500 ? 10.344 -9.613 6.959 1.00 92.81 500 PRO A N 1
ATOM 3988 C CA . PRO A 1 500 ? 10.618 -9.906 5.555 1.00 92.81 500 PRO A CA 1
ATOM 3989 C C . PRO A 1 500 ? 10.395 -8.690 4.649 1.00 92.81 500 PRO A C 1
ATOM 3991 O O . PRO A 1 500 ? 11.134 -8.519 3.672 1.00 92.81 500 PRO A O 1
ATOM 3994 N N . ALA A 1 501 ? 9.422 -7.837 4.979 1.00 93.38 501 ALA A N 1
ATOM 3995 C CA . ALA A 1 501 ? 9.089 -6.637 4.223 1.00 93.38 501 ALA A CA 1
ATOM 3996 C C . ALA A 1 501 ? 10.254 -5.642 4.269 1.00 93.38 501 ALA A C 1
ATOM 3998 O O . ALA A 1 501 ? 10.826 -5.276 3.231 1.00 93.38 501 ALA A O 1
ATOM 3999 N N . TYR A 1 502 ? 10.674 -5.296 5.487 1.00 93.75 502 TYR A N 1
ATOM 4000 C CA . TYR A 1 502 ? 11.776 -4.368 5.715 1.00 93.75 502 TYR A CA 1
ATOM 4001 C C . TYR A 1 502 ? 13.120 -4.921 5.230 1.00 93.75 502 TYR A C 1
ATOM 4003 O O . TYR A 1 502 ? 13.917 -4.202 4.615 1.00 93.75 502 TYR A O 1
ATOM 4011 N N . ARG A 1 503 ? 13.370 -6.223 5.412 1.00 92.19 503 ARG A N 1
ATOM 4012 C CA . ARG A 1 503 ? 14.570 -6.884 4.884 1.00 92.19 503 ARG A CA 1
ATOM 4013 C C . ARG A 1 503 ? 14.666 -6.760 3.363 1.00 92.19 503 ARG A C 1
ATOM 4015 O O . ARG A 1 503 ? 15.746 -6.451 2.851 1.00 92.19 503 ARG A O 1
ATOM 4022 N N . CYS A 1 504 ? 13.564 -6.975 2.641 1.00 93.25 504 CYS A N 1
ATOM 4023 C CA . CYS A 1 504 ? 13.542 -6.829 1.185 1.00 93.25 504 CYS A CA 1
ATOM 4024 C C . CYS A 1 504 ? 13.816 -5.385 0.755 1.00 93.25 504 CYS A C 1
ATOM 4026 O O . CYS A 1 504 ? 14.623 -5.164 -0.150 1.00 93.25 504 CYS A O 1
ATOM 4028 N N . TYR A 1 505 ? 13.205 -4.410 1.430 1.00 94.25 505 TYR A N 1
ATOM 4029 C CA . TYR A 1 505 ? 13.435 -2.988 1.180 1.00 94.25 505 TYR A CA 1
ATOM 4030 C C . TYR A 1 505 ? 14.895 -2.575 1.415 1.00 94.25 505 TYR A C 1
ATOM 4032 O O . TYR A 1 505 ? 15.511 -1.925 0.566 1.00 94.25 505 TYR A O 1
ATOM 4040 N N . ALA A 1 506 ? 15.486 -3.006 2.531 1.00 92.56 506 ALA A N 1
ATOM 4041 C CA . ALA A 1 506 ? 16.874 -2.704 2.853 1.00 92.56 506 ALA A CA 1
ATOM 4042 C C . ALA A 1 506 ? 17.850 -3.314 1.835 1.00 92.56 506 ALA A C 1
ATOM 4044 O O . ALA A 1 506 ? 18.816 -2.677 1.416 1.00 92.56 506 ALA A O 1
ATOM 4045 N N . HIS A 1 507 ? 17.592 -4.546 1.400 1.00 92.94 507 HIS A N 1
ATOM 4046 C CA . HIS A 1 507 ? 18.376 -5.195 0.356 1.00 92.94 507 HIS A CA 1
ATOM 4047 C C . HIS A 1 507 ? 18.209 -4.549 -1.025 1.00 92.94 507 HIS A C 1
ATOM 4049 O O . HIS A 1 507 ? 19.191 -4.446 -1.763 1.00 92.94 507 HIS A O 1
ATOM 4055 N N . TYR A 1 508 ? 17.005 -4.077 -1.354 1.00 93.69 508 TYR A N 1
ATOM 4056 C CA . TYR A 1 508 ? 16.751 -3.296 -2.561 1.00 93.69 508 TYR A CA 1
ATOM 4057 C C . TYR A 1 508 ? 17.591 -2.009 -2.568 1.00 93.69 508 TYR A C 1
ATOM 4059 O O . TYR A 1 508 ? 18.388 -1.810 -3.487 1.00 93.69 508 TYR A O 1
ATOM 4067 N N . LEU A 1 509 ? 17.495 -1.195 -1.510 1.00 92.81 509 LEU A N 1
ATOM 4068 C CA . LEU A 1 509 ? 18.270 0.045 -1.366 1.00 92.81 509 LEU A CA 1
ATOM 4069 C C . LEU A 1 509 ? 19.778 -0.196 -1.455 1.00 92.81 509 LEU A C 1
ATOM 4071 O O . LEU A 1 509 ? 20.495 0.566 -2.102 1.00 92.81 509 LEU A O 1
ATOM 4075 N N . LYS A 1 510 ? 20.257 -1.268 -0.817 1.00 91.94 510 LYS A N 1
ATOM 4076 C CA . LYS A 1 510 ? 21.662 -1.679 -0.833 1.00 91.94 510 LYS A CA 1
ATOM 4077 C C . LYS A 1 510 ? 22.201 -1.873 -2.252 1.00 91.94 510 LYS A C 1
ATOM 4079 O O . LYS A 1 510 ? 23.299 -1.415 -2.559 1.00 91.94 510 LYS A O 1
ATOM 4084 N N . ILE A 1 511 ? 21.452 -2.565 -3.108 1.00 92.44 511 ILE A N 1
ATOM 4085 C CA . ILE A 1 511 ? 21.874 -2.790 -4.495 1.00 92.44 511 ILE A CA 1
ATOM 4086 C C . ILE A 1 511 ? 21.795 -1.499 -5.288 1.00 92.44 511 ILE A C 1
ATOM 4088 O O . ILE A 1 511 ? 22.753 -1.170 -5.988 1.00 92.44 511 ILE A O 1
ATOM 4092 N N . GLU A 1 512 ? 20.712 -0.746 -5.112 1.00 91.38 512 GLU A N 1
ATOM 4093 C CA . GLU A 1 512 ? 20.486 0.497 -5.837 1.00 91.38 512 GLU A CA 1
ATOM 4094 C C . GLU A 1 512 ? 21.631 1.493 -5.614 1.00 91.38 512 GLU A C 1
ATOM 4096 O O . GLU A 1 512 ? 22.179 2.026 -6.581 1.00 91.38 512 GLU A O 1
ATOM 4101 N N . VAL A 1 513 ? 22.075 1.673 -4.364 1.00 91.00 513 VAL A N 1
ATOM 4102 C CA . VAL A 1 513 ? 23.210 2.557 -4.058 1.00 91.00 513 VAL A CA 1
ATOM 4103 C C . VAL A 1 513 ? 24.536 2.023 -4.597 1.00 91.00 513 VAL A C 1
ATOM 4105 O O . VAL A 1 513 ? 25.335 2.801 -5.108 1.00 91.00 513 VAL A O 1
ATOM 4108 N N . SER A 1 514 ? 24.761 0.706 -4.541 1.00 89.88 514 SER A N 1
ATOM 4109 C CA . SER A 1 514 ? 26.025 0.103 -4.986 1.00 89.88 514 SER A CA 1
ATOM 4110 C C . SER A 1 514 ? 26.240 0.166 -6.502 1.00 89.88 514 SER A C 1
ATOM 4112 O O . SER A 1 514 ? 27.381 0.173 -6.947 1.00 89.88 514 SER A O 1
ATOM 4114 N N . GLN A 1 515 ? 25.158 0.185 -7.291 1.00 87.94 515 GLN A N 1
ATOM 4115 C CA . GLN A 1 515 ? 25.218 0.120 -8.758 1.00 87.94 515 GLN A CA 1
ATOM 4116 C C . GLN A 1 515 ? 24.910 1.459 -9.440 1.00 87.94 515 GLN A C 1
ATOM 4118 O O . GLN A 1 515 ? 25.316 1.683 -10.579 1.00 87.94 515 GLN A O 1
ATOM 4123 N N . SER A 1 516 ? 24.158 2.344 -8.779 1.00 83.88 516 SER A N 1
ATOM 4124 C CA . SER A 1 516 ? 23.656 3.585 -9.383 1.00 83.88 516 SER A CA 1
ATOM 4125 C C . SER A 1 516 ? 24.032 4.842 -8.598 1.00 83.88 516 SER A C 1
ATOM 4127 O O . SER A 1 516 ? 23.295 5.827 -8.605 1.00 83.88 516 SER A O 1
ATOM 4129 N N . HIS A 1 517 ? 25.185 4.833 -7.922 1.00 86.62 517 HIS A N 1
ATOM 4130 C CA . HIS A 1 517 ? 25.644 6.000 -7.173 1.00 86.62 517 HIS A CA 1
ATOM 4131 C C . HIS A 1 517 ? 25.827 7.215 -8.108 1.00 86.62 517 HIS A C 1
ATOM 4133 O O . HIS A 1 517 ? 26.676 7.161 -9.001 1.00 86.62 517 HIS A O 1
ATOM 4139 N N . PRO A 1 518 ? 25.083 8.324 -7.917 1.00 83.94 518 PRO A N 1
ATOM 4140 C CA . PRO A 1 518 ? 25.064 9.431 -8.874 1.00 83.94 518 PRO A CA 1
ATOM 4141 C C . PRO A 1 518 ? 26.426 10.117 -9.020 1.00 83.94 518 PRO A C 1
ATOM 4143 O O . PRO A 1 518 ? 26.750 10.561 -10.107 1.00 83.94 518 PRO A O 1
ATOM 4146 N N . VAL A 1 519 ? 27.249 10.139 -7.965 1.00 85.00 519 VAL A N 1
ATOM 4147 C CA . VAL A 1 519 ? 28.613 10.709 -8.011 1.00 85.00 519 VAL A CA 1
ATOM 4148 C C . VAL A 1 519 ? 29.615 9.801 -8.729 1.00 85.00 519 VAL A C 1
ATOM 4150 O O . VAL A 1 519 ? 30.594 10.300 -9.245 1.00 85.00 519 VAL A O 1
ATOM 4153 N N . MET A 1 520 ? 29.404 8.478 -8.746 1.00 84.00 520 MET A N 1
ATOM 4154 C CA . MET A 1 520 ? 30.305 7.569 -9.477 1.00 84.00 520 MET A CA 1
ATOM 4155 C C . MET A 1 520 ? 29.946 7.479 -10.964 1.00 84.00 520 MET A C 1
ATOM 4157 O O . MET A 1 520 ? 30.740 6.984 -11.755 1.00 84.00 520 MET A O 1
ATOM 4161 N N . LYS A 1 521 ? 28.711 7.862 -11.314 1.00 79.69 521 LYS A N 1
ATOM 4162 C CA . LYS A 1 521 ? 28.219 7.920 -12.693 1.00 79.69 521 LYS A CA 1
ATOM 4163 C C . LYS A 1 521 ? 28.448 9.282 -13.356 1.00 79.69 521 LYS A C 1
ATOM 4165 O O . LYS A 1 521 ? 28.480 9.316 -14.579 1.00 79.69 521 LYS A O 1
ATOM 4170 N N . ALA A 1 522 ? 28.516 10.352 -12.558 1.00 75.50 522 ALA A N 1
ATOM 4171 C CA . ALA A 1 522 ? 28.983 11.676 -12.965 1.00 75.50 522 ALA A CA 1
ATOM 4172 C C . ALA A 1 522 ? 30.486 11.639 -13.231 1.00 75.50 522 ALA A C 1
ATOM 4174 O O . ALA A 1 522 ? 30.917 12.348 -14.164 1.00 75.50 522 ALA A O 1
#

Mean predicted aligned error: 9.3 Å

InterPro domains:
  IPR026612 Receptor for retinol uptake STRA6-like [PF14752] (3-522)

pLDDT: mean 84.94, std 11.85, range [38.88, 96.94]

Organism: NCBI:txid704102

Foldseek 3Di:
DVLQVLLVVLQVVLQVVQVVPPPDPVQADVPRGGDLDDLLAQQDDLLQVLLLLLLLLLLLLCLVQDCQNDPPDPDNPPSVVSNVVSNVVSCSSSSLLSSLRVVLDLVSLVSNLVSLCVVLVVVVVVCVVQCADPRLARRLVVQSCVSNNVSSVSSNVVSVVSSVVCVVCVVPDDPCQSLVDVLLVVLVVVVVVVVVVPPDPPDPDDDDDPVVVVVVVVVLLADDDDPNDTDRSLLSSLLSLQVSLLSNLLSNLCSRPLVVLVVVLVPQDLVVCVVCVVVVNDPDPDSVVVNVVVSVVSVLLSVLLVVLSVVLSVLSVSVSSNQVSLVRVLLVCVLVVVCCVQQVDDDDLDQDDVLVVLLVCVSVLLSVQSSVLSVLSSVVSSVVSSCCCVQPVVCVVVVPDVVVVVVCVVCVVVVVVLVVLVVVVVVCVVPPFWDDDPNDTHGDDVVVVVVSCVVCVVSVVVVVVVVVVVVVVVLVVVCSSCRSDLSDASDDSVCSCVRPSVVSVVSNSSVSCVSNSSNVSD

Radius of gyration: 30.59 Å; Cα contacts (8 Å, |Δi|>4): 470; chains: 1; bounding box: 76×61×90 Å